Protein AF-A0A371CQN6-F1 (afdb_monomer_lite)

Radius of gyration: 33.75 Å; chains: 1; bounding box: 89×99×94 Å

InterPro domains:
  IPR011011 Zinc finger, FYVE/PHD-type [SSF57903] (68-129)
  IPR013083 Zinc finger, RING/FYVE/PHD-type [G3DSA:3.30.40.10] (71-140)

pLDDT: mean 73.25, std 28.03, range [21.02, 98.69]

Structure (mmCIF, N/CA/C/O backbone):
data_AF-A0A371CQN6-F1
#
_entry.id   AF-A0A371CQN6-F1
#
loop_
_atom_site.group_PDB
_atom_site.id
_atom_site.type_symbol
_atom_site.label_atom_id
_atom_site.label_alt_id
_atom_site.label_comp_id
_atom_site.label_asym_id
_atom_site.label_entity_id
_atom_site.label_seq_id
_atom_site.pdbx_PDB_ins_code
_atom_site.Cartn_x
_atom_site.Cartn_y
_atom_site.Cartn_z
_atom_site.occupancy
_atom_site.B_iso_or_equiv
_atom_site.auth_seq_id
_atom_site.auth_comp_id
_atom_site.auth_asym_id
_atom_site.auth_atom_id
_atom_site.pdbx_PDB_model_num
ATOM 1 N N . MET A 1 1 ? 33.839 -32.381 -38.130 1.00 38.78 1 MET A N 1
ATOM 2 C CA . MET A 1 1 ? 32.441 -31.914 -38.262 1.00 38.78 1 MET A CA 1
ATOM 3 C C . MET A 1 1 ? 32.384 -30.449 -37.854 1.00 38.78 1 MET A C 1
ATOM 5 O O . MET A 1 1 ? 32.792 -30.128 -36.744 1.00 38.78 1 MET A O 1
ATOM 9 N N . ALA A 1 2 ? 31.992 -29.557 -38.766 1.00 32.16 2 ALA A N 1
ATOM 10 C CA . ALA A 1 2 ? 31.955 -28.117 -38.521 1.00 32.16 2 ALA A CA 1
ATOM 11 C C . ALA A 1 2 ? 30.779 -27.766 -37.594 1.00 32.16 2 ALA A C 1
ATOM 13 O O . ALA A 1 2 ? 29.624 -28.043 -37.908 1.00 32.16 2 ALA A O 1
ATOM 14 N N . ARG A 1 3 ? 31.081 -27.182 -36.431 1.00 32.41 3 ARG A N 1
ATOM 15 C CA . ARG A 1 3 ? 30.096 -26.750 -35.435 1.00 32.41 3 ARG A CA 1
ATOM 16 C C . ARG A 1 3 ? 29.449 -25.451 -35.922 1.00 32.41 3 ARG A C 1
ATOM 18 O O . ARG A 1 3 ? 30.039 -24.381 -35.796 1.00 32.41 3 ARG A O 1
ATOM 25 N N . THR A 1 4 ? 28.253 -25.537 -36.498 1.00 35.56 4 THR A N 1
ATOM 26 C CA . THR A 1 4 ? 27.445 -24.366 -36.864 1.00 35.56 4 THR A CA 1
ATOM 27 C C . THR A 1 4 ? 27.080 -23.580 -35.606 1.00 35.56 4 THR A C 1
ATOM 29 O O . THR A 1 4 ? 26.322 -24.058 -34.761 1.00 35.56 4 THR A O 1
ATOM 32 N N . LYS A 1 5 ? 27.636 -22.370 -35.471 1.00 35.16 5 LYS A N 1
ATOM 33 C CA . LYS A 1 5 ? 27.223 -21.384 -34.468 1.00 35.16 5 LYS A CA 1
ATOM 34 C C . LYS A 1 5 ? 25.796 -20.938 -34.802 1.00 35.16 5 LYS A C 1
ATOM 36 O O . LYS A 1 5 ? 25.604 -20.123 -35.697 1.00 35.16 5 LYS A O 1
ATOM 41 N N . ARG A 1 6 ? 24.795 -21.470 -34.099 1.00 32.41 6 ARG A N 1
ATOM 42 C CA . ARG A 1 6 ? 23.478 -20.825 -34.021 1.00 32.41 6 ARG A CA 1
ATOM 43 C C . ARG A 1 6 ? 23.630 -19.606 -33.114 1.00 32.41 6 ARG A C 1
ATOM 45 O O . ARG A 1 6 ? 23.781 -19.764 -31.907 1.00 32.41 6 ARG A O 1
ATOM 52 N N . SER A 1 7 ? 23.648 -18.412 -33.699 1.00 35.25 7 SER A N 1
ATOM 53 C CA . SER A 1 7 ? 23.416 -17.175 -32.956 1.00 35.25 7 SER A CA 1
ATOM 54 C C . SER A 1 7 ? 21.980 -17.196 -32.440 1.00 35.25 7 SER A C 1
ATOM 56 O O . SER A 1 7 ? 21.051 -17.438 -33.214 1.00 35.25 7 SER A O 1
ATOM 58 N N . THR A 1 8 ? 21.798 -16.972 -31.142 1.00 31.97 8 THR A N 1
ATOM 59 C CA . THR A 1 8 ? 20.493 -16.643 -30.566 1.00 31.97 8 THR A CA 1
ATOM 60 C C . THR A 1 8 ? 19.879 -15.492 -31.369 1.00 31.97 8 THR A C 1
ATOM 62 O O . THR A 1 8 ? 20.599 -14.542 -31.685 1.00 31.97 8 THR A O 1
ATOM 65 N N . PRO A 1 9 ? 18.590 -15.556 -31.746 1.00 34.38 9 PRO A N 1
ATOM 66 C CA . PRO A 1 9 ? 17.920 -14.419 -32.356 1.00 34.38 9 PRO A CA 1
ATOM 67 C C . PRO A 1 9 ? 18.028 -13.249 -31.381 1.00 34.38 9 PRO A C 1
ATOM 69 O O . PRO A 1 9 ? 17.520 -13.329 -30.263 1.00 34.38 9 PRO A O 1
ATOM 72 N N . ASN A 1 10 ? 18.732 -12.187 -31.770 1.00 38.16 10 ASN A N 1
ATOM 73 C CA . ASN A 1 10 ? 18.662 -10.929 -31.043 1.00 38.16 10 ASN A CA 1
ATOM 74 C C . ASN A 1 10 ? 17.184 -10.529 -31.024 1.00 38.16 10 ASN A C 1
ATOM 76 O O . ASN A 1 10 ? 16.564 -10.465 -32.090 1.00 38.16 10 ASN A O 1
ATOM 80 N N . SER A 1 11 ? 16.613 -10.283 -29.843 1.00 39.72 11 SER A N 1
ATOM 81 C CA . SER A 1 11 ? 15.316 -9.620 -29.737 1.00 39.72 11 SER A CA 1
ATOM 82 C C . SER A 1 11 ? 15.496 -8.202 -30.279 1.00 39.72 11 SER A C 1
ATOM 84 O O . SER A 1 11 ? 15.821 -7.269 -29.554 1.00 39.72 11 SER A O 1
ATOM 86 N N . THR A 1 12 ? 15.369 -8.055 -31.591 1.00 40.56 12 THR A N 1
ATOM 87 C CA . THR A 1 12 ? 15.528 -6.811 -32.353 1.00 40.56 12 THR A CA 1
ATOM 88 C C . THR A 1 12 ? 14.284 -5.934 -32.249 1.00 40.56 12 THR A C 1
ATOM 90 O O . THR A 1 12 ? 13.999 -5.158 -33.153 1.00 40.56 12 THR A O 1
ATOM 93 N N . GLY A 1 13 ? 13.535 -6.046 -31.147 1.00 60.75 13 GLY A N 1
ATOM 94 C CA . GLY A 1 13 ? 12.511 -5.067 -30.826 1.00 60.75 13 GLY A CA 1
ATOM 95 C C . GLY A 1 13 ? 13.218 -3.741 -30.610 1.00 60.75 13 GLY A C 1
ATOM 96 O O . GLY A 1 13 ? 13.822 -3.532 -29.561 1.00 60.75 13 GLY A O 1
ATOM 97 N N . GLU A 1 14 ? 13.225 -2.894 -31.636 1.00 76.25 14 GLU A N 1
ATOM 98 C CA . GLU A 1 14 ? 13.705 -1.526 -31.521 1.00 76.25 14 GLU A CA 1
ATOM 99 C C . GLU A 1 14 ? 13.043 -0.884 -30.299 1.00 76.25 14 GLU A C 1
ATOM 101 O O . GLU A 1 14 ? 11.865 -1.126 -30.012 1.00 76.25 14 GLU A O 1
ATOM 106 N N . ALA A 1 15 ? 13.824 -0.112 -29.539 1.00 86.56 15 ALA A N 1
ATOM 107 C CA . ALA A 1 15 ? 13.301 0.585 -28.375 1.00 86.56 15 ALA A CA 1
ATOM 108 C C . ALA A 1 15 ? 12.065 1.388 -28.792 1.00 86.56 15 ALA A C 1
ATOM 110 O O . ALA A 1 15 ? 12.096 2.078 -29.814 1.00 86.56 15 ALA A O 1
ATOM 111 N N . ALA A 1 16 ? 10.986 1.287 -28.011 1.00 90.81 16 ALA A N 1
ATOM 112 C CA . ALA A 1 16 ? 9.749 1.983 -28.328 1.00 90.81 16 ALA A CA 1
ATOM 113 C C . ALA A 1 16 ? 10.036 3.478 -28.566 1.00 90.81 16 ALA A C 1
ATOM 115 O O . ALA A 1 16 ? 10.754 4.090 -27.761 1.00 90.81 16 ALA A O 1
ATOM 116 N N . PRO A 1 17 ? 9.514 4.077 -29.652 1.00 94.88 17 PRO A N 1
ATOM 117 C CA . PRO A 1 17 ? 9.695 5.494 -29.907 1.00 94.88 17 PRO A CA 1
ATOM 118 C C . PRO A 1 17 ? 9.228 6.327 -28.712 1.00 94.88 17 PRO A C 1
ATOM 120 O O . PRO A 1 17 ? 8.273 5.988 -28.006 1.00 94.88 17 PRO A O 1
ATOM 123 N N . ARG A 1 18 ? 9.924 7.443 -28.502 1.00 95.81 18 ARG A N 1
ATOM 124 C CA . ARG A 1 18 ? 9.602 8.436 -27.478 1.00 95.81 18 ARG A CA 1
ATOM 125 C C . ARG A 1 18 ? 9.012 9.654 -28.168 1.00 95.81 18 ARG A C 1
ATOM 127 O O . ARG A 1 18 ? 9.655 10.208 -29.059 1.00 95.81 18 ARG A O 1
ATOM 134 N N . ALA A 1 19 ? 7.821 10.076 -27.761 1.00 95.50 19 ALA A N 1
ATOM 135 C CA . ALA A 1 19 ? 7.211 11.297 -28.274 1.00 95.50 19 ALA A CA 1
ATOM 136 C C . ALA A 1 19 ? 6.339 11.990 -27.210 1.00 95.50 19 ALA A C 1
ATOM 138 O O . ALA A 1 19 ? 5.789 11.314 -26.330 1.00 95.50 19 ALA A O 1
ATOM 139 N N . PRO A 1 20 ? 6.173 13.323 -27.291 1.00 96.38 20 PRO A N 1
ATOM 140 C CA . PRO A 1 20 ? 5.075 13.994 -26.601 1.00 96.38 20 PRO A CA 1
ATOM 141 C C . PRO A 1 20 ? 3.731 13.506 -27.162 1.00 96.38 20 PRO A C 1
ATOM 143 O O . PRO A 1 20 ? 3.676 12.929 -28.254 1.00 96.38 20 PRO A O 1
ATOM 146 N N . LEU A 1 21 ? 2.632 13.757 -26.446 1.00 94.94 21 LEU A N 1
ATOM 147 C CA . LEU A 1 21 ? 1.307 13.443 -26.982 1.00 94.94 21 LEU A CA 1
ATOM 148 C C . LEU A 1 21 ? 1.041 14.242 -28.262 1.00 94.94 21 LEU A C 1
ATOM 150 O O . LEU A 1 21 ? 1.230 15.461 -28.322 1.00 94.94 21 LEU A O 1
ATOM 154 N N . GLY A 1 22 ? 0.5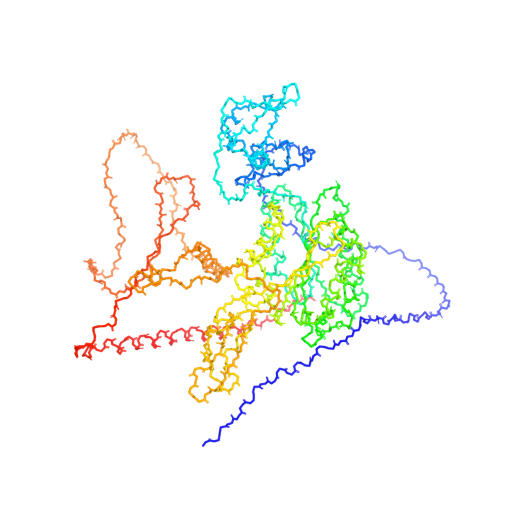67 13.548 -29.297 1.00 92.44 22 GLY A N 1
ATOM 155 C CA . GLY A 1 22 ? 0.169 14.197 -30.535 1.00 92.44 22 GLY A CA 1
ATOM 156 C C . GLY A 1 22 ? -1.014 15.135 -30.298 1.00 92.44 22 GLY A C 1
ATOM 157 O O . GLY A 1 22 ? -1.922 14.843 -29.520 1.00 92.44 22 GLY A O 1
ATOM 158 N N . ARG A 1 23 ? -1.064 16.251 -31.023 1.00 91.50 23 ARG A N 1
ATOM 159 C CA . ARG A 1 23 ? -2.305 17.022 -31.165 1.00 91.50 23 ARG A CA 1
ATOM 160 C C . ARG A 1 23 ? -3.007 16.512 -32.411 1.00 91.50 23 ARG A C 1
ATOM 162 O O . ARG A 1 23 ? -2.392 16.502 -33.478 1.00 91.50 23 ARG A O 1
ATOM 169 N N . LYS A 1 24 ? -4.276 16.098 -32.308 1.00 88.50 24 LYS A N 1
ATOM 170 C CA . LYS A 1 24 ? -5.074 15.865 -33.518 1.00 88.50 24 LYS A CA 1
ATOM 171 C C . LYS A 1 24 ? -5.076 17.180 -34.281 1.00 88.50 24 LYS A C 1
ATOM 173 O O . LYS A 1 24 ? -5.463 18.214 -33.731 1.00 88.50 24 LYS A O 1
ATOM 178 N N . ALA A 1 25 ? -4.593 17.164 -35.522 1.00 83.31 25 ALA A N 1
ATOM 179 C CA . ALA A 1 25 ? -4.802 18.294 -36.406 1.00 83.31 25 ALA A CA 1
ATOM 180 C C . ALA A 1 25 ? -6.316 18.489 -36.441 1.00 83.31 25 ALA A C 1
ATOM 182 O O . ALA A 1 25 ? -7.030 17.595 -36.897 1.00 83.31 25 ALA A O 1
ATOM 183 N N . LYS A 1 26 ? -6.813 19.594 -35.866 1.00 80.88 26 LYS A N 1
ATOM 184 C CA . LYS A 1 26 ? -8.216 19.967 -36.025 1.00 80.88 26 LYS A CA 1
ATOM 185 C C . LYS A 1 26 ? -8.404 20.008 -37.525 1.00 80.88 26 LYS A C 1
ATOM 187 O O . LYS A 1 26 ? -7.812 20.882 -38.158 1.00 80.88 26 LYS A O 1
ATOM 192 N N . ALA A 1 27 ? -9.105 19.013 -38.075 1.00 70.31 27 ALA A N 1
ATOM 193 C CA . ALA A 1 27 ? -9.465 19.001 -39.478 1.00 70.31 27 ALA A CA 1
ATOM 194 C C . ALA A 1 27 ? -10.048 20.383 -39.708 1.00 70.31 27 ALA A C 1
ATOM 196 O O . ALA A 1 27 ? -11.027 20.734 -39.046 1.00 70.31 27 ALA A O 1
ATOM 197 N N . ALA A 1 28 ? -9.329 21.213 -40.467 1.00 61.97 28 ALA A N 1
ATOM 198 C CA . ALA A 1 28 ? -9.763 22.564 -40.723 1.00 61.97 28 ALA A CA 1
ATOM 199 C C . ALA A 1 28 ? -11.129 22.374 -41.349 1.00 61.97 28 ALA A C 1
ATOM 201 O O . ALA A 1 28 ? -11.227 21.831 -42.450 1.00 61.97 28 ALA A O 1
ATOM 202 N N . THR A 1 29 ? -12.178 22.671 -40.585 1.00 59.72 29 THR A N 1
ATOM 203 C CA . THR A 1 29 ? -13.531 22.662 -41.092 1.00 59.72 29 THR A CA 1
ATOM 204 C C . THR A 1 29 ? -13.478 23.702 -42.191 1.00 59.72 29 THR A C 1
ATOM 206 O O . THR A 1 29 ? -13.481 24.898 -41.906 1.00 59.72 29 THR A O 1
ATOM 209 N N . MET A 1 30 ? -13.289 23.252 -43.434 1.00 54.97 30 MET A N 1
ATOM 210 C CA . MET A 1 30 ? -13.534 24.056 -44.613 1.00 54.97 30 MET A CA 1
ATOM 211 C C . MET A 1 30 ? -15.015 24.371 -44.517 1.00 54.97 30 MET A C 1
ATOM 213 O O . MET A 1 30 ? -15.872 23.590 -44.921 1.00 54.97 30 MET A O 1
ATOM 217 N N . VAL A 1 31 ? -15.305 25.487 -43.856 1.00 58.25 31 VAL A N 1
ATOM 218 C CA . VAL A 1 31 ? -16.563 26.190 -43.981 1.00 58.25 31 VAL A CA 1
ATOM 219 C C . VAL A 1 31 ? -16.558 26.668 -45.425 1.00 58.25 31 VAL A C 1
ATOM 221 O O . VAL A 1 31 ? -16.068 27.749 -45.736 1.00 58.25 31 VAL A O 1
ATOM 224 N N . GLU A 1 32 ? -17.010 25.803 -46.331 1.00 51.44 32 GLU A N 1
ATOM 225 C CA . GLU A 1 32 ? -17.487 26.248 -47.627 1.00 51.44 32 GLU A CA 1
ATOM 226 C C . GLU A 1 32 ? -18.667 27.173 -47.342 1.00 51.44 32 GLU A C 1
ATOM 228 O O . GLU A 1 32 ? -19.758 26.745 -46.961 1.00 51.44 32 GLU A O 1
ATOM 233 N N . SER A 1 33 ? -18.413 28.471 -47.475 1.00 52.47 33 SER A N 1
ATOM 234 C CA . SER A 1 33 ? -19.431 29.500 -47.588 1.00 52.47 33 SER A CA 1
ATOM 235 C C . SER A 1 33 ? -20.278 29.203 -48.827 1.00 52.47 33 SER A C 1
ATOM 237 O O . SER A 1 33 ? -19.941 29.612 -49.938 1.00 52.47 33 SER A O 1
ATOM 239 N N . ARG A 1 34 ? -21.364 28.449 -48.647 1.00 48.81 34 ARG A N 1
ATOM 240 C CA . ARG A 1 34 ? -22.476 28.401 -49.595 1.00 48.81 34 ARG A CA 1
ATOM 241 C C . ARG A 1 34 ? -23.549 29.370 -49.126 1.00 48.81 34 ARG A C 1
ATOM 243 O O . ARG A 1 34 ? -24.343 29.059 -48.242 1.00 48.81 34 ARG A O 1
ATOM 250 N N . ASP A 1 35 ? -23.513 30.552 -49.728 1.00 51.31 35 ASP A N 1
ATOM 251 C CA . ASP A 1 35 ? -24.646 31.464 -49.794 1.00 51.31 35 ASP A CA 1
ATOM 252 C C . ASP A 1 35 ? -25.776 30.860 -50.641 1.00 51.31 35 ASP A C 1
ATOM 254 O O . ASP A 1 35 ? -25.516 30.215 -51.660 1.00 51.31 35 ASP A O 1
ATOM 258 N N . SER A 1 36 ? -27.012 31.193 -50.248 1.00 49.00 36 SER A N 1
ATOM 259 C CA . SER A 1 36 ? -28.301 31.006 -50.948 1.00 49.00 36 SER A CA 1
ATOM 260 C C . SER A 1 36 ? -28.823 29.564 -51.067 1.00 49.00 36 SER A C 1
ATOM 262 O O . SER A 1 36 ? -28.065 28.636 -51.309 1.00 49.00 36 SER A O 1
ATOM 264 N N . SER A 1 37 ? -30.113 29.257 -50.958 1.00 53.44 37 SER A N 1
ATOM 265 C CA . SER A 1 37 ? -31.335 29.933 -50.502 1.00 53.44 37 SER A CA 1
ATOM 266 C C . SER A 1 37 ? -32.423 28.843 -50.407 1.00 53.44 37 SER A C 1
ATOM 268 O O . SER A 1 37 ? -32.286 27.773 -50.994 1.00 53.44 37 SER A O 1
ATOM 270 N N . ASP A 1 38 ? -33.503 29.160 -49.696 1.00 46.22 38 ASP A N 1
ATOM 271 C CA . ASP A 1 38 ? -34.846 28.579 -49.830 1.00 46.22 38 ASP A CA 1
ATOM 272 C C . ASP A 1 38 ? -35.193 27.181 -49.260 1.00 46.22 38 ASP A C 1
ATOM 274 O O . ASP A 1 38 ? -34.780 26.121 -49.717 1.00 46.22 38 ASP A O 1
ATOM 278 N N . ASP A 1 39 ? -36.155 27.273 -48.333 1.00 43.47 39 ASP A N 1
ATOM 279 C CA . ASP A 1 39 ? -37.416 26.525 -48.258 1.00 43.47 39 ASP A CA 1
ATOM 280 C C . ASP A 1 39 ? -37.530 25.147 -47.562 1.00 43.47 39 ASP A C 1
ATOM 282 O O . ASP A 1 39 ? -36.946 24.135 -47.933 1.00 43.47 39 ASP A O 1
ATOM 286 N N . LYS A 1 40 ? -38.526 25.138 -46.656 1.00 42.25 40 LYS A N 1
ATOM 287 C CA . LYS A 1 40 ? -39.486 24.066 -46.313 1.00 42.25 40 LYS A CA 1
ATOM 288 C C . LYS A 1 40 ? -39.070 22.932 -45.362 1.00 42.25 40 LYS A C 1
ATOM 290 O O . LYS A 1 40 ? -38.628 21.858 -45.739 1.00 42.25 40 LYS A O 1
ATOM 295 N N . ASN A 1 41 ? -39.443 23.146 -44.099 1.00 44.62 41 ASN A N 1
ATOM 296 C CA . ASN A 1 41 ? -40.559 22.452 -43.434 1.00 44.62 41 ASN A CA 1
ATOM 297 C C . ASN A 1 41 ? -40.734 20.946 -43.740 1.00 44.62 41 ASN A C 1
ATOM 299 O O . ASN A 1 41 ? -41.492 20.610 -44.642 1.00 44.62 41 ASN A O 1
ATOM 303 N N . VAL A 1 42 ? -40.166 20.056 -42.913 1.00 42.19 42 VAL A N 1
ATOM 304 C CA . VAL A 1 42 ? -40.740 18.722 -42.638 1.00 42.19 42 VAL A CA 1
ATOM 305 C C . VAL A 1 42 ? -40.436 18.309 -41.195 1.00 42.19 42 VAL A C 1
ATOM 307 O O . VAL A 1 42 ? -39.289 18.196 -40.766 1.00 42.19 42 VAL A O 1
ATOM 310 N N . SER A 1 43 ? -41.509 18.059 -40.452 1.00 50.06 43 SER A N 1
ATOM 311 C CA . SER A 1 43 ? -41.555 17.422 -39.143 1.00 50.06 43 SER A CA 1
ATOM 312 C C . SER A 1 43 ? -41.183 15.937 -39.245 1.00 50.06 43 SER A C 1
ATOM 314 O O . SER A 1 43 ? -41.888 15.140 -39.860 1.00 50.06 43 SER A O 1
ATOM 316 N N . GLY A 1 44 ? -40.078 15.545 -38.607 1.00 38.41 44 GLY A N 1
ATOM 317 C CA . GLY A 1 44 ? -39.607 14.160 -38.543 1.00 38.41 44 GLY A CA 1
ATOM 318 C C . GLY A 1 44 ? -39.468 13.674 -37.102 1.00 38.41 44 GLY A C 1
ATOM 319 O O . GLY A 1 44 ? -38.580 14.114 -36.375 1.00 38.41 44 GLY A O 1
ATOM 320 N N . LYS A 1 45 ? -40.363 12.762 -36.704 1.00 44.47 45 LYS A N 1
ATOM 321 C CA . LYS A 1 45 ? -40.332 11.961 -35.467 1.00 44.47 45 LYS A CA 1
ATOM 322 C C . LYS A 1 45 ? -38.921 11.441 -35.171 1.00 44.47 45 LYS A C 1
ATOM 324 O O . LYS A 1 45 ? -38.345 10.714 -35.973 1.00 44.47 45 LYS A O 1
ATOM 329 N N . ARG A 1 46 ? -38.402 11.751 -33.982 1.00 38.03 46 ARG A N 1
ATOM 330 C CA . ARG A 1 46 ? -37.146 11.194 -33.474 1.00 38.03 46 ARG A CA 1
ATOM 331 C C . ARG A 1 46 ? -37.452 9.936 -32.665 1.00 38.03 46 ARG A C 1
ATOM 333 O O . ARG A 1 46 ? -37.935 10.021 -31.538 1.00 38.03 46 ARG A O 1
ATOM 340 N N . GLU A 1 47 ? -37.201 8.780 -33.269 1.00 41.62 47 GLU A N 1
ATOM 341 C CA . GLU A 1 47 ? -37.223 7.489 -32.587 1.00 41.62 47 GLU A CA 1
ATOM 342 C C . GLU A 1 47 ? -36.123 7.429 -31.523 1.00 41.62 47 GLU A C 1
ATOM 344 O O . GLU A 1 47 ? -34.959 7.778 -31.740 1.00 41.62 47 GLU A O 1
ATOM 349 N N . LYS A 1 48 ? -36.545 7.015 -30.330 1.00 36.69 48 LYS A N 1
ATOM 350 C CA . LYS A 1 48 ? -35.736 6.839 -29.131 1.00 36.69 48 LYS A CA 1
ATOM 351 C C . LYS A 1 48 ? -34.951 5.536 -29.304 1.00 36.69 48 LYS A C 1
ATOM 353 O O . LYS A 1 48 ? -35.508 4.454 -29.162 1.00 36.69 48 LYS A O 1
ATOM 358 N N . LYS A 1 49 ? -33.669 5.635 -29.657 1.00 35.56 49 LYS A N 1
ATOM 359 C CA . LYS A 1 49 ? -32.767 4.479 -29.707 1.00 35.56 49 LYS A CA 1
ATOM 360 C C . LYS A 1 49 ? -32.360 4.134 -28.273 1.00 35.56 49 LYS A C 1
ATOM 362 O O . LYS A 1 49 ? -31.543 4.829 -27.673 1.00 35.56 49 LYS A O 1
ATOM 367 N N . GLU A 1 50 ? -33.013 3.124 -27.711 1.00 36.09 50 GLU A N 1
ATOM 368 C CA . GLU A 1 50 ? -32.666 2.528 -26.424 1.00 36.09 50 GLU A CA 1
ATOM 369 C C . GLU A 1 50 ? -31.315 1.816 -26.538 1.00 36.09 50 GLU A C 1
ATOM 371 O O . GLU A 1 50 ? -31.111 0.947 -27.387 1.00 36.09 50 GLU A O 1
ATOM 376 N N . SER A 1 51 ? -30.371 2.221 -25.692 1.00 33.50 51 SER A N 1
ATOM 377 C CA . SER A 1 51 ? -29.108 1.514 -25.492 1.00 33.50 51 SER A CA 1
ATOM 378 C C . SER A 1 51 ? -29.335 0.309 -24.569 1.00 33.50 51 SER A C 1
ATOM 380 O O . SER A 1 51 ? -30.163 0.404 -23.659 1.00 33.50 51 SER A O 1
ATOM 382 N N . PRO A 1 52 ? -28.599 -0.806 -24.735 1.00 30.75 52 PRO A N 1
ATOM 383 C CA . PRO A 1 52 ? -28.868 -2.036 -24.004 1.00 30.75 52 PRO A CA 1
ATOM 384 C C . PRO A 1 52 ? -28.562 -1.866 -22.516 1.00 30.75 52 PRO A C 1
ATOM 386 O O . PRO A 1 52 ? -27.437 -1.555 -22.120 1.00 30.75 52 PRO A O 1
ATOM 389 N N . SER A 1 53 ? -29.587 -2.093 -21.701 1.00 27.25 53 SER A N 1
ATOM 390 C CA . SER A 1 53 ? -29.489 -2.286 -20.260 1.00 27.25 53 SER A CA 1
ATOM 391 C C . SER A 1 53 ? -28.554 -3.466 -19.977 1.00 27.25 53 SER A C 1
ATOM 393 O O . SER A 1 53 ? -28.853 -4.603 -20.339 1.00 27.25 53 SER A O 1
ATOM 395 N N . MET A 1 54 ? -27.407 -3.201 -19.345 1.00 28.02 54 MET A N 1
ATOM 396 C CA . MET A 1 54 ? -26.624 -4.266 -18.728 1.00 28.02 54 MET A CA 1
ATOM 397 C C . MET A 1 54 ? -27.420 -4.812 -17.545 1.00 28.02 54 MET A C 1
ATOM 399 O O . MET A 1 54 ? -27.677 -4.114 -16.563 1.00 28.02 54 MET A O 1
ATOM 403 N N . VAL A 1 55 ? -27.813 -6.074 -17.687 1.00 26.27 55 VAL A N 1
ATOM 404 C CA . VAL A 1 55 ? -28.435 -6.910 -16.667 1.00 26.27 55 VAL A CA 1
ATOM 405 C C . VAL A 1 55 ? -27.495 -6.984 -15.465 1.00 26.27 55 VAL A C 1
ATOM 407 O O . VAL A 1 55 ? -26.477 -7.667 -15.492 1.00 26.27 55 VAL A O 1
ATOM 410 N N . VAL A 1 56 ? -27.831 -6.246 -14.409 1.00 27.08 56 VAL A N 1
ATOM 411 C CA . VAL A 1 56 ? -27.260 -6.451 -13.077 1.00 27.08 56 VAL A CA 1
ATOM 412 C C . VAL A 1 56 ? -28.044 -7.589 -12.438 1.00 27.08 56 VAL A C 1
ATOM 414 O O . VAL A 1 56 ? -29.201 -7.423 -12.042 1.00 27.08 56 VAL A O 1
ATOM 417 N N . GLU A 1 57 ? -27.421 -8.761 -12.367 1.00 27.27 57 GLU A N 1
ATOM 418 C CA . GLU A 1 57 ? -27.937 -9.910 -11.631 1.00 27.27 57 GLU A CA 1
ATOM 419 C C . GLU A 1 57 ? -28.111 -9.556 -10.146 1.00 27.27 57 GLU A C 1
ATOM 421 O O . GLU A 1 57 ? -27.162 -9.332 -9.396 1.00 27.27 57 GLU A O 1
ATOM 426 N N . LYS A 1 58 ? -29.373 -9.511 -9.709 1.00 26.08 58 LYS A N 1
ATOM 427 C CA . LYS A 1 58 ? -29.765 -9.536 -8.299 1.00 26.08 58 LYS A CA 1
ATOM 428 C C . LYS A 1 58 ? -29.872 -10.989 -7.835 1.00 26.08 58 LYS A C 1
ATOM 430 O O . LYS A 1 58 ? -30.802 -11.668 -8.260 1.00 26.08 58 LYS A O 1
ATOM 435 N N . ARG A 1 59 ? -29.047 -11.392 -6.859 1.00 23.39 59 ARG A N 1
ATOM 436 C CA . ARG A 1 59 ? -29.452 -12.046 -5.587 1.00 23.39 59 ARG A CA 1
ATOM 437 C C . ARG A 1 59 ? -28.249 -12.669 -4.873 1.00 23.39 59 ARG A C 1
ATOM 439 O O . ARG A 1 59 ? -27.798 -13.733 -5.265 1.00 23.39 59 ARG A O 1
ATOM 446 N N . ILE A 1 60 ? -27.904 -12.117 -3.710 1.00 23.12 60 ILE A N 1
ATOM 447 C CA . ILE A 1 60 ? -27.836 -12.900 -2.468 1.00 23.12 60 ILE A CA 1
ATOM 448 C C . ILE A 1 60 ? -28.579 -12.072 -1.415 1.00 23.12 60 ILE A C 1
ATOM 450 O O . ILE A 1 60 ? -28.169 -10.966 -1.078 1.00 23.12 60 ILE A O 1
ATOM 454 N N . LYS A 1 61 ? -29.733 -12.572 -0.963 1.00 25.14 61 LYS A N 1
ATOM 455 C CA . LYS A 1 61 ? -30.451 -12.049 0.203 1.00 25.14 61 LYS A CA 1
ATOM 456 C C . LYS A 1 61 ? -30.059 -12.905 1.397 1.00 25.14 61 LYS A C 1
ATOM 458 O O . LYS A 1 61 ? -30.447 -14.067 1.418 1.00 25.14 61 LYS A O 1
ATOM 463 N N . ILE A 1 62 ? -29.411 -12.308 2.393 1.00 27.83 62 ILE A N 1
ATOM 464 C CA . ILE A 1 62 ? -29.633 -12.670 3.797 1.00 27.83 62 ILE A CA 1
ATOM 465 C C . ILE A 1 62 ? -29.691 -11.366 4.613 1.00 27.83 62 ILE A C 1
ATOM 467 O O . ILE A 1 62 ? -28.707 -10.644 4.718 1.00 27.83 62 ILE A O 1
ATOM 471 N N . GLN A 1 63 ? -30.873 -11.074 5.154 1.00 25.45 63 GLN A N 1
ATOM 472 C CA . GLN A 1 63 ? -31.173 -10.147 6.260 1.00 25.45 63 GLN A CA 1
ATOM 473 C C . GLN A 1 63 ? -32.323 -10.797 7.061 1.00 25.45 63 GLN A C 1
ATOM 475 O O . GLN A 1 63 ? -33.125 -11.490 6.420 1.00 25.45 63 GLN A O 1
ATOM 480 N N . PRO A 1 64 ? -32.428 -10.622 8.402 1.00 36.97 64 PRO A N 1
ATOM 481 C CA . PRO A 1 64 ? -32.241 -9.340 9.116 1.00 36.97 64 PRO A CA 1
ATOM 482 C C . PRO A 1 64 ? -31.359 -9.415 10.402 1.00 36.97 64 PRO A C 1
ATOM 484 O O . PRO A 1 64 ? -31.017 -10.511 10.840 1.00 36.97 64 PRO A O 1
ATOM 487 N N . PRO A 1 65 ? -30.937 -8.265 10.985 1.00 40.28 65 PRO A N 1
ATOM 488 C CA . PRO A 1 65 ? -31.774 -7.598 11.988 1.00 40.28 65 PRO A CA 1
ATOM 489 C C . PRO A 1 65 ? -31.951 -6.100 11.692 1.00 40.28 65 PRO A C 1
ATOM 491 O O . PRO A 1 65 ? -30.995 -5.344 11.534 1.00 40.28 65 PRO A O 1
ATOM 494 N N . ASN A 1 66 ? -33.216 -5.696 11.586 1.00 43.00 66 ASN A N 1
ATOM 495 C CA . ASN A 1 66 ? -33.646 -4.344 11.264 1.00 43.00 66 ASN A CA 1
ATOM 496 C C . ASN A 1 66 ? -33.565 -3.440 12.497 1.00 43.00 66 ASN A C 1
ATOM 498 O O . ASN A 1 66 ? -34.489 -3.427 13.306 1.00 43.00 66 ASN A O 1
ATOM 502 N N . THR A 1 67 ? -32.533 -2.609 12.552 1.00 42.84 67 THR A N 1
ATOM 503 C CA . THR A 1 67 ? -32.660 -1.271 13.132 1.00 42.84 67 THR A CA 1
ATOM 504 C C . THR A 1 67 ? -32.156 -0.300 12.069 1.00 42.84 67 THR A C 1
ATOM 506 O O . THR A 1 67 ? -31.073 -0.532 11.525 1.00 42.84 67 THR A O 1
ATOM 509 N N . PRO A 1 68 ? -32.932 0.729 11.683 1.00 40.53 68 PRO A N 1
ATOM 510 C CA . PRO A 1 68 ? -32.461 1.735 10.738 1.00 40.53 68 PRO A CA 1
ATOM 511 C C . PRO A 1 68 ? -31.143 2.314 11.258 1.00 40.53 68 PRO A C 1
ATOM 513 O O . PRO A 1 68 ? -31.077 2.710 12.419 1.00 40.53 68 PRO A O 1
ATOM 516 N N . GLN A 1 69 ? -30.107 2.286 10.411 1.00 44.75 69 GLN A N 1
ATOM 517 C CA . GLN A 1 69 ? -28.761 2.781 10.704 1.00 44.75 69 GLN A CA 1
ATOM 518 C C . GLN A 1 69 ? -28.855 4.224 11.214 1.00 44.75 69 GLN A C 1
ATOM 520 O O . GLN A 1 69 ? -29.000 5.171 10.442 1.00 44.75 69 GLN A O 1
ATOM 525 N N . SER A 1 70 ? -28.837 4.370 12.537 1.00 41.31 70 SER A N 1
ATOM 526 C CA . SER A 1 70 ? -28.669 5.637 13.226 1.00 41.31 70 SER A CA 1
ATOM 527 C C . SER A 1 70 ? -27.291 6.189 12.885 1.00 41.31 70 SER A C 1
ATOM 529 O O . SER A 1 70 ? -26.345 5.416 12.749 1.00 41.31 70 SER A O 1
ATOM 531 N N . SER A 1 71 ? -27.208 7.513 12.746 1.00 50.00 71 SER A N 1
ATOM 532 C CA . SER A 1 71 ? -25.987 8.331 12.738 1.00 50.00 71 SER A CA 1
ATOM 533 C C . SER A 1 71 ? -24.719 7.559 13.121 1.00 50.00 71 SER A C 1
ATOM 535 O O . SER A 1 71 ? -24.586 7.155 14.277 1.00 50.00 71 SER A O 1
ATOM 537 N N . HIS A 1 72 ? -23.816 7.346 12.158 1.00 64.31 72 HIS A N 1
ATOM 538 C CA . HIS A 1 72 ? -22.554 6.635 12.368 1.00 64.31 72 HIS A CA 1
ATOM 539 C C . HIS A 1 72 ? -21.859 7.148 13.638 1.00 64.31 72 HIS A C 1
ATOM 541 O O . HIS A 1 72 ? -21.417 8.295 13.675 1.00 64.31 72 HIS A O 1
ATOM 547 N N . SER A 1 73 ? -21.750 6.300 14.663 1.00 77.94 73 SER A N 1
ATOM 548 C CA . SER A 1 73 ? -21.203 6.632 15.989 1.00 77.94 73 SER A CA 1
ATOM 549 C C . SER A 1 73 ? -19.698 6.947 15.976 1.00 77.94 73 SER A C 1
ATOM 551 O O . SER A 1 73 ? -19.097 7.158 17.024 1.00 77.94 73 SER A O 1
ATOM 553 N N . GLY A 1 74 ? -19.065 6.972 14.797 1.00 86.88 74 GLY A N 1
ATOM 554 C CA . GLY A 1 74 ? -17.616 7.087 14.626 1.00 86.88 74 GLY A CA 1
ATOM 555 C C . GLY A 1 74 ? -16.845 5.815 15.000 1.00 86.88 74 GLY A C 1
ATOM 556 O O . GLY A 1 74 ? -15.629 5.785 14.824 1.00 86.88 74 GLY A O 1
ATOM 557 N N . HIS A 1 75 ? -17.522 4.771 15.487 1.00 92.94 75 HIS A N 1
ATOM 558 C CA . HIS A 1 75 ? -16.911 3.514 15.912 1.00 92.94 75 HIS A CA 1
ATOM 559 C C . HIS A 1 75 ? -16.869 2.452 14.801 1.00 92.94 75 HIS A C 1
ATOM 561 O O . HIS A 1 75 ? -17.615 2.501 13.825 1.00 92.94 75 HIS A O 1
ATOM 567 N N . ASP A 1 76 ? -15.974 1.476 14.968 1.00 93.62 76 ASP A N 1
ATOM 568 C CA . ASP A 1 76 ? -15.792 0.339 14.065 1.00 93.62 76 ASP A CA 1
ATOM 569 C C . ASP A 1 76 ? -17.019 -0.589 14.051 1.00 93.62 76 ASP A C 1
ATOM 571 O O . ASP A 1 76 ? -17.504 -1.027 15.096 1.00 93.62 76 ASP A O 1
ATOM 575 N N . ASP A 1 77 ? -17.441 -1.016 12.859 1.00 92.31 77 ASP A N 1
ATOM 576 C CA . ASP A 1 77 ? -18.578 -1.936 12.679 1.00 92.31 77 ASP A CA 1
ATOM 577 C C . ASP A 1 77 ? -18.305 -3.377 13.158 1.00 92.31 77 ASP A C 1
ATOM 579 O O . ASP A 1 77 ? -19.201 -4.229 13.111 1.00 92.31 77 ASP A O 1
ATOM 583 N N . TRP A 1 78 ? -17.070 -3.681 13.564 1.00 95.06 78 TRP A N 1
ATOM 584 C CA . TRP A 1 78 ? -16.604 -5.030 13.872 1.00 95.06 78 TRP A CA 1
ATOM 585 C C . TRP A 1 78 ? -15.777 -5.071 15.150 1.00 95.06 78 TRP A C 1
ATOM 587 O O . TRP A 1 78 ? -14.946 -4.203 15.417 1.00 95.06 78 TRP A O 1
ATOM 597 N N . CYS A 1 79 ? -15.912 -6.175 15.881 1.00 95.56 79 CYS A N 1
ATOM 598 C CA . CYS A 1 79 ? -15.149 -6.415 17.090 1.00 95.56 79 CYS A CA 1
ATOM 599 C C . CYS A 1 79 ? -13.645 -6.486 16.809 1.00 95.56 79 CYS A C 1
ATOM 601 O O . CYS A 1 79 ? -13.162 -7.307 16.022 1.00 95.56 79 CYS A O 1
ATOM 603 N N . SER A 1 80 ? -12.882 -5.695 17.562 1.00 95.50 80 SER A N 1
ATOM 604 C CA . SER A 1 80 ? -11.421 -5.664 17.494 1.00 95.50 80 SER A CA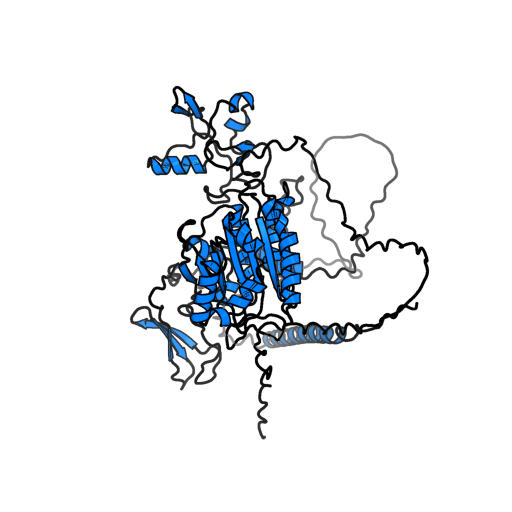 1
ATOM 605 C C . SER A 1 80 ? -10.740 -6.974 17.920 1.00 95.50 80 SER A C 1
ATOM 607 O O . SER A 1 80 ? -9.577 -7.182 17.581 1.00 95.50 80 SER A O 1
ATOM 609 N N . MET A 1 81 ? -11.440 -7.887 18.598 1.00 94.88 81 MET A N 1
ATOM 610 C CA . MET A 1 81 ? -10.871 -9.151 19.084 1.00 94.88 81 MET A CA 1
ATOM 611 C C . MET A 1 81 ? -11.152 -10.327 18.147 1.00 94.88 81 MET A C 1
ATOM 613 O O . MET A 1 81 ? -10.222 -11.033 17.770 1.00 94.88 81 MET A O 1
ATOM 617 N N . CYS A 1 82 ? -12.410 -10.531 17.740 1.00 94.00 82 CYS A N 1
ATOM 618 C CA . CYS A 1 82 ? -12.804 -11.717 16.971 1.00 94.00 82 CYS A CA 1
ATOM 619 C C . CYS A 1 82 ? -13.116 -11.467 15.495 1.00 94.00 82 CYS A C 1
ATOM 621 O O . CYS A 1 82 ? -13.487 -12.422 14.819 1.00 94.00 82 CYS A O 1
ATOM 623 N N . LEU A 1 83 ? -13.019 -10.223 15.001 1.00 92.50 83 LEU A N 1
ATOM 624 C CA . LEU A 1 83 ? -13.348 -9.850 13.615 1.00 92.50 83 LEU A CA 1
ATOM 625 C C . LEU A 1 83 ? -14.801 -10.116 13.194 1.00 92.50 83 LEU A C 1
ATOM 627 O O . LEU A 1 83 ? -15.140 -9.965 12.025 1.00 92.50 83 LEU A O 1
ATOM 631 N N . ASN A 1 84 ? -15.663 -10.491 14.136 1.00 91.19 84 ASN A N 1
ATOM 632 C CA . ASN A 1 84 ? -17.092 -10.649 13.917 1.00 91.19 84 ASN A CA 1
ATOM 633 C C . ASN A 1 84 ? -17.835 -9.413 14.431 1.00 91.19 84 ASN A C 1
ATOM 635 O O . ASN A 1 84 ? -17.267 -8.560 15.111 1.00 91.19 84 ASN A O 1
ATOM 639 N N . GLY A 1 85 ? -19.118 -9.315 14.110 1.00 87.38 85 GLY A N 1
ATOM 640 C CA . GLY A 1 85 ? -20.019 -8.375 14.771 1.00 87.38 85 GLY A CA 1
ATOM 641 C C . GLY A 1 85 ? -21.035 -9.105 15.647 1.00 87.38 85 GLY A C 1
ATOM 642 O O . GLY A 1 85 ? -20.939 -10.314 15.855 1.00 87.38 85 GLY A O 1
ATOM 643 N N . GLY A 1 86 ? -22.024 -8.371 16.149 1.00 90.00 86 GLY A N 1
ATOM 644 C CA . GLY A 1 86 ? -23.087 -8.908 17.000 1.00 90.00 86 GLY A CA 1
ATOM 645 C C . GLY A 1 86 ? -23.564 -7.840 17.973 1.00 90.00 86 GLY A C 1
ATOM 646 O O . GLY A 1 86 ? -23.596 -6.668 17.604 1.00 90.00 86 GLY A O 1
ATOM 647 N N . ASP A 1 87 ? -23.866 -8.239 19.208 1.00 94.62 87 ASP A N 1
ATOM 648 C CA . ASP A 1 87 ? -24.039 -7.295 20.312 1.00 94.62 87 ASP A CA 1
ATOM 649 C C . ASP A 1 87 ? -22.664 -6.756 20.732 1.00 94.62 87 ASP A C 1
ATOM 651 O O . ASP A 1 87 ? -21.792 -7.496 21.207 1.00 94.62 87 ASP A O 1
ATOM 655 N N . MET A 1 88 ? -22.439 -5.477 20.449 1.00 96.00 88 MET A N 1
ATOM 656 C CA . MET A 1 88 ? -21.153 -4.808 20.610 1.00 96.00 88 MET A CA 1
ATOM 657 C C . MET A 1 88 ? -21.255 -3.716 21.668 1.00 96.00 88 MET A C 1
ATOM 659 O O . MET A 1 88 ? -22.305 -3.118 21.874 1.00 96.00 88 MET A O 1
ATOM 663 N N . ILE A 1 89 ? -20.131 -3.457 22.323 1.00 97.25 89 ILE A N 1
ATOM 664 C CA . ILE A 1 89 ? -19.923 -2.307 23.190 1.00 97.25 89 ILE A CA 1
ATOM 665 C C . ILE A 1 89 ? -18.858 -1.401 22.561 1.00 97.25 89 ILE A C 1
ATOM 667 O O . ILE A 1 89 ? -17.825 -1.876 22.068 1.00 97.25 89 ILE A O 1
ATOM 671 N N . GLU A 1 90 ? -19.149 -0.104 22.527 1.00 97.50 90 GLU A N 1
ATOM 672 C CA . GLU A 1 90 ? -18.291 0.940 21.965 1.00 97.50 90 GLU A CA 1
ATOM 673 C C . GLU A 1 90 ? -17.338 1.472 23.037 1.00 97.50 90 GLU A C 1
ATOM 675 O O . GLU A 1 90 ? -17.709 1.599 24.199 1.00 97.50 90 GLU A O 1
ATOM 680 N N . CYS A 1 91 ? -16.083 1.736 22.672 1.00 97.94 91 CYS A N 1
ATOM 681 C CA . CYS A 1 91 ? -15.087 2.247 23.607 1.00 97.94 91 CYS A CA 1
ATOM 682 C C . CYS A 1 91 ? -15.129 3.774 23.688 1.00 97.94 91 CYS A C 1
ATOM 684 O O . CYS A 1 91 ? -14.687 4.455 22.773 1.00 97.94 91 CYS A O 1
ATOM 686 N N . ASP A 1 92 ? -15.419 4.332 24.858 1.00 97.69 92 ASP A N 1
ATOM 687 C CA . ASP A 1 92 ? -15.525 5.787 25.066 1.00 97.69 92 ASP A CA 1
ATOM 688 C C . ASP A 1 92 ? -14.216 6.577 24.866 1.00 97.69 92 ASP A C 1
ATOM 690 O O . ASP A 1 92 ? -14.185 7.806 24.925 1.00 97.69 92 ASP A O 1
ATOM 694 N N . LYS A 1 93 ? -13.086 5.883 24.689 1.00 96.69 93 LYS A N 1
ATOM 695 C CA . LYS A 1 93 ? -11.747 6.480 24.525 1.00 96.69 93 LYS A CA 1
ATOM 696 C C . LYS A 1 93 ? -11.160 6.355 23.117 1.00 96.69 93 LYS A C 1
ATOM 698 O O . LYS A 1 93 ? -10.080 6.902 22.874 1.00 96.69 93 LYS A O 1
ATOM 703 N N . CYS A 1 94 ? -11.768 5.571 22.226 1.00 96.06 94 CYS A N 1
ATOM 704 C CA . CYS A 1 94 ? -11.295 5.387 20.851 1.00 96.06 94 CYS A CA 1
ATOM 705 C C . CYS A 1 94 ? -12.348 4.683 19.993 1.00 96.06 94 CYS A C 1
ATOM 707 O O . CYS A 1 94 ? -13.151 3.930 20.509 1.00 96.06 94 CYS A O 1
ATOM 709 N N . GLU A 1 95 ? -12.195 4.749 18.678 1.00 95.44 95 GLU A N 1
ATOM 710 C CA . GLU A 1 95 ? -13.133 4.203 17.684 1.00 95.44 95 GLU A CA 1
ATOM 711 C C . GLU A 1 95 ? -13.294 2.659 17.678 1.00 95.44 95 GLU A C 1
ATOM 713 O O . GLU A 1 95 ? -13.982 2.117 16.823 1.00 95.44 95 GLU A O 1
ATOM 718 N N . ARG A 1 96 ? -12.676 1.904 18.598 1.00 96.25 96 ARG A N 1
ATOM 719 C CA . ARG A 1 96 ? -12.801 0.434 18.631 1.00 96.25 96 ARG A CA 1
ATOM 720 C C . ARG A 1 96 ? -14.124 -0.006 19.251 1.00 96.25 96 ARG A C 1
ATOM 722 O O . ARG A 1 96 ? -14.553 0.544 20.262 1.00 96.25 96 ARG A O 1
ATOM 729 N N . THR A 1 97 ? -14.650 -1.116 18.750 1.00 96.50 97 THR A N 1
ATOM 730 C CA . THR A 1 97 ? -15.752 -1.859 19.370 1.00 96.50 97 THR A CA 1
ATOM 731 C C . THR A 1 97 ? -15.309 -3.261 19.768 1.00 96.50 97 THR A C 1
ATOM 733 O O . THR A 1 97 ? -14.302 -3.796 19.282 1.00 96.50 97 THR A O 1
ATOM 736 N N . ALA A 1 98 ? -16.042 -3.873 20.692 1.00 96.88 98 ALA A N 1
ATOM 737 C CA . ALA A 1 98 ? -15.836 -5.263 21.069 1.00 96.88 98 ALA A CA 1
ATOM 738 C C . ALA A 1 98 ? -17.174 -5.969 21.303 1.00 96.88 98 ALA A C 1
ATOM 740 O O . ALA A 1 98 ? -18.113 -5.359 21.799 1.00 96.88 98 ALA A O 1
ATOM 741 N N . CYS A 1 99 ? -17.285 -7.252 20.947 1.00 97.31 99 CYS A N 1
ATOM 742 C CA . CYS A 1 99 ? -18.495 -8.014 21.254 1.00 97.31 99 CYS A CA 1
ATOM 743 C C . CYS A 1 99 ? -18.629 -8.204 22.770 1.00 97.31 99 CYS A C 1
ATOM 745 O O . CYS A 1 99 ? -17.658 -8.605 23.417 1.00 97.31 99 CYS A O 1
ATOM 747 N N . LYS A 1 100 ? -19.834 -8.004 23.317 1.00 97.62 100 LYS A N 1
ATOM 748 C CA . LYS A 1 100 ? -20.100 -8.177 24.756 1.00 97.62 100 LYS A CA 1
ATOM 749 C C . LYS A 1 100 ? -19.798 -9.593 25.247 1.00 97.62 100 LYS A C 1
ATOM 751 O O . LYS A 1 100 ? -19.250 -9.728 26.332 1.00 97.62 100 LYS A O 1
ATOM 756 N N . LYS A 1 101 ? -20.002 -10.616 24.405 1.00 97.31 101 LYS A N 1
ATOM 757 C CA . LYS A 1 101 ? -19.659 -12.027 24.689 1.00 97.31 101 LYS A CA 1
ATOM 758 C C . LYS A 1 101 ? -18.205 -12.281 25.100 1.00 97.31 101 LYS A C 1
ATOM 760 O O . LYS A 1 101 ? -17.893 -13.324 25.658 1.00 97.31 101 LYS A O 1
ATOM 765 N N . HIS A 1 102 ? -17.287 -11.364 24.781 1.00 97.69 102 HIS A N 1
ATOM 766 C CA . HIS A 1 102 ? -15.895 -11.466 25.226 1.00 97.69 102 HIS A CA 1
ATOM 767 C C . HIS A 1 102 ? -15.695 -10.995 26.668 1.00 97.69 102 HIS A C 1
ATOM 769 O O . HIS A 1 102 ? -14.596 -11.123 27.195 1.00 97.69 102 HIS A O 1
ATOM 775 N N . PHE A 1 103 ? -16.733 -10.464 27.309 1.00 97.94 103 PHE A N 1
ATOM 776 C CA . PHE A 1 103 ? -16.710 -9.943 28.666 1.00 97.94 103 PHE A CA 1
ATOM 777 C C . PHE A 1 103 ? -17.934 -10.472 29.428 1.00 97.94 103 PHE A C 1
ATOM 779 O O . PHE A 1 103 ? -18.944 -9.770 29.523 1.00 97.94 103 PHE A O 1
ATOM 786 N N . PRO A 1 104 ? -17.867 -11.689 29.998 1.00 97.75 104 PRO A N 1
ATOM 787 C CA . PRO A 1 104 ? -19.024 -12.334 30.624 1.00 97.75 104 PRO A CA 1
ATOM 788 C C . PRO A 1 104 ? -19.727 -11.470 31.681 1.00 97.75 104 PRO A C 1
ATOM 790 O O . PRO A 1 104 ? -20.945 -11.517 31.810 1.00 97.75 104 PRO A O 1
ATOM 793 N N . GLN A 1 105 ? -18.977 -10.643 32.422 1.00 97.94 105 GLN A N 1
ATOM 794 C CA . GLN A 1 105 ? -19.554 -9.722 33.407 1.00 97.94 105 GLN A CA 1
ATOM 795 C C . GLN A 1 105 ? -20.330 -8.556 32.774 1.00 97.94 105 GLN A C 1
ATOM 797 O O . GLN A 1 105 ? -21.273 -8.058 33.378 1.00 97.94 105 GLN A O 1
ATOM 802 N N . ILE A 1 106 ? -19.925 -8.097 31.587 1.00 97.81 106 ILE A N 1
ATOM 803 C CA . ILE A 1 106 ? -20.565 -6.988 30.861 1.00 97.81 106 ILE A CA 1
ATOM 804 C C . ILE A 1 106 ? -21.785 -7.494 30.092 1.00 97.81 106 ILE A C 1
ATOM 806 O O . ILE A 1 106 ? -22.794 -6.803 30.032 1.00 97.81 106 ILE A O 1
ATOM 810 N N . GLU A 1 107 ? -21.712 -8.704 29.532 1.00 97.75 107 GLU A N 1
ATOM 811 C CA . GLU A 1 107 ? -22.817 -9.338 28.800 1.00 97.75 107 GLU A CA 1
ATOM 812 C C . GLU A 1 107 ? -24.081 -9.516 29.657 1.00 97.75 107 GLU A C 1
ATOM 814 O O . GLU A 1 107 ? -25.190 -9.499 29.133 1.00 97.75 107 GLU A O 1
ATOM 819 N N . GLN A 1 108 ? -23.926 -9.625 30.979 1.00 97.38 108 GLN A N 1
ATOM 820 C CA . GLN A 1 108 ? -25.036 -9.728 31.932 1.00 97.38 108 GLN A CA 1
ATOM 821 C C . GLN A 1 108 ? -25.716 -8.384 32.246 1.00 97.38 108 GLN A C 1
ATOM 823 O O . GLN A 1 108 ? -26.759 -8.371 32.899 1.00 97.38 108 GLN A O 1
ATOM 828 N N . LEU A 1 109 ? -25.132 -7.254 31.834 1.00 97.62 109 LEU A N 1
ATOM 829 C CA . LEU A 1 109 ? -25.677 -5.925 32.103 1.00 97.62 109 LEU A CA 1
ATOM 830 C C . LEU A 1 109 ? -26.677 -5.520 31.017 1.00 97.62 109 LEU A C 1
ATOM 832 O O . LEU A 1 109 ? -26.425 -5.657 29.820 1.00 97.62 109 LEU A O 1
ATOM 836 N N . SER A 1 110 ? -27.806 -4.959 31.443 1.00 96.81 110 SER A N 1
ATOM 837 C CA . SER A 1 110 ? -28.766 -4.323 30.538 1.00 96.81 110 SER A CA 1
ATOM 838 C C . SER A 1 110 ? -28.206 -3.023 29.949 1.00 96.81 110 SER A C 1
ATOM 840 O O . SER A 1 110 ? -27.295 -2.408 30.507 1.00 96.81 110 SER A O 1
ATOM 842 N N . GLN A 1 111 ? -28.778 -2.563 28.833 1.00 95.19 111 GLN A N 1
ATOM 843 C CA . GLN A 1 111 ? -28.350 -1.312 28.201 1.00 95.19 111 GLN A CA 1
ATOM 844 C C . GLN A 1 111 ? -28.501 -0.100 29.140 1.00 95.19 111 GLN A C 1
ATOM 846 O O . GLN A 1 111 ? -27.601 0.732 29.190 1.00 95.19 111 GLN A O 1
ATOM 851 N N . GLU A 1 112 ? -29.570 -0.050 29.941 1.00 96.88 112 GLU A N 1
ATOM 852 C CA . GLU A 1 112 ? -29.812 1.001 30.947 1.00 96.88 112 GLU A CA 1
ATOM 853 C C . GLU A 1 112 ? -28.719 1.038 32.028 1.00 96.88 112 GLU A C 1
ATOM 855 O O . GLU A 1 112 ? -28.359 2.100 32.532 1.00 96.88 112 GLU A O 1
ATOM 860 N N . GLN A 1 113 ? -28.151 -0.122 32.378 1.00 97.25 113 GLN A N 1
ATOM 861 C CA . GLN A 1 113 ? -27.034 -0.205 33.322 1.00 97.25 113 GLN A CA 1
ATOM 862 C C . GLN A 1 113 ? -25.700 0.197 32.694 1.00 97.25 113 GLN A C 1
ATOM 864 O O . GLN A 1 113 ? -24.819 0.649 33.422 1.00 97.25 113 GLN A O 1
ATOM 869 N N . LEU A 1 114 ? -25.535 0.010 31.380 1.00 97.00 114 LEU A N 1
ATOM 870 C CA . LEU A 1 114 ? -24.318 0.365 30.647 1.00 97.00 114 LEU A CA 1
ATOM 871 C C . LEU A 1 114 ? -24.250 1.855 30.306 1.00 97.00 114 LEU A C 1
ATOM 873 O O . LEU A 1 114 ? -23.163 2.417 30.339 1.00 97.00 114 LEU A O 1
ATOM 877 N N . GLU A 1 115 ? -25.385 2.492 30.020 1.00 95.75 115 GLU A N 1
ATOM 878 C CA . GLU A 1 115 ? -25.469 3.901 29.613 1.00 95.75 115 GLU A CA 1
ATOM 879 C C . GLU A 1 115 ? -24.742 4.903 30.542 1.00 95.75 115 GLU A C 1
ATOM 881 O O . GLU A 1 115 ? -24.057 5.784 30.024 1.00 95.75 115 GLU A O 1
ATOM 886 N N . PRO A 1 116 ? -24.793 4.798 31.888 1.00 97.00 116 PRO A N 1
ATOM 887 C CA . PRO A 1 116 ? -24.059 5.713 32.768 1.00 97.00 116 PRO A CA 1
ATOM 888 C C . PRO A 1 116 ? -22.575 5.345 32.965 1.00 97.00 116 PRO A C 1
ATOM 890 O O . PRO A 1 116 ? -21.891 5.980 33.776 1.00 97.00 116 PRO A O 1
ATOM 893 N N . LEU A 1 117 ? -22.080 4.287 32.316 1.00 98.12 117 LEU A N 1
ATOM 894 C CA . LEU A 1 117 ? -20.729 3.761 32.506 1.00 98.12 117 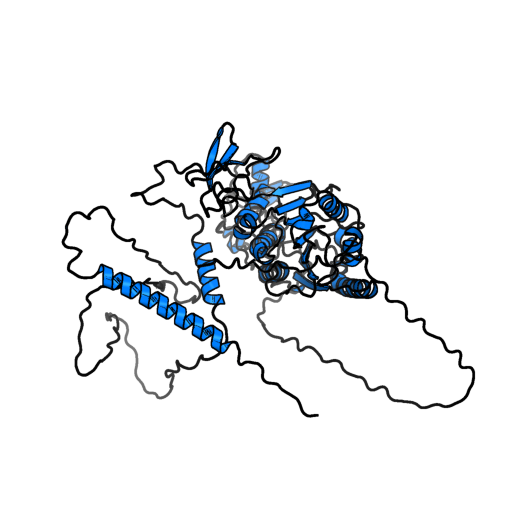LEU A CA 1
ATOM 895 C C . LEU A 1 117 ? -19.806 4.155 31.357 1.00 98.12 117 LEU A C 1
ATOM 897 O O . LEU A 1 117 ? -20.234 4.398 30.238 1.00 98.12 117 LEU A O 1
ATOM 901 N N . VAL A 1 118 ? -18.508 4.164 31.650 1.00 98.25 118 VAL A N 1
ATOM 902 C CA . VAL A 1 118 ? -17.444 4.377 30.668 1.00 98.25 118 VAL A CA 1
ATOM 903 C C . VAL A 1 118 ? -16.743 3.050 30.416 1.00 98.25 118 VAL A C 1
ATOM 905 O O . VAL A 1 118 ? -16.100 2.499 31.315 1.00 98.25 118 VAL A O 1
ATOM 908 N N . PHE A 1 119 ? -16.839 2.545 29.193 1.00 98.31 119 PHE A N 1
ATOM 909 C CA . PHE A 1 119 ? -16.110 1.388 28.709 1.00 98.31 119 PHE A CA 1
ATOM 910 C C . PHE A 1 119 ? -14.769 1.782 28.082 1.00 98.31 119 PHE A C 1
ATOM 912 O O . PHE A 1 119 ? -14.667 2.587 27.154 1.00 98.31 119 PHE A O 1
ATOM 919 N N . LYS A 1 120 ? -13.699 1.136 28.547 1.00 98.19 120 LYS A N 1
ATOM 920 C CA . LYS A 1 120 ? -12.371 1.192 27.937 1.00 98.19 120 LYS A CA 1
ATOM 921 C C . LYS A 1 120 ? -12.033 -0.157 27.332 1.00 98.19 120 LYS A C 1
ATOM 923 O O . LYS A 1 120 ? -11.935 -1.162 28.036 1.00 98.19 120 LYS A O 1
ATOM 928 N N . CYS A 1 121 ? -11.764 -0.188 26.029 1.00 97.69 121 CYS A N 1
ATOM 929 C CA . CYS A 1 121 ? -11.244 -1.398 25.396 1.00 97.69 121 CYS A CA 1
ATOM 930 C C . CYS A 1 121 ? -9.875 -1.796 25.982 1.00 97.69 121 CYS A C 1
ATOM 932 O O . CYS A 1 121 ? -9.126 -0.955 26.491 1.00 97.69 121 CYS A O 1
ATOM 934 N N . THR A 1 122 ? -9.509 -3.072 25.832 1.00 96.75 122 THR A N 1
ATOM 935 C CA . THR A 1 122 ? -8.222 -3.628 26.296 1.00 96.75 122 THR A CA 1
ATOM 936 C C . THR A 1 122 ? -7.018 -2.816 25.807 1.00 96.75 122 THR A C 1
ATOM 938 O O . THR A 1 122 ? -6.075 -2.580 26.557 1.00 96.75 122 THR A O 1
ATOM 941 N N . SER A 1 123 ? -7.074 -2.308 24.574 1.00 95.81 123 SER A N 1
ATOM 942 C CA . SER A 1 123 ? -6.033 -1.458 23.989 1.00 95.81 123 SER A CA 1
ATOM 943 C C . SER A 1 123 ? -5.829 -0.134 24.734 1.00 95.81 123 SER A C 1
ATOM 945 O O . SER A 1 123 ? -4.695 0.264 25.010 1.00 95.81 123 SER A O 1
ATOM 947 N N . CYS A 1 124 ? -6.921 0.568 25.061 1.00 96.81 124 CYS A N 1
ATOM 948 C CA . CYS A 1 124 ? -6.851 1.840 25.777 1.00 96.81 124 CYS A CA 1
ATOM 949 C C . CYS A 1 124 ? -6.360 1.640 27.207 1.00 96.81 124 CYS A C 1
ATOM 951 O O . CYS A 1 124 ? -5.497 2.400 27.643 1.00 96.81 124 CYS A O 1
ATOM 953 N N . GLU A 1 125 ? -6.831 0.589 27.881 1.00 95.94 125 GLU A N 1
ATOM 954 C CA . GLU A 1 125 ? -6.380 0.260 29.232 1.00 95.94 125 GLU A CA 1
ATOM 955 C C . GLU A 1 125 ? -4.870 -0.003 29.279 1.00 95.94 125 GLU A C 1
ATOM 957 O O . GLU A 1 125 ? -4.152 0.591 30.085 1.00 95.94 125 GLU A O 1
ATOM 962 N N . VAL A 1 126 ? -4.362 -0.864 28.388 1.00 94.88 126 VAL A N 1
ATOM 963 C CA . VAL A 1 126 ? -2.931 -1.200 28.322 1.00 94.88 126 VAL A CA 1
ATOM 964 C C . VAL A 1 126 ? -2.105 0.050 28.033 1.00 94.88 126 VAL A C 1
ATOM 966 O O . VAL A 1 126 ? -1.072 0.280 28.664 1.00 94.88 126 VAL A O 1
ATOM 969 N N . ARG A 1 127 ? -2.581 0.913 27.128 1.00 94.00 127 ARG A N 1
ATOM 970 C CA . ARG A 1 127 ? -1.917 2.181 26.811 1.00 94.00 127 ARG A CA 1
ATOM 971 C C . ARG A 1 127 ? -1.849 3.120 28.018 1.00 94.00 127 ARG A C 1
ATOM 973 O O . ARG A 1 127 ? -0.823 3.766 28.213 1.00 94.00 127 ARG A O 1
ATOM 980 N N . GLU A 1 128 ? -2.911 3.230 28.810 1.00 93.50 128 GLU A N 1
ATOM 981 C CA . GLU A 1 128 ? -2.920 4.045 30.034 1.00 93.50 128 GLU A CA 1
ATOM 982 C C . GLU A 1 128 ? -2.026 3.447 31.125 1.00 93.50 128 GLU A C 1
ATOM 984 O O . GLU A 1 128 ? -1.206 4.156 31.709 1.00 93.50 128 GLU A O 1
ATOM 989 N N . SER A 1 129 ? -2.097 2.132 31.314 1.00 91.38 129 SER A N 1
ATOM 990 C CA . SER A 1 129 ? -1.258 1.369 32.246 1.00 91.38 129 SER A CA 1
ATOM 991 C C . SER A 1 129 ? 0.235 1.579 31.967 1.00 91.38 129 SER A C 1
ATOM 993 O O . SER A 1 129 ? 1.018 1.873 32.872 1.00 91.38 129 SER A O 1
ATOM 995 N N . HIS A 1 130 ? 0.630 1.536 30.689 1.00 90.62 130 HIS A N 1
ATOM 996 C CA . HIS A 1 130 ? 2.007 1.800 30.262 1.00 90.62 130 HIS A CA 1
ATOM 997 C C . HIS A 1 130 ? 2.457 3.236 30.560 1.00 90.62 130 HIS A C 1
ATOM 999 O O . HIS A 1 130 ? 3.594 3.438 30.985 1.00 90.62 130 HIS A O 1
ATOM 1005 N N . LYS A 1 131 ? 1.585 4.240 30.383 1.00 91.25 131 LYS A N 1
ATOM 1006 C CA . LYS A 1 131 ? 1.910 5.639 30.725 1.00 91.25 131 LYS A CA 1
ATOM 1007 C C . LYS A 1 131 ? 2.169 5.815 32.220 1.00 91.25 131 LYS A C 1
ATOM 1009 O O . LYS A 1 131 ? 3.042 6.590 32.597 1.00 91.25 131 LYS A O 1
ATOM 1014 N N . LEU A 1 132 ? 1.434 5.081 33.051 1.00 89.50 132 LEU A N 1
ATOM 1015 C CA . LEU A 1 132 ? 1.577 5.101 34.506 1.00 89.50 132 LEU A CA 1
ATOM 1016 C C . LEU A 1 132 ? 2.696 4.182 35.020 1.00 89.50 132 LEU A C 1
ATOM 1018 O O . LEU A 1 132 ? 2.963 4.180 36.218 1.00 89.50 132 LEU A O 1
ATOM 1022 N N . LYS A 1 133 ? 3.351 3.408 34.138 1.00 88.62 133 LYS A N 1
ATOM 1023 C CA . LYS A 1 133 ? 4.311 2.346 34.497 1.00 88.62 133 LYS A CA 1
ATOM 1024 C C . LYS A 1 133 ? 3.749 1.364 35.538 1.00 88.62 133 LYS A C 1
ATOM 1026 O O . LYS A 1 133 ? 4.492 0.821 36.350 1.00 88.62 133 LYS A O 1
ATOM 1031 N N . ALA A 1 134 ? 2.436 1.146 35.514 1.00 84.12 134 ALA A N 1
ATOM 1032 C CA . ALA A 1 134 ? 1.735 0.269 36.436 1.00 84.12 134 ALA A CA 1
ATOM 1033 C C . ALA A 1 134 ? 1.101 -0.875 35.644 1.00 84.12 134 ALA A C 1
ATOM 1035 O O . ALA A 1 134 ? 0.299 -0.636 34.745 1.00 84.12 134 ALA A O 1
ATOM 1036 N N . HIS A 1 135 ? 1.437 -2.119 35.980 1.00 82.62 135 HIS A N 1
ATOM 1037 C CA . HIS A 1 135 ? 0.762 -3.292 35.427 1.00 82.62 135 HIS A CA 1
ATOM 1038 C C . HIS A 1 135 ? -0.461 -3.610 36.288 1.00 82.62 135 HIS A C 1
ATOM 1040 O O . HIS A 1 135 ? -0.387 -4.362 37.256 1.00 82.62 135 HIS A O 1
ATOM 1046 N N . GLY A 1 136 ? -1.577 -2.955 35.968 1.00 88.56 136 GLY A N 1
ATOM 1047 C CA . GLY A 1 136 ? -2.868 -3.205 36.600 1.00 88.56 136 GLY A CA 1
ATOM 1048 C C . GLY A 1 136 ? -3.619 -4.364 35.949 1.00 88.56 136 GLY A C 1
ATOM 1049 O O . GLY A 1 136 ? -3.377 -4.723 34.797 1.00 88.56 136 GLY A O 1
ATOM 1050 N N . SER A 1 137 ? -4.569 -4.933 36.688 1.00 95.00 137 SER A N 1
ATOM 1051 C CA . SER A 1 137 ? -5.571 -5.817 36.094 1.00 95.00 137 SER A CA 1
ATOM 1052 C C . SER A 1 137 ? -6.569 -5.009 35.261 1.00 95.00 137 SER A C 1
ATOM 1054 O O . SER A 1 137 ? -6.957 -3.915 35.668 1.00 95.00 137 SER A O 1
ATOM 1056 N N . TYR A 1 138 ? -6.994 -5.549 34.114 1.00 96.94 138 TYR A N 1
ATOM 1057 C CA . TYR A 1 138 ? -7.963 -4.896 33.228 1.00 96.94 138 TYR A CA 1
ATOM 1058 C C . TYR A 1 138 ? -9.294 -4.668 33.955 1.00 96.94 138 TYR A C 1
ATOM 1060 O O . TYR A 1 138 ? -9.896 -5.627 34.443 1.00 96.94 138 TYR A O 1
ATOM 1068 N N . LYS A 1 139 ? -9.754 -3.414 34.044 1.00 97.44 139 LYS A N 1
ATOM 1069 C CA . LYS A 1 139 ? -11.019 -3.062 34.711 1.00 97.44 139 LYS A CA 1
ATOM 1070 C C . LYS A 1 139 ? -12.172 -2.899 33.734 1.00 97.44 139 LYS A C 1
ATOM 1072 O O . LYS A 1 139 ? -13.280 -3.316 34.053 1.00 97.44 139 LYS A O 1
ATOM 1077 N N . GLY A 1 140 ? -11.921 -2.376 32.538 1.00 96.44 140 GLY A N 1
ATOM 1078 C CA . GLY A 1 140 ? -12.862 -2.363 31.412 1.00 96.44 140 GLY A CA 1
ATOM 1079 C C . GLY A 1 140 ? -14.063 -1.420 31.546 1.00 96.44 140 GLY A C 1
ATOM 1080 O O . GLY A 1 140 ? -14.310 -0.669 30.613 1.00 96.44 140 GLY A O 1
ATOM 1081 N N . LEU A 1 141 ? -14.782 -1.412 32.673 1.00 98.19 141 LEU A N 1
ATOM 1082 C CA . LEU A 1 141 ? -15.923 -0.528 32.944 1.00 98.19 141 LEU A CA 1
ATOM 1083 C C . LEU A 1 141 ? -15.674 0.361 34.162 1.00 98.19 141 LEU A C 1
ATOM 1085 O O . LEU A 1 141 ? -15.195 -0.102 35.200 1.00 98.19 141 LEU A O 1
ATOM 1089 N N . TYR A 1 142 ? -16.073 1.625 34.050 1.00 98.50 142 TYR A N 1
ATOM 1090 C CA . TYR A 1 142 ? -15.879 2.648 35.073 1.00 98.50 142 TYR A CA 1
ATOM 1091 C C . TYR A 1 142 ? -17.156 3.450 35.325 1.00 98.50 142 TYR A C 1
ATOM 1093 O O . TYR A 1 142 ? -17.887 3.778 34.396 1.00 98.50 142 TYR A O 1
ATOM 1101 N N . LYS A 1 143 ? -17.392 3.824 36.585 1.00 98.06 143 LYS A N 1
ATOM 1102 C CA . LYS A 1 143 ? -18.334 4.881 36.974 1.00 98.06 143 LYS A CA 1
ATOM 1103 C C . LYS A 1 143 ? -17.593 6.208 37.058 1.00 98.06 143 LYS A C 1
ATOM 1105 O O . LYS A 1 143 ? -16.454 6.246 37.525 1.00 98.06 143 LYS A O 1
ATOM 1110 N N . ILE A 1 144 ? -18.255 7.300 36.692 1.00 97.75 144 ILE A N 1
ATOM 1111 C CA . ILE A 1 144 ? -17.746 8.648 36.956 1.00 97.75 144 ILE A CA 1
ATOM 1112 C C . ILE A 1 144 ? -18.308 9.137 38.292 1.00 97.75 144 ILE A C 1
ATOM 1114 O O . ILE A 1 144 ? -19.482 9.478 38.393 1.00 97.75 144 ILE A O 1
ATOM 1118 N N . LEU A 1 145 ? -17.466 9.180 39.325 1.00 97.62 145 LEU A N 1
ATOM 1119 C CA . LEU A 1 145 ? -17.816 9.689 40.653 1.00 97.62 145 LEU A CA 1
ATOM 1120 C C . LEU A 1 145 ? -16.961 10.919 40.955 1.00 97.62 145 LEU A C 1
ATOM 1122 O O . LEU A 1 145 ? -15.734 10.835 40.982 1.00 97.62 145 LEU A O 1
ATOM 1126 N N . ASN A 1 146 ? -17.596 12.076 41.166 1.00 96.75 146 ASN A N 1
ATOM 1127 C CA . ASN A 1 146 ? -16.908 13.356 41.396 1.00 96.75 146 ASN A CA 1
ATOM 1128 C C . ASN A 1 146 ? -15.856 13.678 40.312 1.00 96.75 146 ASN A C 1
ATOM 1130 O O . ASN A 1 146 ? -14.744 14.111 40.613 1.00 96.75 146 ASN A O 1
ATOM 1134 N N . GLY A 1 147 ? -16.186 13.393 39.046 1.00 96.00 147 GLY A N 1
ATOM 1135 C CA . GLY A 1 147 ? -15.291 13.596 37.901 1.00 96.00 147 GLY A CA 1
ATOM 1136 C C . GLY A 1 147 ? -14.124 12.605 37.801 1.00 96.00 147 GLY A C 1
ATOM 1137 O O . GLY A 1 147 ? -13.259 12.783 36.948 1.00 96.00 147 GLY A O 1
ATOM 1138 N N . LYS A 1 148 ? -14.074 11.569 38.649 1.00 97.12 148 LYS A N 1
ATOM 1139 C CA . LYS A 1 148 ? -13.041 10.526 38.616 1.00 97.12 148 LYS A CA 1
ATOM 1140 C C . LYS A 1 148 ? -13.617 9.198 38.147 1.00 97.12 148 LYS A C 1
ATOM 1142 O O . LYS A 1 148 ? -14.708 8.809 38.554 1.00 97.12 148 LYS A O 1
ATOM 1147 N N . GLU A 1 149 ? -12.845 8.495 37.328 1.00 97.44 149 GLU A N 1
ATOM 1148 C CA . GLU A 1 149 ? -13.145 7.131 36.900 1.00 97.44 149 GLU A CA 1
ATOM 1149 C C . GLU A 1 149 ? -12.840 6.154 38.039 1.00 97.44 149 GLU A C 1
ATOM 1151 O O . GLU A 1 149 ? -11.694 6.012 38.468 1.00 97.44 149 GLU A O 1
ATOM 1156 N N . VAL A 1 150 ? -13.875 5.480 38.532 1.00 97.56 150 VAL A N 1
ATOM 1157 C CA . VAL A 1 150 ? -13.783 4.433 39.554 1.00 97.56 150 VAL A CA 1
ATOM 1158 C C . VAL A 1 150 ? -14.234 3.116 38.920 1.00 97.56 150 VAL A C 1
ATOM 1160 O O . VAL A 1 150 ? -15.296 3.113 38.295 1.00 97.56 150 VAL A O 1
ATOM 1163 N N . PRO A 1 151 ? -13.469 2.011 39.029 1.00 97.94 151 PRO A N 1
ATOM 1164 C CA . PRO A 1 151 ? -13.870 0.724 38.462 1.00 97.94 151 PRO A CA 1
ATOM 1165 C C . PRO A 1 151 ? -15.289 0.331 38.884 1.00 97.94 151 PRO A C 1
ATOM 1167 O O . PRO A 1 151 ? -15.644 0.446 40.055 1.00 97.94 151 PRO A O 1
ATOM 1170 N N . TYR A 1 152 ? -16.106 -0.108 37.925 1.00 98.12 152 TYR A N 1
ATOM 1171 C CA . TYR A 1 152 ? -17.480 -0.543 38.193 1.00 98.12 152 TYR A CA 1
ATOM 1172 C C . TYR A 1 152 ? -17.517 -1.861 38.980 1.00 98.12 152 TYR A C 1
ATOM 1174 O O . TYR A 1 152 ? -18.376 -2.039 39.840 1.00 98.12 152 TYR A O 1
ATOM 1182 N N . PHE A 1 153 ? -16.575 -2.763 38.689 1.00 97.12 153 PHE A N 1
ATOM 1183 C CA . PHE A 1 153 ? -16.392 -4.030 39.391 1.00 97.12 153 PHE A CA 1
ATOM 1184 C C . PHE A 1 153 ? -15.237 -3.933 40.394 1.00 97.12 153 PHE A C 1
ATOM 1186 O O . PHE A 1 153 ? -14.185 -3.374 40.077 1.00 97.12 153 PHE A O 1
ATOM 1193 N N . ASP A 1 154 ? -15.389 -4.568 41.558 1.00 94.25 154 ASP A N 1
ATOM 1194 C CA . ASP A 1 154 ? -14.352 -4.606 42.604 1.00 94.25 154 ASP A CA 1
ATOM 1195 C C . ASP A 1 154 ? -13.095 -5.402 42.172 1.00 94.25 154 ASP A C 1
ATOM 1197 O O . ASP A 1 154 ? -11.995 -5.205 42.691 1.00 94.25 154 ASP A O 1
ATOM 1201 N N . GLY A 1 155 ? -13.235 -6.287 41.176 1.00 94.94 155 GLY A N 1
ATOM 1202 C CA . GLY A 1 155 ? -12.185 -7.164 40.648 1.00 94.94 155 GLY A CA 1
ATOM 1203 C C . GLY A 1 155 ? -11.626 -6.744 39.286 1.00 94.94 155 GLY A C 1
ATOM 1204 O O . GLY A 1 155 ? -11.636 -5.573 38.908 1.00 94.94 155 GLY A O 1
ATOM 1205 N N . PHE A 1 156 ? -11.066 -7.707 38.555 1.00 96.75 156 PHE A N 1
ATOM 1206 C CA . PHE A 1 156 ? -10.717 -7.538 37.144 1.00 96.75 156 PHE A CA 1
ATOM 1207 C C . PHE A 1 156 ? -11.887 -7.970 36.258 1.00 96.75 156 PHE A C 1
ATOM 1209 O O . PHE A 1 156 ? -12.635 -8.883 36.610 1.00 96.75 156 PHE A O 1
ATOM 1216 N N . THR A 1 157 ? -12.025 -7.340 35.097 1.00 97.62 157 THR A N 1
ATOM 1217 C CA . THR A 1 157 ? -12.966 -7.775 34.065 1.00 97.62 157 THR A CA 1
ATOM 1218 C C . THR A 1 157 ? -12.323 -8.899 33.271 1.00 97.62 157 THR A C 1
ATOM 1220 O O . THR A 1 157 ? -11.204 -8.766 32.770 1.00 97.62 157 THR A O 1
ATOM 1223 N N . ARG A 1 158 ? -13.015 -10.035 33.184 1.00 97.44 158 ARG A N 1
ATOM 1224 C CA . ARG A 1 158 ? -12.513 -11.209 32.471 1.00 97.44 158 ARG A CA 1
ATOM 1225 C C . ARG A 1 158 ? -12.664 -10.968 30.971 1.00 97.44 158 ARG A C 1
ATOM 1227 O O . ARG A 1 158 ? -13.676 -10.425 30.537 1.00 97.44 158 ARG A O 1
ATOM 1234 N N . VAL A 1 159 ? -11.653 -11.366 30.202 1.00 97.50 159 VAL A N 1
ATOM 1235 C CA . VAL A 1 159 ? -11.661 -11.273 28.739 1.00 97.50 159 VAL A CA 1
ATOM 1236 C C . VAL A 1 159 ? -11.589 -12.681 28.161 1.00 97.50 159 VAL A C 1
ATOM 1238 O O . VAL A 1 159 ? -10.533 -13.306 28.186 1.00 97.50 159 VAL A O 1
ATOM 1241 N N . ASP A 1 160 ? -12.710 -13.165 27.636 1.00 96.62 160 ASP A N 1
ATOM 1242 C CA . ASP A 1 160 ? -12.833 -14.469 26.981 1.00 96.62 160 ASP A CA 1
ATOM 1243 C C . ASP A 1 160 ? -12.682 -14.303 25.462 1.00 96.62 160 ASP A C 1
ATOM 1245 O O . ASP A 1 160 ? -13.627 -14.413 24.673 1.00 96.62 160 ASP A O 1
ATOM 1249 N N . ALA A 1 161 ? -11.459 -13.977 25.042 1.00 95.12 161 ALA A N 1
ATOM 1250 C CA . ALA A 1 161 ? -11.084 -13.857 23.638 1.00 95.12 161 ALA A CA 1
ATOM 1251 C C . ALA A 1 161 ? -9.688 -14.436 23.388 1.00 95.12 161 ALA A C 1
ATOM 1253 O O . ALA A 1 161 ? -8.761 -14.222 24.168 1.00 95.12 161 ALA A O 1
ATOM 1254 N N . VAL A 1 162 ? -9.525 -15.128 22.259 1.00 93.44 162 VAL A N 1
ATOM 1255 C CA . VAL A 1 162 ? -8.206 -15.558 21.782 1.00 93.44 162 VAL A CA 1
ATOM 1256 C C . VAL A 1 162 ? -7.489 -14.352 21.185 1.00 93.44 162 VAL A C 1
ATOM 1258 O O . VAL A 1 162 ? -8.053 -13.618 20.372 1.00 93.44 162 VAL A O 1
ATOM 1261 N N . ASN A 1 163 ? -6.232 -14.152 21.572 1.00 88.44 163 ASN A N 1
ATOM 1262 C CA . ASN A 1 163 ? -5.417 -13.055 21.069 1.00 88.44 163 ASN A CA 1
ATOM 1263 C C . ASN A 1 163 ? -4.893 -13.356 19.654 1.00 88.44 163 ASN A C 1
ATOM 1265 O O . ASN A 1 163 ? -3.739 -13.733 19.476 1.00 88.44 163 ASN A O 1
ATOM 1269 N N . LEU A 1 164 ? -5.758 -13.221 18.647 1.00 88.75 164 LEU A N 1
ATOM 1270 C CA . LEU A 1 164 ? -5.421 -13.500 17.246 1.00 88.75 164 LEU A CA 1
ATOM 1271 C C . LEU A 1 164 ? -4.637 -12.365 16.569 1.00 88.75 164 LEU A C 1
ATOM 1273 O O . LEU A 1 164 ? -4.103 -12.554 15.480 1.00 88.75 164 LEU A O 1
ATOM 1277 N N . ARG A 1 165 ? -4.612 -11.168 17.169 1.00 89.00 165 ARG A N 1
ATOM 1278 C CA . ARG A 1 165 ? -4.076 -9.943 16.559 1.00 89.00 165 ARG A CA 1
ATOM 1279 C C . ARG A 1 165 ? -3.406 -9.053 17.599 1.00 89.00 165 ARG A C 1
ATOM 1281 O O . ARG A 1 165 ? -3.716 -9.166 18.779 1.00 89.00 165 ARG A O 1
ATOM 1288 N N . PRO A 1 166 ? -2.532 -8.115 17.201 1.00 90.62 166 PRO A N 1
ATOM 1289 C CA . PRO A 1 166 ? -1.983 -7.147 18.142 1.00 90.62 166 PRO A CA 1
ATOM 1290 C C . PRO A 1 166 ? -3.095 -6.371 18.862 1.00 90.62 166 PRO A C 1
ATOM 1292 O O . PRO A 1 166 ? -4.040 -5.914 18.229 1.00 90.62 166 PRO A O 1
ATOM 1295 N N . LEU A 1 167 ? -2.957 -6.128 20.169 1.00 91.69 167 LEU A N 1
ATOM 1296 C CA . LEU A 1 167 ? -3.969 -5.414 20.972 1.00 91.69 167 LEU A CA 1
ATOM 1297 C C . LEU A 1 167 ? -4.285 -3.993 20.471 1.00 91.69 167 LEU A C 1
ATOM 1299 O O . LEU A 1 167 ? -5.306 -3.413 20.830 1.00 91.69 167 LEU A O 1
ATOM 1303 N N . HIS A 1 168 ? -3.397 -3.388 19.683 1.00 91.00 168 HIS A N 1
ATOM 1304 C CA . HIS A 1 168 ? -3.616 -2.078 19.072 1.00 91.00 168 HIS A CA 1
ATOM 1305 C C . HIS A 1 168 ? -4.307 -2.148 17.706 1.00 91.00 168 HIS A C 1
ATOM 1307 O O . HIS A 1 168 ? -4.708 -1.099 17.200 1.00 91.00 168 HIS A O 1
ATOM 1313 N N . ALA A 1 169 ? -4.479 -3.337 17.127 1.00 93.50 169 ALA A N 1
ATOM 1314 C CA . ALA A 1 169 ? -5.223 -3.509 15.892 1.00 93.50 169 ALA A CA 1
ATOM 1315 C C . ALA A 1 169 ? -6.686 -3.090 16.082 1.00 93.50 169 ALA A C 1
ATOM 1317 O O . ALA A 1 169 ? -7.246 -3.100 17.186 1.00 93.50 169 ALA A O 1
ATOM 1318 N N . ARG A 1 170 ? -7.307 -2.695 14.980 1.00 94.25 170 ARG A N 1
ATOM 1319 C CA . ARG A 1 170 ? -8.732 -2.372 14.912 1.00 94.25 170 ARG A CA 1
ATOM 1320 C C . ARG A 1 170 ? -9.373 -3.029 13.691 1.00 94.25 170 ARG A C 1
ATOM 1322 O O . ARG A 1 170 ? -8.764 -3.916 13.086 1.00 94.25 170 ARG A O 1
ATOM 1329 N N . VAL A 1 171 ? -10.613 -2.675 13.374 1.00 95.25 171 VAL A N 1
ATOM 1330 C CA . VAL A 1 171 ? -11.259 -3.101 12.124 1.00 95.25 171 VAL A CA 1
ATOM 1331 C C . VAL A 1 171 ? -11.907 -1.882 11.488 1.00 95.25 171 VAL A C 1
ATOM 1333 O O . VAL A 1 171 ? -13.120 -1.712 11.494 1.00 95.25 171 VAL A O 1
ATOM 1336 N N . ASN A 1 172 ? -11.055 -1.003 10.976 1.00 95.38 172 ASN A N 1
ATOM 1337 C CA . ASN A 1 172 ? -11.453 0.269 10.408 1.00 95.38 172 ASN A CA 1
ATOM 1338 C C . ASN A 1 172 ? -12.110 0.067 9.036 1.00 95.38 172 ASN A C 1
ATOM 1340 O O . ASN A 1 172 ? -11.419 -0.140 8.030 1.00 95.38 172 ASN A O 1
ATOM 1344 N N . THR A 1 173 ? -13.434 0.194 9.003 1.00 94.56 173 THR A N 1
ATOM 1345 C CA . THR A 1 173 ? -14.287 0.139 7.806 1.00 94.56 173 THR A CA 1
ATOM 1346 C C . THR A 1 173 ? -14.588 1.514 7.208 1.00 94.56 173 THR A C 1
ATOM 1348 O O . THR A 1 173 ? -15.501 1.642 6.398 1.00 94.56 173 THR A O 1
ATOM 1351 N N . ALA A 1 174 ? -13.821 2.557 7.552 1.00 94.19 174 ALA A N 1
ATOM 1352 C CA . ALA A 1 174 ? -13.951 3.854 6.894 1.00 94.19 174 ALA A CA 1
ATOM 1353 C C . ALA A 1 174 ? -13.741 3.725 5.370 1.00 94.19 174 ALA A C 1
ATOM 1355 O O . ALA A 1 174 ? -13.006 2.837 4.933 1.00 94.19 174 ALA A O 1
ATOM 1356 N N . PRO A 1 175 ? -14.318 4.597 4.532 1.00 95.50 175 PRO A N 1
ATOM 1357 C CA . PRO A 1 175 ? -14.299 4.377 3.092 1.00 95.50 175 PRO A CA 1
ATOM 1358 C C . PRO A 1 175 ? -12.891 4.183 2.500 1.00 95.50 175 PRO A C 1
ATOM 1360 O O . PRO A 1 175 ? -11.963 4.943 2.795 1.00 95.50 175 PRO A O 1
ATOM 1363 N N . ILE A 1 176 ? -12.726 3.169 1.650 1.00 97.06 176 ILE A N 1
ATOM 1364 C CA . ILE A 1 176 ? -11.528 2.925 0.841 1.00 97.06 176 ILE A CA 1
ATOM 1365 C C . ILE A 1 176 ? -11.917 2.998 -0.631 1.00 97.06 176 ILE A C 1
ATOM 1367 O O . ILE A 1 176 ? -12.779 2.261 -1.107 1.00 97.06 176 ILE A O 1
ATOM 1371 N N . VAL A 1 177 ? -11.210 3.840 -1.378 1.00 97.44 177 VAL A N 1
ATOM 1372 C CA . VAL A 1 177 ? -11.280 3.878 -2.836 1.00 97.44 177 VAL A CA 1
ATOM 1373 C C . VAL A 1 177 ? -9.990 3.295 -3.400 1.00 97.44 177 VAL A C 1
ATOM 1375 O O . VAL A 1 177 ? -8.900 3.813 -3.159 1.00 97.44 177 VAL A O 1
ATOM 1378 N N . ILE A 1 178 ? -10.110 2.210 -4.158 1.00 98.38 178 ILE A N 1
ATOM 1379 C CA . ILE A 1 178 ? -9.015 1.596 -4.906 1.00 98.38 178 ILE A CA 1
ATOM 1380 C C . ILE A 1 178 ? -9.136 2.041 -6.359 1.00 98.38 178 ILE A C 1
ATOM 1382 O O . ILE A 1 178 ? -10.102 1.698 -7.039 1.00 98.38 178 ILE A O 1
ATOM 1386 N N . VAL A 1 179 ? -8.153 2.790 -6.847 1.00 98.44 179 VAL A N 1
ATOM 1387 C CA . VAL A 1 179 ? -8.111 3.262 -8.235 1.00 98.44 179 VAL A CA 1
ATOM 1388 C C . VAL A 1 179 ? -7.011 2.517 -8.969 1.00 98.44 179 VAL A C 1
ATOM 1390 O O . VAL A 1 179 ? -5.848 2.616 -8.600 1.00 98.44 179 VAL A O 1
ATOM 1393 N N . HIS A 1 180 ? -7.373 1.758 -9.995 1.00 98.62 180 HIS A N 1
ATOM 1394 C CA . HIS A 1 180 ? -6.450 0.993 -10.820 1.00 98.62 180 HIS A CA 1
ATOM 1395 C C . HIS A 1 180 ? -6.291 1.676 -12.176 1.00 98.62 180 HIS A C 1
ATOM 1397 O O . HIS A 1 180 ? -7.050 1.428 -13.106 1.00 98.62 180 HIS A O 1
ATOM 1403 N N . ILE A 1 181 ? -5.315 2.571 -12.276 1.00 98.69 181 ILE A N 1
ATOM 1404 C CA . ILE A 1 181 ? -4.936 3.214 -13.530 1.00 98.69 181 ILE A CA 1
ATOM 1405 C C . ILE A 1 181 ? -3.983 2.273 -14.249 1.00 98.69 181 ILE A C 1
ATOM 1407 O O . ILE A 1 181 ? -2.870 2.055 -13.775 1.00 98.69 181 ILE A O 1
ATOM 1411 N N . ARG A 1 182 ? -4.392 1.703 -15.380 1.00 98.50 182 ARG A N 1
ATOM 1412 C CA . ARG A 1 182 ? -3.566 0.711 -16.081 1.00 98.50 182 ARG A CA 1
ATOM 1413 C C . ARG A 1 182 ? -3.446 0.989 -17.564 1.00 98.50 182 ARG A C 1
ATOM 1415 O O . ARG A 1 182 ? -4.399 1.443 -18.189 1.00 98.50 182 ARG A O 1
ATOM 1422 N N . LEU A 1 183 ? -2.303 0.650 -18.143 1.00 98.44 183 LEU A N 1
ATOM 1423 C CA . LEU A 1 183 ? -2.174 0.584 -19.592 1.00 98.44 183 LEU A CA 1
ATOM 1424 C C . LEU A 1 183 ? -3.196 -0.433 -20.121 1.00 98.44 183 LEU A C 1
ATOM 1426 O O . LEU A 1 183 ? -3.344 -1.519 -19.562 1.00 98.44 183 LEU A O 1
ATOM 1430 N N . LYS A 1 184 ? -3.941 -0.081 -21.171 1.00 98.38 184 LYS A N 1
ATOM 1431 C CA . LYS A 1 184 ? -5.093 -0.865 -21.652 1.00 98.38 184 LYS A CA 1
ATOM 1432 C C . LYS A 1 184 ? -4.747 -2.323 -21.980 1.00 98.38 184 LYS A C 1
ATOM 1434 O O . LYS A 1 184 ? -5.608 -3.190 -21.831 1.00 98.38 184 LYS A O 1
ATOM 1439 N N . SER A 1 185 ? -3.517 -2.568 -22.413 1.00 97.50 185 SER A N 1
ATOM 1440 C CA . SER A 1 185 ? -2.956 -3.879 -22.749 1.00 97.50 185 SER A CA 1
ATOM 1441 C C . SER A 1 185 ? -2.658 -4.768 -21.549 1.00 97.50 185 SER A C 1
ATOM 1443 O O . SER A 1 185 ? -2.630 -5.990 -21.678 1.00 97.50 185 SER A O 1
ATOM 1445 N N . LEU A 1 186 ? -2.482 -4.178 -20.369 1.00 97.25 186 LEU A N 1
ATOM 1446 C CA . LEU A 1 186 ? -2.256 -4.905 -19.132 1.00 97.25 186 LEU A CA 1
ATOM 1447 C C . LEU A 1 186 ? -3.597 -5.343 -18.559 1.00 97.25 186 LEU A C 1
ATOM 1449 O O . LEU A 1 186 ? -4.502 -4.529 -18.378 1.00 97.25 186 LEU A O 1
ATOM 1453 N N . ALA A 1 187 ? -3.744 -6.635 -18.283 1.00 97.19 187 ALA A N 1
ATOM 1454 C CA . ALA A 1 187 ? -4.997 -7.188 -17.792 1.00 97.19 187 ALA A CA 1
ATOM 1455 C C . ALA A 1 187 ? -5.318 -6.705 -16.368 1.00 97.19 187 ALA A C 1
ATOM 1457 O O . ALA A 1 187 ? -4.441 -6.570 -15.515 1.00 97.19 187 ALA A O 1
ATOM 1458 N N . ASP A 1 188 ? -6.606 -6.500 -16.093 1.00 97.88 188 ASP A N 1
ATOM 1459 C CA . ASP A 1 188 ? -7.073 -6.280 -14.723 1.00 97.88 188 ASP A CA 1
ATOM 1460 C C . ASP A 1 188 ? -7.151 -7.587 -13.915 1.00 97.88 188 ASP A C 1
ATOM 1462 O O . ASP A 1 188 ? -6.937 -7.602 -12.701 1.00 97.88 188 ASP A O 1
ATOM 1466 N N . ALA A 1 189 ? -7.451 -8.701 -14.588 1.00 96.50 189 ALA A N 1
ATOM 1467 C CA . ALA A 1 189 ? -7.532 -10.009 -13.956 1.00 96.50 189 ALA A CA 1
ATOM 1468 C C . ALA A 1 189 ? -6.178 -10.387 -13.336 1.00 96.50 189 ALA A C 1
ATOM 1470 O O . ALA A 1 189 ? -5.141 -10.320 -13.991 1.00 96.50 189 ALA A O 1
ATOM 1471 N N . GLY A 1 190 ? -6.194 -10.759 -12.054 1.00 94.88 190 GLY A N 1
ATOM 1472 C CA . GLY A 1 190 ? -4.978 -11.069 -11.296 1.00 94.88 190 GLY A CA 1
ATOM 1473 C C . GLY A 1 190 ? -4.126 -9.851 -10.921 1.00 94.88 190 GLY A C 1
ATOM 1474 O O . GLY A 1 190 ? -3.069 -10.022 -10.315 1.00 94.88 190 GLY A O 1
ATOM 1475 N N . SER A 1 191 ? -4.567 -8.626 -11.237 1.00 97.88 191 SER A N 1
ATOM 1476 C CA . SER A 1 191 ? -3.844 -7.421 -10.839 1.00 97.88 191 SER A CA 1
ATOM 1477 C C . SER A 1 191 ? -3.834 -7.257 -9.310 1.00 97.88 191 SER A C 1
ATOM 1479 O O . SER A 1 191 ? -4.816 -7.600 -8.637 1.00 97.88 191 SER A O 1
ATOM 1481 N N . PRO A 1 192 ? -2.769 -6.666 -8.734 1.00 98.25 192 PRO A N 1
ATOM 1482 C CA . PRO A 1 192 ? -2.708 -6.362 -7.303 1.00 98.25 192 PRO A CA 1
ATOM 1483 C C . PRO A 1 192 ? -3.901 -5.544 -6.816 1.00 98.25 192 PRO A C 1
ATOM 1485 O O . PRO A 1 192 ? -4.432 -5.817 -5.742 1.00 98.25 192 PRO A O 1
ATOM 1488 N N . ALA A 1 193 ? -4.375 -4.595 -7.627 1.00 98.56 193 ALA A N 1
ATOM 1489 C CA . ALA A 1 193 ? -5.523 -3.763 -7.297 1.00 98.56 193 ALA A CA 1
ATOM 1490 C C . ALA A 1 193 ? -6.813 -4.585 -7.160 1.00 98.56 193 ALA A C 1
ATOM 1492 O O . ALA A 1 193 ? -7.522 -4.471 -6.156 1.00 98.56 193 ALA A O 1
ATOM 1493 N N . ARG A 1 194 ? -7.102 -5.446 -8.147 1.00 98.44 194 ARG A N 1
ATOM 1494 C CA . ARG A 1 194 ? -8.307 -6.283 -8.161 1.00 98.44 194 ARG A CA 1
ATOM 1495 C C . ARG A 1 194 ? -8.308 -7.294 -7.020 1.00 98.44 194 ARG A C 1
ATOM 1497 O O . ARG A 1 194 ? -9.330 -7.450 -6.352 1.00 98.44 194 ARG A O 1
ATOM 1504 N N . VAL A 1 195 ? -7.177 -7.961 -6.790 1.00 98.44 195 VAL A N 1
ATOM 1505 C CA . VAL A 1 195 ? -7.060 -8.964 -5.723 1.00 98.44 195 VAL A CA 1
ATOM 1506 C C . VAL A 1 195 ? -7.141 -8.305 -4.345 1.00 98.44 195 VAL A C 1
ATOM 1508 O O . VAL A 1 195 ? -7.853 -8.805 -3.479 1.00 98.44 195 VAL A O 1
ATOM 1511 N N . THR A 1 196 ? -6.502 -7.144 -4.155 1.00 98.62 196 THR A N 1
ATOM 1512 C CA . THR A 1 196 ? -6.609 -6.374 -2.903 1.00 98.62 196 THR A CA 1
ATOM 1513 C C . THR A 1 196 ? -8.055 -5.974 -2.628 1.00 98.62 196 THR A C 1
ATOM 1515 O O . THR A 1 196 ? -8.539 -6.181 -1.521 1.00 98.62 196 THR A O 1
ATOM 1518 N N . HIS A 1 197 ? -8.784 -5.475 -3.632 1.00 98.56 197 HIS A N 1
ATOM 1519 C CA . HIS A 1 197 ? -10.209 -5.182 -3.483 1.00 98.56 197 HIS A CA 1
ATOM 1520 C C . HIS A 1 197 ? -11.004 -6.417 -3.041 1.00 98.56 197 HIS A C 1
ATOM 1522 O O . HIS A 1 197 ? -11.724 -6.347 -2.049 1.00 98.56 197 HIS A O 1
ATOM 1528 N N . ALA A 1 198 ? -10.844 -7.554 -3.729 1.00 98.25 198 ALA A N 1
ATOM 1529 C CA . ALA A 1 198 ? -11.536 -8.797 -3.382 1.00 98.25 198 ALA A CA 1
ATOM 1530 C C . ALA A 1 198 ? -11.232 -9.252 -1.944 1.00 98.25 198 ALA A C 1
ATOM 1532 O O . ALA A 1 198 ? -12.139 -9.631 -1.207 1.00 98.25 198 ALA A O 1
ATOM 1533 N N . ALA A 1 199 ? -9.972 -9.138 -1.514 1.00 97.56 199 ALA A N 1
ATOM 1534 C CA . ALA A 1 199 ? -9.550 -9.470 -0.156 1.00 97.56 199 ALA A CA 1
ATOM 1535 C C . ALA A 1 199 ? -10.208 -8.586 0.916 1.00 97.56 199 ALA A C 1
ATOM 1537 O O . ALA A 1 199 ? -10.394 -9.036 2.046 1.00 97.56 199 ALA A O 1
ATOM 1538 N N . LEU A 1 200 ? -10.576 -7.348 0.575 1.00 97.81 200 LEU A N 1
ATOM 1539 C CA . LEU A 1 200 ? -11.224 -6.420 1.498 1.00 97.81 200 LEU A CA 1
ATOM 1540 C C . LEU A 1 200 ? -12.751 -6.556 1.539 1.00 97.81 200 LEU A C 1
ATOM 1542 O O . LEU A 1 200 ? -13.351 -6.141 2.525 1.00 97.81 200 LEU A O 1
ATOM 1546 N N . GLN A 1 201 ? -13.392 -7.143 0.521 1.00 97.31 201 GLN A N 1
ATOM 1547 C CA . GLN A 1 201 ? -14.859 -7.153 0.381 1.00 97.31 201 GLN A CA 1
ATOM 1548 C C . GLN A 1 201 ? -15.601 -7.650 1.623 1.00 97.31 201 GLN A C 1
ATOM 1550 O O . GLN A 1 201 ? -16.659 -7.123 1.962 1.00 97.31 201 GLN A O 1
ATOM 1555 N N . TRP A 1 202 ? -15.055 -8.643 2.322 1.00 94.81 202 TRP A N 1
ATOM 1556 C CA . TRP A 1 202 ? -15.721 -9.218 3.485 1.00 94.81 202 TRP A CA 1
ATOM 1557 C C . TRP A 1 202 ? -15.845 -8.223 4.651 1.00 94.81 202 TRP A C 1
ATOM 1559 O O . TRP A 1 202 ? -16.897 -8.180 5.295 1.00 94.81 202 TRP A O 1
ATOM 1569 N N . TYR A 1 203 ? -14.837 -7.367 4.866 1.00 95.12 203 TYR A N 1
ATOM 1570 C CA . TYR A 1 203 ? -14.864 -6.316 5.893 1.00 95.12 203 TYR A CA 1
ATOM 1571 C C . TYR A 1 203 ? -15.940 -5.263 5.605 1.00 95.12 203 TYR A C 1
ATOM 1573 O O . TYR A 1 203 ? -16.492 -4.664 6.525 1.00 95.12 203 TYR A O 1
ATOM 1581 N N . TYR A 1 204 ? -16.275 -5.069 4.329 1.00 95.38 204 TYR A N 1
ATOM 1582 C CA . TYR A 1 204 ? -17.268 -4.099 3.867 1.00 95.38 204 TYR A CA 1
ATOM 1583 C C . TYR A 1 204 ? -18.625 -4.736 3.561 1.00 95.38 204 TYR A C 1
ATOM 1585 O O . TYR A 1 204 ? -19.493 -4.089 2.991 1.00 95.38 204 TYR A O 1
ATOM 1593 N N . SER A 1 205 ? -18.862 -5.986 3.968 1.00 93.06 205 SER A N 1
ATOM 1594 C CA . SER A 1 205 ? -20.142 -6.670 3.726 1.00 93.06 205 SER A CA 1
ATOM 1595 C C . SER A 1 205 ? -21.357 -5.937 4.317 1.00 93.06 205 SER A C 1
ATOM 1597 O O . SER A 1 205 ? -22.451 -6.029 3.762 1.00 93.06 205 SER A O 1
ATOM 1599 N N . ARG A 1 206 ? -21.167 -5.177 5.405 1.00 91.19 206 ARG A N 1
ATOM 1600 C CA . ARG A 1 206 ? -22.204 -4.340 6.038 1.00 91.19 206 ARG A CA 1
ATOM 1601 C C . ARG A 1 206 ? -22.432 -3.010 5.320 1.00 91.19 206 ARG A C 1
ATOM 1603 O O . ARG A 1 206 ? -23.560 -2.531 5.302 1.00 91.19 206 ARG A O 1
ATOM 1610 N N . ASN A 1 207 ? -21.382 -2.455 4.716 1.00 92.94 207 ASN A N 1
ATOM 1611 C CA . ASN A 1 207 ? -21.395 -1.170 4.019 1.00 92.94 207 ASN A CA 1
ATOM 1612 C C . ASN A 1 207 ? -20.644 -1.279 2.676 1.00 92.94 207 ASN A C 1
ATOM 1614 O O . ASN A 1 207 ? -19.564 -0.703 2.526 1.00 92.94 207 ASN A O 1
ATOM 1618 N N . PRO A 1 208 ? -21.165 -2.030 1.681 1.00 95.06 208 PRO A N 1
ATOM 1619 C CA . PRO A 1 208 ? -20.431 -2.298 0.440 1.00 95.06 208 PRO A CA 1
ATOM 1620 C C . PRO A 1 208 ? -20.086 -1.035 -0.359 1.00 95.06 208 PRO A C 1
ATOM 1622 O O . PRO A 1 208 ? -19.112 -1.026 -1.104 1.00 95.06 208 PRO A O 1
ATOM 1625 N N . GLN A 1 209 ? -20.866 0.035 -0.190 1.00 93.75 209 GLN A N 1
ATOM 1626 C CA . GLN A 1 209 ? -20.633 1.348 -0.791 1.00 93.75 209 GLN A CA 1
ATOM 1627 C C . GLN A 1 209 ? -19.342 2.028 -0.310 1.00 93.75 209 GLN A C 1
ATOM 1629 O O . GLN A 1 209 ? -18.843 2.923 -0.987 1.00 93.75 209 GLN A O 1
ATOM 1634 N N . ASP A 1 210 ? -18.795 1.604 0.831 1.00 94.75 210 ASP A N 1
ATOM 1635 C CA . ASP A 1 210 ? -17.586 2.187 1.413 1.00 94.75 210 ASP A CA 1
ATOM 1636 C C . ASP A 1 210 ? -16.302 1.546 0.871 1.00 94.75 210 ASP A C 1
ATOM 1638 O O . ASP A 1 210 ? -15.218 2.079 1.088 1.00 94.75 210 ASP A O 1
ATOM 1642 N N . LEU A 1 211 ? -16.397 0.457 0.102 1.00 97.19 211 LEU A N 1
ATOM 1643 C CA . LEU A 1 211 ? -15.277 -0.097 -0.655 1.00 97.19 211 LEU A CA 1
ATOM 1644 C C . LEU A 1 211 ? -15.531 0.081 -2.150 1.00 97.19 211 LEU A C 1
ATOM 1646 O O . LEU A 1 211 ? -16.252 -0.691 -2.780 1.00 97.19 211 LEU A O 1
ATOM 1650 N N . VAL A 1 212 ? -14.903 1.097 -2.734 1.00 97.12 212 VAL A N 1
ATOM 1651 C CA . VAL A 1 212 ? -15.075 1.431 -4.149 1.00 97.12 212 VAL A CA 1
ATOM 1652 C C . VAL A 1 212 ? -13.849 0.995 -4.932 1.00 97.12 212 VAL A C 1
ATOM 1654 O O . VAL A 1 212 ? -12.723 1.342 -4.588 1.00 97.12 212 VAL A O 1
ATOM 1657 N N . TYR A 1 213 ? -14.064 0.282 -6.033 1.00 98.19 213 TYR A N 1
ATOM 1658 C CA . TYR A 1 213 ? -13.006 -0.079 -6.969 1.00 98.19 213 TYR A CA 1
ATOM 1659 C C . TYR A 1 213 ? -13.236 0.552 -8.347 1.00 98.19 213 TYR A C 1
ATOM 1661 O O . TYR A 1 213 ? -14.304 0.419 -8.953 1.00 98.19 213 TYR A O 1
ATOM 1669 N N . ILE A 1 214 ? -12.212 1.236 -8.855 1.00 98.25 214 ILE A N 1
ATOM 1670 C CA . ILE A 1 214 ? -12.240 1.996 -10.105 1.00 98.25 214 ILE A CA 1
ATOM 1671 C C . ILE A 1 214 ? -11.149 1.475 -11.048 1.00 98.25 214 ILE A C 1
ATOM 1673 O O . ILE A 1 214 ? -10.000 1.881 -10.932 1.00 98.25 214 ILE A O 1
ATOM 1677 N N . ASP A 1 215 ? -11.507 0.622 -12.014 1.00 98.50 215 ASP A N 1
ATOM 1678 C CA . ASP A 1 215 ? -10.614 0.263 -13.136 1.00 98.50 215 ASP A CA 1
ATOM 1679 C C . ASP A 1 215 ? -10.584 1.375 -14.189 1.00 98.50 215 ASP A C 1
ATOM 1681 O O . ASP A 1 215 ? -11.620 1.688 -14.775 1.00 98.50 215 ASP A O 1
ATOM 1685 N N . ALA A 1 216 ? -9.426 1.970 -14.438 1.00 98.50 216 ALA A N 1
ATOM 1686 C CA . ALA A 1 216 ? -9.225 3.093 -15.345 1.00 98.50 216 ALA A CA 1
ATOM 1687 C C . ALA A 1 216 ? -8.165 2.735 -16.405 1.00 98.50 216 ALA A C 1
ATOM 1689 O O . ALA A 1 216 ? -7.018 3.184 -16.316 1.00 98.50 216 ALA A 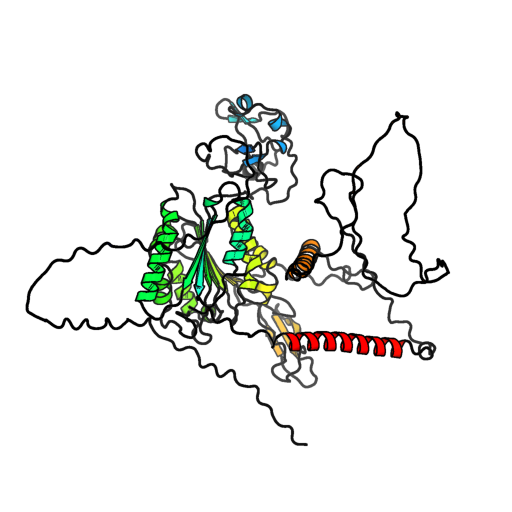O 1
ATOM 1690 N N . PRO A 1 217 ? -8.517 1.908 -17.409 1.00 98.56 217 PRO A N 1
ATOM 1691 C CA . PRO A 1 217 ? -7.607 1.592 -18.496 1.00 98.56 217 PRO A CA 1
ATOM 1692 C C . PRO A 1 217 ? -7.352 2.822 -19.372 1.00 98.56 217 PRO A C 1
ATOM 1694 O O . PRO A 1 217 ? -8.291 3.539 -19.726 1.00 98.56 217 PRO A O 1
ATOM 1697 N N . TYR A 1 218 ? -6.104 3.029 -19.777 1.00 98.62 218 TYR A N 1
ATOM 1698 C CA . TYR A 1 218 ? -5.699 4.140 -20.631 1.00 98.62 218 TYR A CA 1
ATOM 1699 C C . TYR A 1 218 ? -4.836 3.669 -21.811 1.00 98.62 218 TYR A C 1
ATOM 1701 O O . TYR A 1 218 ? -4.143 2.655 -21.740 1.00 98.62 218 TYR A O 1
ATOM 1709 N N . ALA A 1 219 ? -4.915 4.399 -22.919 1.00 98.19 219 ALA A N 1
ATOM 1710 C CA . ALA A 1 219 ? -4.036 4.269 -24.077 1.00 98.19 219 ALA A CA 1
ATOM 1711 C C . ALA A 1 219 ? -4.142 5.574 -24.869 1.00 98.19 219 ALA A C 1
ATOM 1713 O O . ALA A 1 219 ? -5.158 5.813 -25.520 1.00 98.19 219 ALA A O 1
ATOM 1714 N N . PHE A 1 220 ? -3.139 6.438 -24.753 1.00 98.06 220 PHE A N 1
ATOM 1715 C CA . PHE A 1 220 ? -3.165 7.766 -25.354 1.00 98.06 220 PHE A CA 1
ATOM 1716 C C . PHE A 1 220 ? -2.357 7.770 -26.641 1.00 98.06 220 PHE A C 1
ATOM 1718 O O . PHE A 1 220 ? -1.187 7.392 -26.665 1.00 98.06 220 PHE A O 1
ATOM 1725 N N . GLU A 1 221 ? -2.992 8.203 -27.719 1.00 95.31 221 GLU A N 1
ATOM 1726 C CA . GLU A 1 221 ? -2.296 8.566 -28.946 1.00 95.31 221 GLU A CA 1
ATOM 1727 C C . GLU A 1 221 ? -2.221 10.086 -29.079 1.00 95.31 221 GLU A C 1
ATOM 1729 O O . GLU A 1 221 ? -1.209 10.634 -29.520 1.00 95.31 221 GLU A O 1
ATOM 1734 N N . TYR A 1 222 ? -3.273 10.762 -28.617 1.00 96.69 222 TYR A N 1
ATOM 1735 C CA . TYR A 1 222 ? -3.413 12.203 -28.677 1.00 96.69 222 TYR A CA 1
ATOM 1736 C C . TYR A 1 222 ? -3.851 12.803 -27.339 1.00 96.69 222 TYR A C 1
ATOM 1738 O O . TYR A 1 222 ? -4.412 12.121 -26.479 1.00 96.69 222 TYR A O 1
ATOM 1746 N N . THR A 1 223 ? -3.675 14.117 -27.203 1.00 96.00 223 THR A N 1
ATOM 1747 C CA . THR A 1 223 ? -4.146 14.897 -26.044 1.00 96.00 223 THR A CA 1
ATOM 1748 C C . THR A 1 223 ? -5.648 14.742 -25.788 1.00 96.00 223 THR A C 1
ATOM 1750 O O . THR A 1 223 ? -6.070 14.669 -24.638 1.00 96.00 223 THR A O 1
ATOM 1753 N N . ASP A 1 224 ? -6.457 14.626 -26.845 1.00 96.44 224 ASP A N 1
ATOM 1754 C CA . ASP A 1 224 ? -7.914 14.459 -26.735 1.00 96.44 224 ASP A CA 1
ATOM 1755 C C . ASP A 1 224 ? -8.291 13.133 -26.053 1.00 96.44 224 ASP A C 1
ATOM 1757 O O . ASP A 1 224 ? -9.279 13.060 -25.320 1.00 96.44 224 ASP A O 1
ATOM 1761 N N . ASP A 1 225 ? -7.497 12.078 -26.274 1.00 97.12 225 ASP A N 1
ATOM 1762 C CA . ASP A 1 225 ? -7.735 10.767 -25.668 1.00 97.12 225 ASP A CA 1
ATOM 1763 C C . ASP A 1 225 ? -7.459 10.833 -24.156 1.00 97.12 225 ASP A C 1
ATOM 1765 O O . ASP A 1 225 ? -8.224 10.297 -23.348 1.00 97.12 225 ASP A O 1
ATOM 1769 N N . ALA A 1 226 ? -6.397 11.551 -23.773 1.00 97.31 226 ALA A N 1
ATOM 1770 C CA . ALA A 1 226 ? -6.043 11.803 -22.382 1.00 97.31 226 ALA A CA 1
ATOM 1771 C C . ALA A 1 226 ? -7.095 12.681 -21.679 1.00 97.31 226 ALA A C 1
ATOM 1773 O O . ALA A 1 226 ? -7.525 12.360 -20.569 1.00 97.31 226 ALA A O 1
ATOM 1774 N N . GLU A 1 227 ? -7.599 13.728 -22.342 1.00 97.31 227 GLU A N 1
ATOM 1775 C CA . GLU A 1 227 ? -8.689 14.566 -21.827 1.00 97.31 227 GLU A CA 1
ATOM 1776 C C . GLU A 1 227 ? -9.979 13.756 -21.610 1.00 97.31 227 GLU A C 1
ATOM 1778 O O . GLU A 1 227 ? -10.597 13.829 -20.541 1.00 97.31 227 GLU A O 1
ATOM 1783 N N . GLN A 1 228 ? -10.375 12.933 -22.588 1.00 97.62 228 GLN A N 1
ATOM 1784 C CA . GLN A 1 228 ? -11.551 12.069 -22.473 1.00 97.62 228 GLN A CA 1
ATOM 1785 C C . GLN A 1 228 ? -11.406 11.063 -21.324 1.00 97.62 228 GLN A C 1
ATOM 1787 O O . GLN A 1 228 ? -12.358 10.839 -20.561 1.00 97.62 228 GLN A O 1
ATOM 1792 N N . TYR A 1 229 ? -10.224 10.464 -21.185 1.00 98.19 229 TYR A N 1
ATOM 1793 C CA . TYR A 1 229 ? -9.902 9.576 -20.077 1.00 98.19 229 TYR A CA 1
ATOM 1794 C C . TYR A 1 229 ? -10.017 10.304 -18.729 1.00 98.19 229 TYR A C 1
ATOM 1796 O O . TYR A 1 229 ? -10.747 9.831 -17.853 1.00 98.19 229 TYR A O 1
ATOM 1804 N N . ARG A 1 230 ? -9.399 11.487 -18.576 1.00 97.44 230 ARG A N 1
ATOM 1805 C CA . ARG A 1 230 ? -9.463 12.281 -17.337 1.00 97.44 230 ARG A CA 1
ATOM 1806 C C . ARG A 1 230 ? -10.896 12.633 -16.977 1.00 97.44 230 ARG A C 1
ATOM 1808 O O . ARG A 1 230 ? -11.305 12.405 -15.846 1.00 97.44 230 ARG A O 1
ATOM 1815 N N . LYS A 1 231 ? -11.697 13.082 -17.946 1.00 97.56 231 LYS A N 1
ATOM 1816 C CA . LYS A 1 231 ? -13.123 13.378 -17.746 1.00 97.56 231 LYS A CA 1
ATOM 1817 C C . LYS A 1 231 ? -13.910 12.151 -17.279 1.00 97.56 231 LYS A C 1
ATOM 1819 O O . LYS A 1 231 ? -14.796 12.258 -16.430 1.00 97.56 231 LYS A O 1
ATOM 1824 N N . THR A 1 232 ? -13.610 10.979 -17.834 1.00 97.62 232 THR A N 1
ATOM 1825 C CA . THR A 1 232 ? -14.259 9.719 -17.446 1.00 97.62 232 THR A CA 1
ATOM 1826 C C . THR A 1 232 ? -13.882 9.323 -16.022 1.00 97.62 232 THR A C 1
ATOM 1828 O O . THR A 1 232 ? -14.762 8.984 -15.229 1.00 97.62 232 THR A O 1
ATOM 1831 N N . LEU A 1 233 ? -12.597 9.408 -15.676 1.00 97.31 233 LEU A N 1
ATOM 1832 C CA . LEU A 1 233 ? -12.112 9.110 -14.334 1.00 97.31 233 LEU A CA 1
ATOM 1833 C C . LEU A 1 233 ? -12.643 10.122 -13.307 1.00 97.31 233 LEU A C 1
ATOM 1835 O O . LEU A 1 233 ? -13.173 9.710 -12.279 1.00 97.31 233 LEU A O 1
ATOM 1839 N N . ASP A 1 234 ? -12.640 11.418 -13.620 1.00 96.00 234 ASP A N 1
ATOM 1840 C CA . ASP A 1 234 ? -13.210 12.479 -12.780 1.00 96.00 234 ASP A CA 1
ATOM 1841 C C . ASP A 1 234 ? -14.675 12.233 -12.441 1.00 96.00 234 ASP A C 1
ATOM 1843 O O . ASP A 1 234 ? -15.088 12.379 -11.291 1.00 96.00 234 ASP A O 1
ATOM 1847 N N . ASN A 1 235 ? -15.470 11.811 -13.426 1.00 95.75 235 ASN A N 1
ATOM 1848 C CA . ASN A 1 235 ? -16.870 11.475 -13.195 1.00 95.75 235 ASN A CA 1
ATOM 1849 C C . ASN A 1 235 ? -17.038 10.319 -12.204 1.00 95.75 235 ASN A C 1
ATOM 1851 O O . ASN A 1 235 ? -17.988 10.330 -11.425 1.00 95.75 235 ASN A O 1
ATOM 1855 N N . ARG A 1 236 ? -16.126 9.344 -12.206 1.00 95.94 236 ARG A N 1
ATOM 1856 C CA . ARG A 1 236 ? -16.152 8.209 -11.269 1.00 95.94 236 ARG A CA 1
ATOM 1857 C C . ARG A 1 236 ? -15.615 8.578 -9.890 1.00 95.94 236 ARG A C 1
ATOM 1859 O O . ARG A 1 236 ? -16.056 8.010 -8.899 1.00 95.94 236 ARG A O 1
ATOM 1866 N N . LEU A 1 237 ? -14.723 9.563 -9.821 1.00 94.31 237 LEU A N 1
ATOM 1867 C CA . LEU A 1 237 ? -14.184 10.105 -8.574 1.00 94.31 237 LEU A CA 1
ATOM 1868 C C . LEU A 1 237 ? -15.138 11.072 -7.864 1.00 94.31 237 LEU A C 1
ATOM 1870 O O . LEU A 1 237 ? -14.839 11.486 -6.750 1.00 94.31 237 LEU A O 1
ATOM 1874 N N . LYS A 1 238 ? -16.299 11.407 -8.446 1.00 91.75 238 LYS A N 1
ATOM 1875 C CA . LYS A 1 238 ? -17.336 12.232 -7.792 1.00 91.75 238 LYS A CA 1
ATOM 1876 C C . LYS A 1 238 ? -17.774 11.705 -6.426 1.00 91.75 238 LYS A C 1
ATOM 1878 O O . LYS A 1 238 ? -18.174 12.500 -5.587 1.00 91.75 238 LYS A O 1
ATOM 1883 N N . PHE A 1 239 ? -17.648 10.402 -6.187 1.00 86.81 239 PHE A N 1
ATOM 1884 C CA . PHE A 1 239 ? -17.900 9.806 -4.876 1.00 86.81 239 PHE A CA 1
ATOM 1885 C C . PHE A 1 239 ? -17.005 10.386 -3.766 1.00 86.81 239 PHE A C 1
ATOM 1887 O O . PHE A 1 239 ? -17.446 10.496 -2.628 1.00 86.81 239 PHE A O 1
ATOM 1894 N N . LEU A 1 240 ? -15.776 10.816 -4.083 1.00 88.38 240 LEU A N 1
ATOM 1895 C CA . LEU A 1 240 ? -14.882 11.430 -3.096 1.00 88.38 240 LEU A CA 1
ATOM 1896 C C . LEU A 1 240 ? -15.439 12.749 -2.541 1.00 88.38 240 LEU A C 1
ATOM 1898 O O . LEU A 1 240 ? -15.175 13.069 -1.388 1.00 88.38 240 LEU A O 1
ATOM 1902 N N . ASP A 1 241 ? -16.235 13.477 -3.328 1.00 86.19 241 ASP A N 1
ATOM 1903 C CA . ASP A 1 241 ? -16.878 14.722 -2.890 1.00 86.19 241 ASP A CA 1
ATOM 1904 C C . ASP A 1 241 ? -18.108 14.459 -2.007 1.00 86.19 241 ASP A C 1
ATOM 1906 O O . ASP A 1 241 ? -18.547 15.341 -1.279 1.00 86.19 241 ASP A O 1
ATOM 1910 N N . GLN A 1 242 ? -18.687 13.258 -2.101 1.00 82.56 242 GLN A N 1
ATOM 1911 C CA . GLN A 1 242 ? -19.916 12.861 -1.405 1.00 82.56 242 GLN A CA 1
ATOM 1912 C C . GLN A 1 242 ? -19.644 12.252 -0.028 1.00 82.56 242 GLN A C 1
ATOM 1914 O O . GLN A 1 242 ? -20.576 11.935 0.705 1.00 82.56 242 GLN A O 1
ATOM 1919 N N . ASN A 1 243 ? -18.377 12.048 0.334 1.00 74.00 243 ASN A N 1
ATOM 1920 C CA . ASN A 1 243 ? -18.027 11.548 1.653 1.00 74.00 243 ASN A CA 1
ATOM 1921 C C . ASN A 1 243 ? -18.098 12.700 2.657 1.00 74.00 243 ASN A C 1
ATOM 1923 O O . ASN A 1 243 ? -17.093 13.365 2.882 1.00 74.00 243 ASN A O 1
ATOM 1927 N N . ASP A 1 244 ? -19.289 12.902 3.235 1.00 72.50 244 ASP A N 1
ATOM 1928 C CA . ASP A 1 244 ? -19.706 13.892 4.251 1.00 72.50 244 ASP A CA 1
ATOM 1929 C C . ASP A 1 244 ? -18.757 14.005 5.473 1.00 72.50 244 ASP A C 1
ATOM 1931 O O . ASP A 1 244 ? -19.103 13.667 6.602 1.00 72.50 244 ASP A O 1
ATOM 1935 N N . GLY A 1 245 ? -17.506 14.418 5.267 1.00 75.88 245 GLY A N 1
ATOM 1936 C CA . GLY A 1 245 ? -16.467 14.471 6.299 1.00 75.88 245 GLY A CA 1
ATOM 1937 C C . GLY A 1 245 ? -15.918 13.109 6.750 1.00 75.88 245 GLY A C 1
ATOM 1938 O O . GLY A 1 245 ? -15.075 13.066 7.646 1.00 75.88 245 GLY A O 1
ATOM 1939 N N . ARG A 1 246 ? -16.346 11.991 6.146 1.00 82.25 246 ARG A N 1
ATOM 1940 C CA . ARG A 1 246 ? -15.830 10.656 6.497 1.00 82.25 246 ARG A CA 1
ATOM 1941 C C . ARG A 1 246 ? -14.372 10.513 6.064 1.00 82.25 246 ARG A C 1
ATOM 1943 O O . ARG A 1 246 ? -14.024 10.825 4.924 1.00 82.25 246 ARG A O 1
ATOM 1950 N N . ALA A 1 247 ? -13.535 9.982 6.958 1.00 84.69 247 ALA A N 1
ATOM 1951 C CA . ALA A 1 247 ? -12.117 9.732 6.706 1.00 84.69 247 ALA A CA 1
ATOM 1952 C C . ALA A 1 247 ? -11.933 8.703 5.576 1.00 84.69 247 ALA A C 1
ATOM 1954 O O . ALA A 1 247 ? -11.885 7.496 5.801 1.00 84.69 247 ALA A O 1
ATOM 1955 N N . THR A 1 248 ? -11.856 9.189 4.341 1.00 92.88 248 THR A N 1
ATOM 1956 C CA . THR A 1 248 ? -11.682 8.351 3.154 1.00 92.88 248 THR A CA 1
ATOM 1957 C C . THR A 1 248 ? -10.202 8.055 2.948 1.00 92.88 248 THR A C 1
ATOM 1959 O O . THR A 1 248 ? -9.335 8.872 3.261 1.00 92.88 248 THR A O 1
ATOM 1962 N N . ARG A 1 249 ? -9.901 6.871 2.422 1.00 95.25 249 ARG A N 1
ATOM 1963 C CA . ARG A 1 249 ? -8.544 6.415 2.112 1.00 95.25 249 ARG A CA 1
ATOM 1964 C C . ARG A 1 249 ? -8.464 6.071 0.637 1.00 95.25 249 ARG A C 1
ATOM 1966 O O . ARG A 1 249 ? -9.372 5.441 0.100 1.00 95.25 249 ARG A O 1
ATOM 1973 N N . LEU A 1 250 ? -7.388 6.486 -0.018 1.00 96.50 250 LEU A N 1
ATOM 1974 C CA . LEU A 1 250 ? -7.209 6.319 -1.454 1.00 96.50 250 LEU A CA 1
ATOM 1975 C C . LEU A 1 250 ? -5.974 5.459 -1.726 1.00 96.50 250 LEU A C 1
ATOM 1977 O O . LEU A 1 250 ? -4.853 5.838 -1.388 1.00 96.50 250 LEU A O 1
ATOM 1981 N N . LEU A 1 251 ? -6.179 4.310 -2.365 1.00 98.00 251 LEU A N 1
ATOM 1982 C CA . LEU A 1 251 ? -5.113 3.421 -2.813 1.00 98.00 251 LEU A CA 1
ATOM 1983 C C . LEU A 1 251 ? -5.066 3.430 -4.340 1.00 98.00 251 LEU A C 1
ATOM 1985 O O . LEU A 1 251 ? -5.917 2.839 -5.003 1.00 98.00 251 LEU A O 1
ATOM 1989 N N . VAL A 1 252 ? -4.078 4.122 -4.899 1.00 98.12 252 VAL A N 1
ATOM 1990 C CA . VAL A 1 252 ? -3.920 4.282 -6.346 1.00 98.12 252 VAL A CA 1
ATOM 1991 C C . VAL A 1 252 ? -2.855 3.318 -6.842 1.00 98.12 252 VAL A C 1
ATOM 1993 O O . VAL A 1 252 ? -1.694 3.428 -6.465 1.00 98.12 252 VAL A O 1
ATOM 1996 N N . PHE A 1 253 ? -3.232 2.395 -7.714 1.00 98.69 253 PHE A N 1
ATOM 1997 C CA . PHE A 1 253 ? -2.313 1.555 -8.468 1.00 98.69 253 PHE A CA 1
ATOM 1998 C C . PHE A 1 253 ? -2.137 2.143 -9.860 1.00 98.69 253 PHE A C 1
ATOM 2000 O O . PHE A 1 253 ? -3.113 2.287 -10.592 1.00 98.69 253 PHE A O 1
ATOM 2007 N N . ILE A 1 254 ? -0.899 2.449 -10.229 1.00 98.50 254 ILE A N 1
ATOM 2008 C CA . ILE A 1 254 ? -0.519 2.807 -11.591 1.00 98.50 254 ILE A CA 1
ATOM 2009 C C . ILE A 1 254 ? 0.222 1.616 -12.186 1.00 98.50 254 ILE A C 1
ATOM 2011 O O . ILE A 1 254 ? 1.348 1.341 -11.780 1.00 98.50 254 ILE A O 1
ATOM 2015 N N . TYR A 1 255 ? -0.404 0.913 -13.127 1.00 98.44 255 TYR A N 1
ATOM 2016 C CA . TYR A 1 255 ? 0.151 -0.268 -13.779 1.00 98.44 255 TYR A CA 1
ATOM 2017 C C . TYR A 1 255 ? 0.492 0.024 -15.239 1.00 98.44 255 TYR A C 1
ATOM 2019 O O . TYR A 1 255 ? -0.389 0.160 -16.084 1.00 98.44 255 TYR A O 1
ATOM 2027 N N . THR A 1 256 ? 1.781 0.161 -15.540 1.00 98.38 256 THR A N 1
ATOM 2028 C CA . THR A 1 256 ? 2.249 0.550 -16.874 1.00 98.38 256 THR A CA 1
ATOM 2029 C C . THR A 1 256 ? 3.638 -0.005 -17.175 1.00 98.38 256 THR A C 1
ATOM 2031 O O . THR A 1 256 ? 4.337 -0.482 -16.284 1.00 98.38 256 THR A O 1
ATOM 2034 N N . HIS A 1 257 ? 4.053 0.070 -18.434 1.00 97.50 257 HIS A N 1
ATOM 2035 C CA . HIS A 1 257 ? 5.430 -0.184 -18.828 1.00 97.50 257 HIS A CA 1
ATOM 2036 C C . HIS A 1 257 ? 6.286 1.072 -18.671 1.00 97.50 257 HIS A C 1
ATOM 2038 O O . HIS A 1 257 ? 5.797 2.203 -18.744 1.00 97.50 257 HIS A O 1
ATOM 2044 N N . SER A 1 258 ? 7.582 0.854 -18.484 1.00 97.12 258 SER A N 1
ATOM 2045 C CA . SER A 1 258 ? 8.603 1.887 -18.599 1.00 97.12 258 SER A CA 1
ATOM 2046 C C . SER A 1 258 ? 9.649 1.434 -19.612 1.00 97.12 258 SER A C 1
ATOM 2048 O O . SER A 1 258 ? 9.877 0.238 -19.787 1.00 97.12 258 SER A O 1
ATOM 2050 N N . LEU A 1 259 ? 10.242 2.381 -20.334 1.00 95.75 259 LEU A N 1
ATOM 2051 C CA . LEU A 1 259 ? 11.227 2.076 -21.364 1.00 95.75 259 LEU A CA 1
ATOM 2052 C C . LEU A 1 259 ? 12.534 1.644 -20.698 1.00 95.75 259 LEU A C 1
ATOM 2054 O O . LEU A 1 259 ? 13.034 2.358 -19.831 1.00 95.75 259 LEU A O 1
ATOM 2058 N N . ASP A 1 260 ? 13.112 0.513 -21.097 1.00 94.19 260 ASP A N 1
ATOM 2059 C CA . ASP A 1 260 ? 14.308 -0.042 -20.442 1.00 94.19 260 ASP A CA 1
ATOM 2060 C C . ASP A 1 260 ? 15.498 0.929 -20.432 1.00 94.19 260 ASP A C 1
ATOM 2062 O O . ASP A 1 260 ? 16.241 0.995 -19.455 1.00 94.19 260 ASP A O 1
ATOM 2066 N N . SER A 1 261 ? 15.659 1.718 -21.497 1.00 94.31 261 SER A N 1
ATOM 2067 C CA . SER A 1 261 ? 16.800 2.621 -21.672 1.00 94.31 261 SER A CA 1
ATOM 2068 C C . SER A 1 261 ? 16.666 3.960 -20.943 1.00 94.31 261 SER A C 1
ATOM 2070 O O . SER A 1 261 ? 17.674 4.505 -20.498 1.00 94.31 261 SER A O 1
ATOM 2072 N N . SER A 1 262 ? 15.454 4.515 -20.831 1.00 95.12 262 SER A N 1
ATOM 2073 C CA . SER A 1 262 ? 15.231 5.865 -20.280 1.00 95.12 262 SER A CA 1
ATOM 2074 C C . SER A 1 262 ? 14.411 5.897 -18.990 1.00 95.12 262 SER A C 1
ATOM 2076 O O . SER A 1 262 ? 14.417 6.907 -18.282 1.00 95.12 262 SER A O 1
ATOM 2078 N N . GLY A 1 263 ? 13.685 4.820 -18.690 1.00 95.69 263 GLY A N 1
ATOM 2079 C CA . GLY A 1 263 ? 12.720 4.765 -17.599 1.00 95.69 263 GLY A CA 1
ATOM 2080 C C . GLY A 1 263 ? 11.431 5.551 -17.849 1.00 95.69 263 GLY A C 1
ATOM 2081 O O . GLY A 1 263 ? 10.639 5.701 -16.923 1.00 95.69 263 GLY A O 1
ATOM 2082 N N . ASP A 1 264 ? 11.202 6.073 -19.058 1.00 97.12 264 ASP A N 1
ATOM 2083 C CA . ASP A 1 264 ? 9.980 6.824 -19.364 1.00 97.12 264 ASP A CA 1
ATOM 2084 C C . ASP A 1 264 ? 8.751 5.917 -19.437 1.00 97.12 264 ASP A C 1
ATOM 2086 O O . ASP A 1 264 ? 8.830 4.791 -19.926 1.00 97.12 264 ASP A O 1
ATOM 2090 N N . LEU A 1 265 ? 7.607 6.422 -18.978 1.00 97.81 265 LEU A N 1
ATOM 2091 C CA . LEU A 1 265 ? 6.357 5.668 -18.919 1.00 97.81 265 LEU A CA 1
ATOM 2092 C C . LEU A 1 265 ? 5.610 5.672 -20.255 1.00 97.81 265 LEU A C 1
ATOM 2094 O O . LEU A 1 265 ? 5.700 6.617 -21.037 1.00 97.81 265 LEU A O 1
ATOM 2098 N N . PHE A 1 266 ? 4.851 4.609 -20.513 1.00 98.06 266 PHE A N 1
ATOM 2099 C CA . PHE A 1 266 ? 4.151 4.419 -21.783 1.00 98.06 266 PHE A CA 1
ATOM 2100 C C . PHE A 1 266 ? 2.837 5.209 -21.839 1.00 98.06 266 PHE A C 1
ATOM 2102 O O . PHE A 1 266 ? 2.035 5.175 -20.899 1.00 98.06 266 PHE A O 1
ATOM 2109 N N . TRP A 1 267 ? 2.589 5.884 -22.963 1.00 98.06 267 TRP A N 1
ATOM 2110 C CA . TRP A 1 267 ? 1.289 6.470 -23.313 1.00 98.06 267 TRP A CA 1
ATOM 2111 C C . TRP A 1 267 ? 0.309 5.402 -23.802 1.00 98.06 267 TRP A C 1
ATOM 2113 O O . TRP A 1 267 ? -0.859 5.379 -23.414 1.00 98.06 267 TRP A O 1
ATOM 2123 N N . LYS A 1 268 ? 0.814 4.508 -24.650 1.00 97.50 268 LYS A N 1
ATOM 2124 C CA . LYS A 1 268 ? 0.164 3.316 -25.203 1.00 97.50 268 LYS A CA 1
ATOM 2125 C C . LYS A 1 268 ? 1.252 2.279 -25.498 1.00 97.50 268 LYS A C 1
ATOM 2127 O O . LYS A 1 268 ? 2.436 2.605 -25.426 1.00 97.50 268 LYS A O 1
ATOM 2132 N N . ASP A 1 269 ? 0.876 1.057 -25.857 1.00 96.00 269 ASP A N 1
ATOM 2133 C CA . ASP A 1 269 ? 1.855 0.045 -26.267 1.00 96.00 269 ASP A CA 1
ATOM 2134 C C . ASP A 1 269 ? 2.756 0.560 -27.391 1.00 96.00 269 ASP A C 1
ATOM 2136 O O . ASP A 1 269 ? 2.283 1.102 -28.392 1.00 96.00 269 ASP A O 1
ATOM 2140 N N . GLY A 1 270 ? 4.064 0.396 -27.203 1.00 94.69 270 GLY A N 1
ATOM 2141 C CA . GLY A 1 270 ? 5.065 0.821 -28.176 1.00 94.69 270 GLY A CA 1
ATOM 2142 C C . GLY A 1 270 ? 5.266 2.336 -28.289 1.00 94.69 270 GLY A C 1
ATOM 2143 O O . GLY A 1 270 ? 5.952 2.756 -29.212 1.00 94.69 270 GLY A O 1
ATOM 2144 N N . LEU A 1 271 ? 4.720 3.163 -27.389 1.00 96.69 271 LEU A N 1
ATOM 2145 C CA . LEU A 1 271 ? 4.976 4.608 -27.377 1.00 96.69 271 LEU A CA 1
ATOM 2146 C C . LEU A 1 271 ? 5.206 5.118 -25.952 1.00 96.69 271 LEU A C 1
ATOM 2148 O O . LEU A 1 271 ? 4.287 5.131 -25.129 1.00 96.69 271 LEU A O 1
ATOM 2152 N N . ALA A 1 272 ? 6.424 5.581 -25.681 1.00 97.50 272 ALA A N 1
ATOM 2153 C CA . ALA A 1 272 ? 6.813 6.144 -24.393 1.00 97.50 272 ALA A CA 1
ATOM 2154 C C . ALA A 1 272 ? 6.750 7.678 -24.385 1.00 97.50 272 ALA A C 1
ATOM 2156 O O . ALA A 1 272 ? 6.957 8.336 -25.408 1.00 97.50 272 ALA A O 1
ATOM 2157 N N . ALA A 1 273 ? 6.493 8.246 -23.210 1.00 97.44 273 ALA A N 1
ATOM 2158 C CA . ALA A 1 273 ? 6.561 9.680 -22.988 1.00 97.44 273 ALA A CA 1
ATOM 2159 C C . ALA A 1 273 ? 7.997 10.200 -23.076 1.00 97.44 273 ALA A C 1
ATOM 2161 O O . ALA A 1 273 ? 8.962 9.505 -22.765 1.00 97.44 273 ALA A O 1
ATOM 2162 N N . THR A 1 274 ? 8.151 11.455 -23.482 1.00 95.75 274 THR A N 1
ATOM 2163 C CA . THR A 1 274 ? 9.435 12.165 -23.390 1.00 95.75 274 THR A CA 1
ATOM 2164 C C . THR A 1 274 ? 9.604 12.880 -22.054 1.00 95.75 274 THR A C 1
ATOM 2166 O O . THR A 1 274 ? 10.735 13.043 -21.596 1.00 95.75 274 THR A O 1
ATOM 2169 N N . ASP A 1 275 ? 8.494 13.274 -21.423 1.00 95.62 275 ASP A N 1
ATOM 2170 C CA . ASP A 1 275 ? 8.454 13.965 -20.137 1.00 95.62 275 ASP A CA 1
ATOM 2171 C C . ASP A 1 275 ? 7.558 13.200 -19.151 1.00 95.62 275 ASP A C 1
ATOM 2173 O O . ASP A 1 275 ? 6.378 12.945 -19.389 1.00 95.62 275 ASP A O 1
ATOM 2177 N N . LEU A 1 276 ? 8.144 12.822 -18.018 1.00 95.50 276 LEU A N 1
ATOM 2178 C CA . LEU A 1 276 ? 7.448 12.086 -16.970 1.00 95.50 276 LEU A CA 1
ATOM 2179 C C . LEU A 1 276 ? 6.460 12.977 -16.196 1.00 95.50 276 LEU A C 1
ATOM 2181 O O . LEU A 1 276 ? 5.439 12.489 -15.719 1.00 95.50 276 LEU A O 1
ATOM 2185 N N . THR A 1 277 ? 6.742 14.275 -16.078 1.00 95.19 277 THR A N 1
ATOM 2186 C CA . THR A 1 277 ? 5.852 15.248 -15.431 1.00 95.19 277 THR A CA 1
ATOM 2187 C C . THR A 1 277 ? 4.579 15.423 -16.249 1.00 95.19 277 THR A C 1
ATOM 2189 O O . THR A 1 277 ? 3.487 15.328 -15.691 1.00 95.19 277 THR A O 1
ATOM 2192 N N . GLU A 1 278 ? 4.722 15.600 -17.567 1.00 95.12 278 GLU A N 1
ATOM 2193 C CA . GLU A 1 278 ? 3.599 15.625 -18.515 1.00 95.12 278 GLU A CA 1
ATOM 2194 C C . GLU A 1 278 ? 2.777 14.337 -18.389 1.00 95.12 278 GLU A C 1
ATOM 2196 O O . GLU A 1 278 ? 1.558 14.384 -18.241 1.00 95.12 278 GLU A O 1
ATOM 2201 N N . TRP A 1 279 ? 3.443 13.177 -18.337 1.00 97.31 279 TRP A N 1
ATOM 2202 C CA . TRP A 1 279 ? 2.766 11.893 -18.163 1.00 97.31 279 TRP A CA 1
ATOM 2203 C C . TRP A 1 279 ? 1.876 11.846 -16.920 1.00 97.31 279 TRP A C 1
ATOM 2205 O O . TRP A 1 279 ? 0.702 11.484 -17.014 1.00 97.31 279 TRP A O 1
ATOM 2215 N N . PHE A 1 280 ? 2.383 12.274 -15.761 1.00 96.12 280 PHE A N 1
ATOM 2216 C CA . PHE A 1 280 ? 1.582 12.299 -14.537 1.00 96.12 280 PHE A CA 1
ATOM 2217 C C . PHE A 1 280 ? 0.419 13.297 -14.606 1.00 96.12 280 PHE A C 1
ATOM 2219 O O . PHE A 1 280 ? -0.662 12.989 -14.102 1.00 96.12 280 PHE A O 1
ATOM 2226 N N . GLN A 1 281 ? 0.615 14.459 -15.235 1.00 94.00 281 GLN A N 1
ATOM 2227 C CA . GLN A 1 281 ? -0.435 15.468 -15.424 1.00 94.00 281 GLN A CA 1
ATOM 2228 C C . GLN A 1 281 ? -1.565 14.964 -16.328 1.00 94.00 281 GLN A C 1
ATOM 2230 O O . GLN A 1 281 ? -2.737 15.254 -16.085 1.00 94.00 281 GLN A O 1
ATOM 2235 N N . GLU A 1 282 ? -1.225 14.183 -17.351 1.00 96.00 282 GLU A N 1
ATOM 2236 C CA . GLU A 1 282 ? -2.204 13.661 -18.295 1.00 96.00 282 GLU A CA 1
ATOM 2237 C C . GLU A 1 282 ? -2.940 12.420 -17.752 1.00 96.00 282 GLU A C 1
ATOM 2239 O O . GLU A 1 282 ? -4.137 12.251 -18.004 1.00 96.00 282 GLU A O 1
ATOM 2244 N N . VAL A 1 283 ? -2.259 11.567 -16.977 1.00 96.69 283 VAL A N 1
ATOM 2245 C CA . VAL A 1 283 ? -2.798 10.291 -16.466 1.00 96.69 283 VAL A CA 1
ATOM 2246 C C . VAL A 1 283 ? -3.545 10.423 -15.138 1.00 96.69 283 VAL A C 1
ATOM 2248 O O . VAL A 1 283 ? -4.458 9.639 -14.860 1.00 96.69 283 VAL A O 1
ATOM 2251 N N . ILE A 1 284 ? -3.195 11.389 -14.294 1.00 95.12 284 ILE A N 1
ATOM 2252 C CA . ILE A 1 284 ? -3.891 11.602 -13.024 1.00 95.12 284 ILE A CA 1
ATOM 2253 C C . ILE A 1 284 ? -4.699 12.893 -13.143 1.00 95.12 284 ILE A C 1
ATOM 2255 O O . ILE A 1 284 ? -4.131 13.962 -13.377 1.00 95.12 284 ILE A O 1
ATOM 2259 N N . PRO A 1 285 ? -6.029 12.834 -12.998 1.00 94.12 285 PRO A N 1
ATOM 2260 C CA . PRO A 1 285 ? -6.852 13.982 -13.305 1.00 94.12 285 PRO A CA 1
ATOM 2261 C C . PRO A 1 285 ? -6.881 15.008 -12.152 1.00 94.12 285 PRO A C 1
ATOM 2263 O O . PRO A 1 285 ? -6.765 14.618 -10.985 1.00 94.12 285 PRO A O 1
ATOM 2266 N N . PRO A 1 286 ? -7.103 16.308 -12.451 1.00 91.38 286 PRO A N 1
ATOM 2267 C CA . PRO A 1 286 ? -7.189 17.411 -11.479 1.00 91.38 286 PRO A CA 1
ATOM 2268 C C . PRO A 1 286 ? -7.990 17.100 -10.213 1.00 91.38 286 PRO A C 1
ATOM 2270 O O . PRO A 1 286 ? -7.541 17.403 -9.111 1.00 91.38 286 PRO A O 1
ATOM 2273 N N . ARG A 1 287 ? -9.149 16.447 -10.350 1.00 91.19 287 ARG A N 1
ATOM 2274 C CA . ARG A 1 287 ? -10.006 16.118 -9.207 1.00 91.19 287 ARG A CA 1
ATOM 2275 C C . ARG A 1 287 ? -9.352 15.143 -8.242 1.00 91.19 287 ARG A C 1
ATOM 2277 O O . ARG A 1 287 ? -9.499 15.306 -7.038 1.00 91.19 287 ARG A O 1
ATOM 2284 N N . MET A 1 288 ? -8.641 14.131 -8.746 1.00 92.19 288 MET A N 1
ATOM 2285 C CA . MET A 1 288 ? -7.934 13.192 -7.871 1.00 92.19 288 MET A CA 1
ATOM 2286 C C . MET A 1 288 ? -6.912 13.942 -7.021 1.00 92.19 288 MET A C 1
ATOM 2288 O O . MET A 1 288 ? -6.773 13.659 -5.833 1.00 92.19 288 MET A O 1
ATOM 2292 N N . TRP A 1 289 ? -6.263 14.944 -7.612 1.00 89.56 289 TRP A N 1
ATOM 2293 C CA . TRP A 1 289 ? -5.298 15.765 -6.907 1.00 89.56 289 TRP A CA 1
ATOM 2294 C C . TRP A 1 289 ? -5.940 16.608 -5.800 1.00 89.56 289 TRP A C 1
ATOM 2296 O O . TRP A 1 289 ? -5.455 16.613 -4.668 1.00 89.56 289 TRP A O 1
ATOM 2306 N N . THR A 1 290 ? -7.076 17.251 -6.089 1.00 89.69 290 THR A N 1
ATOM 2307 C CA . THR A 1 290 ? -7.808 18.062 -5.104 1.00 89.69 290 THR A CA 1
ATOM 2308 C C . THR A 1 290 ? -8.465 17.217 -4.014 1.00 89.69 290 THR A C 1
ATOM 2310 O O . THR A 1 290 ? -8.329 17.525 -2.834 1.00 89.69 290 THR A O 1
ATOM 2313 N N . SER A 1 291 ? -9.134 16.117 -4.369 1.00 88.12 291 SER A N 1
ATOM 2314 C CA . SER A 1 291 ? -9.754 15.210 -3.392 1.00 88.12 291 SER A CA 1
ATOM 2315 C C . SER A 1 291 ? -8.693 14.493 -2.552 1.00 88.12 291 SER A C 1
ATOM 2317 O O . SER A 1 291 ? -8.910 14.200 -1.382 1.00 88.12 291 SER A O 1
ATOM 2319 N N . GLY A 1 292 ? -7.509 14.272 -3.126 1.00 86.81 292 GLY A N 1
ATOM 2320 C CA . GLY A 1 292 ? -6.333 13.716 -2.470 1.00 86.81 292 GLY A CA 1
ATOM 2321 C C . GLY A 1 292 ? -5.757 14.561 -1.325 1.00 86.81 292 GLY A C 1
ATOM 2322 O O . GLY A 1 292 ? -4.899 14.079 -0.589 1.00 86.81 292 GLY A O 1
ATOM 2323 N N . MET A 1 293 ? -6.182 15.818 -1.159 1.00 87.12 293 MET A N 1
ATOM 2324 C CA . MET A 1 293 ? -5.705 16.706 -0.088 1.00 87.12 293 MET A CA 1
ATOM 2325 C C . MET A 1 293 ? -6.177 16.287 1.305 1.00 87.12 293 MET A C 1
ATOM 2327 O O . MET A 1 293 ? -5.473 16.488 2.296 1.00 87.12 293 MET A O 1
ATOM 2331 N N . THR A 1 294 ? -7.402 15.768 1.382 1.00 87.25 294 THR A N 1
ATOM 2332 C CA . THR A 1 294 ? -8.128 15.537 2.639 1.00 87.25 294 THR A CA 1
ATOM 2333 C C . THR A 1 294 ? -8.133 14.070 3.054 1.00 87.25 294 THR A C 1
ATOM 2335 O O . THR A 1 294 ? -8.644 13.732 4.119 1.00 87.25 294 THR A O 1
ATOM 2338 N N . VAL A 1 295 ? -7.545 13.199 2.233 1.00 90.94 295 VAL A N 1
ATOM 2339 C CA . VAL A 1 295 ? -7.582 11.742 2.384 1.00 90.94 295 VAL A CA 1
ATOM 2340 C C . VAL A 1 295 ? -6.174 11.169 2.520 1.00 90.94 295 VAL A C 1
ATOM 2342 O O . VAL A 1 295 ? -5.192 11.750 2.056 1.00 90.94 295 VAL A O 1
ATOM 2345 N N . ASP A 1 296 ? -6.060 10.000 3.147 1.00 93.00 296 ASP A N 1
ATOM 2346 C CA . ASP A 1 296 ? -4.797 9.259 3.190 1.00 93.00 296 ASP A CA 1
ATOM 2347 C C . ASP A 1 296 ? -4.556 8.567 1.840 1.00 93.00 296 ASP A C 1
ATOM 2349 O O . ASP A 1 296 ? -5.213 7.570 1.521 1.00 93.00 296 ASP A O 1
ATOM 2353 N N . VAL A 1 297 ? -3.621 9.101 1.046 1.00 95.44 297 VAL A N 1
ATOM 2354 C CA . VAL A 1 297 ? -3.283 8.576 -0.283 1.00 95.44 297 VAL A CA 1
ATOM 2355 C C . VAL A 1 297 ? -2.027 7.704 -0.241 1.00 95.44 297 VAL A C 1
ATOM 2357 O O . VAL A 1 297 ? -0.947 8.149 0.158 1.00 95.44 297 VAL A O 1
ATOM 2360 N N . THR A 1 298 ? -2.141 6.473 -0.739 1.00 97.56 298 THR A N 1
ATOM 2361 C CA . THR A 1 298 ? -1.006 5.603 -1.082 1.00 97.56 298 THR A CA 1
ATOM 2362 C C . THR A 1 298 ? -0.969 5.364 -2.582 1.00 97.56 298 THR A C 1
ATOM 2364 O O . THR A 1 298 ? -1.956 4.929 -3.169 1.00 97.56 298 THR A O 1
ATOM 2367 N N . LEU A 1 299 ? 0.185 5.622 -3.189 1.00 97.75 299 LEU A N 1
ATOM 2368 C CA . LEU A 1 299 ? 0.448 5.392 -4.602 1.00 97.75 299 LEU A CA 1
ATOM 2369 C C . LEU A 1 299 ? 1.337 4.154 -4.773 1.00 97.75 299 LEU A C 1
ATOM 2371 O O . LEU A 1 299 ? 2.411 4.068 -4.189 1.00 97.75 299 LEU A O 1
ATOM 2375 N N . ALA A 1 300 ? 0.913 3.202 -5.589 1.00 98.31 300 ALA A N 1
ATOM 2376 C CA . ALA A 1 300 ? 1.680 2.028 -5.978 1.00 98.31 300 ALA A CA 1
ATOM 2377 C C . ALA A 1 300 ? 2.024 2.132 -7.465 1.00 98.31 300 ALA A C 1
ATOM 2379 O O . ALA A 1 300 ? 1.145 2.013 -8.317 1.00 98.31 300 ALA A O 1
ATOM 2380 N N . LEU A 1 301 ? 3.297 2.359 -7.780 1.00 98.25 301 LEU A N 1
ATOM 2381 C CA . LEU A 1 301 ? 3.777 2.489 -9.151 1.00 98.25 301 LEU A CA 1
ATOM 2382 C C . LEU A 1 301 ? 4.307 1.139 -9.644 1.00 98.25 301 LEU A C 1
ATOM 2384 O O . LEU A 1 301 ? 5.484 0.807 -9.490 1.00 98.25 301 LEU A O 1
ATOM 2388 N N . LEU A 1 302 ? 3.404 0.350 -10.222 1.00 98.06 302 LEU A N 1
ATOM 2389 C CA . LEU A 1 302 ? 3.661 -0.958 -10.815 1.00 98.06 302 LEU A CA 1
ATOM 2390 C C . LEU A 1 302 ? 4.229 -0.768 -12.230 1.00 98.06 302 LEU A C 1
ATOM 2392 O O . LEU A 1 302 ? 3.534 -0.965 -13.222 1.00 98.06 302 LEU A O 1
ATOM 2396 N N . SER A 1 303 ? 5.488 -0.350 -12.324 1.00 96.94 303 SER A N 1
ATOM 2397 C CA . SER A 1 303 ? 6.205 -0.236 -13.600 1.00 96.94 303 SER A CA 1
ATOM 2398 C C . SER A 1 303 ? 7.532 -0.979 -13.569 1.00 96.94 303 SER A C 1
ATOM 2400 O O . SER A 1 303 ? 8.031 -1.341 -12.500 1.00 96.94 303 SER A O 1
ATOM 2402 N N . CYS A 1 304 ? 8.089 -1.229 -14.752 1.00 95.00 304 CYS A N 1
ATOM 2403 C CA . CYS A 1 304 ? 9.425 -1.783 -14.895 1.00 95.00 304 CYS A CA 1
ATOM 2404 C C . CYS A 1 304 ? 10.470 -0.880 -14.208 1.00 95.00 304 CYS A C 1
ATOM 2406 O O . CYS A 1 304 ? 10.351 0.349 -14.140 1.00 95.00 304 CYS A O 1
ATOM 2408 N N . GLY A 1 305 ? 11.505 -1.506 -13.661 1.00 91.31 305 GLY A N 1
ATOM 2409 C CA . GLY A 1 305 ? 12.442 -0.880 -12.736 1.00 91.31 305 GLY A CA 1
ATOM 2410 C C . GLY A 1 305 ? 13.381 0.141 -13.360 1.00 91.31 305 GLY A C 1
ATOM 2411 O O . GLY A 1 305 ? 14.012 0.885 -12.612 1.00 91.31 305 GLY A O 1
ATOM 2412 N N . SER A 1 306 ? 13.453 0.235 -14.691 1.00 94.00 306 SER A N 1
ATOM 2413 C CA . SER A 1 306 ? 14.248 1.253 -15.393 1.00 94.00 306 SER A CA 1
ATOM 2414 C C . SER A 1 306 ? 13.883 2.674 -14.946 1.00 94.00 306 SER A C 1
ATOM 2416 O O . SER A 1 306 ? 14.773 3.501 -14.737 1.00 94.00 306 SER A O 1
ATOM 2418 N N . LEU A 1 307 ? 12.600 2.929 -14.653 1.00 95.75 307 LEU A N 1
ATOM 2419 C CA . LEU A 1 307 ? 12.135 4.180 -14.048 1.00 95.75 307 LEU A CA 1
ATOM 2420 C C . LEU A 1 307 ? 12.864 4.487 -12.732 1.00 95.75 307 LEU A C 1
ATOM 2422 O O . LEU A 1 307 ? 13.252 5.623 -12.469 1.00 95.75 307 LEU A O 1
ATOM 2426 N N . MET A 1 308 ? 13.049 3.471 -11.893 1.00 96.38 308 MET A N 1
ATOM 2427 C CA . MET A 1 308 ? 13.610 3.622 -10.554 1.00 96.38 308 MET A CA 1
ATOM 2428 C C . MET A 1 308 ? 15.132 3.511 -10.520 1.00 96.38 308 MET A C 1
ATOM 2430 O O . MET A 1 308 ? 15.728 3.839 -9.494 1.00 96.38 308 MET A O 1
ATOM 2434 N N . GLN A 1 309 ? 15.776 3.080 -11.605 1.00 93.31 309 GLN A N 1
ATOM 2435 C CA . GLN A 1 309 ? 17.235 3.011 -11.710 1.00 93.31 309 GLN A CA 1
ATOM 2436 C C . GLN A 1 309 ? 17.857 4.401 -11.912 1.00 93.31 309 GLN A C 1
ATOM 2438 O O . GLN A 1 309 ? 18.888 4.695 -11.300 1.00 93.31 309 GLN A O 1
ATOM 2443 N N . SER A 1 310 ? 17.191 5.293 -12.655 1.00 94.12 310 SER A N 1
ATOM 2444 C CA . SER A 1 310 ? 17.637 6.678 -12.857 1.00 94.12 310 SER A CA 1
ATOM 2445 C C . SER A 1 310 ? 17.363 7.568 -11.639 1.00 94.12 310 SER A C 1
ATOM 2447 O O . SER A 1 310 ? 16.226 7.716 -11.190 1.00 94.12 310 SER A O 1
ATOM 2449 N N . GLU A 1 311 ? 18.404 8.216 -11.105 1.00 95.25 311 GLU A N 1
ATOM 2450 C CA . GLU A 1 311 ? 18.259 9.162 -9.991 1.00 95.25 311 GLU A CA 1
ATOM 2451 C C . GLU A 1 311 ? 17.403 10.380 -10.360 1.00 95.25 311 GLU A C 1
ATOM 2453 O O . GLU A 1 311 ? 16.613 10.853 -9.543 1.00 95.25 311 GLU A O 1
ATOM 2458 N N . GLU A 1 312 ? 17.523 10.865 -11.593 1.00 95.94 312 GLU A N 1
ATOM 2459 C CA . GLU A 1 312 ? 16.727 11.980 -12.102 1.00 95.94 312 GLU A CA 1
ATOM 2460 C C . GLU A 1 312 ? 15.235 11.630 -12.098 1.00 95.94 312 GLU A C 1
ATOM 2462 O O . GLU A 1 312 ? 14.418 12.361 -11.536 1.00 95.94 312 GLU A O 1
ATOM 2467 N N . LYS A 1 313 ? 14.877 10.453 -12.621 1.00 95.75 313 LYS A N 1
ATOM 2468 C CA . LYS A 1 313 ? 13.489 9.979 -12.622 1.00 95.75 313 LYS A CA 1
ATOM 2469 C C . LYS A 1 313 ? 12.966 9.749 -11.204 1.00 95.75 313 LYS A C 1
ATOM 2471 O O . LYS A 1 313 ? 11.844 10.152 -10.902 1.00 95.75 313 LYS A O 1
ATOM 2476 N N . ARG A 1 314 ? 13.793 9.219 -10.291 1.00 96.38 314 ARG A N 1
ATOM 2477 C CA . ARG A 1 314 ? 13.462 9.125 -8.854 1.00 96.38 314 ARG A CA 1
ATOM 2478 C C . ARG A 1 314 ? 13.145 10.489 -8.236 1.00 96.38 314 ARG A C 1
ATOM 2480 O O . ARG A 1 314 ? 12.239 10.570 -7.405 1.00 96.38 314 ARG A O 1
ATOM 2487 N N . LYS A 1 315 ? 13.876 11.545 -8.612 1.00 95.88 315 LYS A N 1
ATOM 2488 C CA . LYS A 1 315 ? 13.608 12.922 -8.162 1.00 95.88 315 LYS A CA 1
ATOM 2489 C C . LYS A 1 315 ? 12.295 13.449 -8.731 1.00 95.88 315 LYS A C 1
ATOM 2491 O O . LYS A 1 315 ? 11.555 14.072 -7.981 1.00 95.88 315 LYS A O 1
ATOM 2496 N N . ILE A 1 316 ? 11.970 13.152 -9.991 1.00 95.31 316 ILE A N 1
ATOM 2497 C CA . ILE A 1 316 ? 10.686 13.540 -10.597 1.00 95.31 316 ILE A CA 1
ATOM 2498 C C . ILE A 1 316 ? 9.519 12.827 -9.907 1.00 95.31 316 ILE A C 1
ATOM 2500 O O . ILE A 1 316 ? 8.587 13.497 -9.483 1.00 95.31 316 ILE A O 1
ATOM 2504 N N . VAL A 1 317 ? 9.581 11.503 -9.708 1.00 95.81 317 VAL A N 1
ATOM 2505 C CA . VAL A 1 317 ? 8.531 10.748 -8.988 1.00 95.81 317 VAL A CA 1
ATOM 2506 C C . VAL A 1 317 ? 8.311 11.323 -7.588 1.00 95.81 317 VAL A C 1
ATOM 2508 O O . VAL A 1 317 ? 7.174 11.568 -7.183 1.00 95.81 317 VAL A O 1
ATOM 2511 N N . LYS A 1 318 ? 9.403 11.603 -6.865 1.00 95.56 318 LYS A N 1
ATOM 2512 C CA . LYS A 1 318 ? 9.342 12.256 -5.556 1.00 95.56 318 LYS A CA 1
ATOM 2513 C C . LYS A 1 318 ? 8.699 13.644 -5.650 1.00 95.56 318 LYS A C 1
ATOM 2515 O O . LYS A 1 318 ? 7.782 13.932 -4.892 1.00 95.56 318 LYS A O 1
ATOM 2520 N N . ALA A 1 319 ? 9.137 14.479 -6.590 1.00 93.50 319 ALA A N 1
ATOM 2521 C CA . ALA A 1 319 ? 8.624 15.832 -6.769 1.00 93.50 319 ALA A CA 1
ATOM 2522 C C . ALA A 1 319 ? 7.144 15.853 -7.180 1.00 93.50 319 ALA A C 1
ATOM 2524 O O . ALA A 1 319 ? 6.408 16.714 -6.710 1.00 93.50 319 ALA A O 1
ATOM 2525 N N . VAL A 1 320 ? 6.685 14.902 -7.997 1.00 90.94 320 VAL A N 1
ATOM 2526 C CA . VAL A 1 320 ? 5.265 14.709 -8.340 1.00 90.94 320 VAL A CA 1
ATOM 2527 C C . VAL A 1 320 ? 4.448 14.354 -7.108 1.00 90.94 320 VAL A C 1
ATOM 2529 O O . VAL A 1 320 ? 3.398 14.949 -6.889 1.00 90.94 320 VAL A O 1
ATOM 2532 N N . ALA A 1 321 ? 4.950 13.453 -6.266 1.00 92.06 321 ALA A N 1
ATOM 2533 C CA . ALA A 1 321 ? 4.266 13.073 -5.036 1.00 92.06 321 ALA A CA 1
ATOM 2534 C C . ALA A 1 321 ? 4.318 14.155 -3.932 1.00 92.06 321 ALA A C 1
ATOM 2536 O O . ALA A 1 321 ? 3.447 14.181 -3.064 1.00 92.06 321 ALA A O 1
ATOM 2537 N N . GLU A 1 322 ? 5.322 15.041 -3.940 1.00 90.94 322 GLU A N 1
ATOM 2538 C CA . GLU A 1 322 ? 5.475 16.126 -2.958 1.00 90.94 322 GLU A CA 1
ATOM 2539 C C . GLU A 1 322 ? 4.816 17.452 -3.365 1.00 90.94 322 GLU A C 1
ATOM 2541 O O . GLU A 1 322 ? 4.294 18.151 -2.497 1.00 90.94 322 GLU A O 1
ATOM 2546 N N . ARG A 1 323 ? 4.936 17.868 -4.635 1.00 73.31 323 ARG A N 1
ATOM 2547 C CA . ARG A 1 323 ? 4.786 19.283 -5.034 1.00 73.31 323 ARG A CA 1
ATOM 2548 C C . ARG A 1 323 ? 4.211 19.543 -6.420 1.00 73.31 323 ARG A C 1
ATOM 2550 O O . ARG A 1 323 ? 3.465 20.507 -6.563 1.00 73.31 323 ARG A O 1
ATOM 2557 N N . LEU A 1 324 ? 4.612 18.789 -7.445 1.00 55.00 324 LEU A N 1
ATOM 2558 C CA . LEU A 1 324 ? 4.348 19.178 -8.841 1.00 55.00 324 LEU A CA 1
ATOM 2559 C C . LEU A 1 324 ? 2.872 19.085 -9.224 1.00 55.00 324 LEU A C 1
ATOM 2561 O O . LEU A 1 324 ? 2.492 19.620 -10.264 1.00 55.00 324 LEU A O 1
ATOM 2565 N N . VAL A 1 325 ? 2.036 18.489 -8.371 1.00 51.44 325 VAL A N 1
ATOM 2566 C CA . VAL A 1 325 ? 0.594 18.528 -8.558 1.00 51.44 325 VAL A CA 1
ATOM 2567 C C . VAL A 1 325 ? -0.110 18.955 -7.275 1.00 51.44 325 VAL A C 1
ATOM 2569 O O . VAL A 1 325 ? -0.190 18.220 -6.292 1.00 51.44 325 VAL A O 1
ATOM 2572 N N . GLN A 1 326 ? -0.568 20.209 -7.277 1.00 56.97 326 GLN A N 1
ATOM 2573 C CA . GLN A 1 326 ? -1.392 20.809 -6.227 1.00 56.97 326 GLN A CA 1
ATOM 2574 C C . GLN A 1 326 ? -2.506 19.842 -5.781 1.00 56.97 326 GLN A C 1
ATOM 2576 O O . GLN A 1 326 ? -3.180 19.287 -6.638 1.00 56.97 326 GLN A O 1
ATOM 2581 N N . PRO A 1 327 ? -2.888 19.769 -4.500 1.00 68.81 327 PRO A N 1
ATOM 2582 C CA . PRO A 1 327 ? -2.093 19.517 -3.298 1.00 68.81 327 PRO A CA 1
ATOM 2583 C C . PRO A 1 327 ? -2.355 18.089 -2.764 1.00 68.81 327 PRO A C 1
ATOM 2585 O O . PRO A 1 327 ? -2.633 17.898 -1.580 1.00 68.81 327 PRO A O 1
ATOM 2588 N N . MET A 1 328 ? -2.310 17.058 -3.615 1.00 81.94 328 MET A N 1
ATOM 2589 C CA . MET A 1 328 ? -2.557 15.687 -3.145 1.00 81.94 328 MET A CA 1
ATOM 2590 C C . MET A 1 328 ? -1.580 15.309 -2.040 1.00 81.94 328 MET A C 1
ATOM 2592 O O . MET A 1 328 ? -0.363 15.299 -2.232 1.00 81.94 328 MET A O 1
ATOM 2596 N N . ARG A 1 329 ? -2.107 14.956 -0.868 1.00 85.06 329 ARG A N 1
ATOM 2597 C CA . ARG A 1 329 ? -1.296 14.671 0.312 1.00 85.06 329 ARG A CA 1
ATOM 2598 C C . ARG A 1 329 ? -0.868 13.208 0.313 1.00 85.06 329 ARG A C 1
ATOM 2600 O O . ARG A 1 329 ? -1.207 12.444 1.217 1.00 85.06 329 ARG A O 1
ATOM 2607 N N . VAL A 1 330 ? -0.098 12.827 -0.710 1.00 93.56 330 VAL A N 1
ATOM 2608 C CA . VAL A 1 330 ? 0.471 11.479 -0.840 1.00 93.56 330 VAL A CA 1
ATOM 2609 C C . VAL A 1 330 ? 1.268 11.155 0.408 1.00 93.56 330 VAL A C 1
ATOM 2611 O O . VAL A 1 330 ? 2.278 11.798 0.681 1.00 93.56 330 VAL A O 1
ATOM 2614 N N . GLN A 1 331 ? 0.799 10.184 1.184 1.00 95.06 331 GLN A N 1
ATOM 2615 C CA . GLN A 1 331 ? 1.493 9.728 2.383 1.00 95.06 331 GLN A CA 1
ATOM 2616 C C . GLN A 1 331 ? 2.630 8.790 2.012 1.00 95.06 331 GLN A C 1
ATOM 2618 O O . GLN A 1 331 ? 3.665 8.771 2.681 1.00 95.06 331 GLN A O 1
ATOM 2623 N N . ARG A 1 332 ? 2.410 7.978 0.970 1.00 96.75 332 ARG A N 1
ATOM 2624 C CA . ARG A 1 332 ? 3.276 6.862 0.600 1.00 96.75 332 ARG A CA 1
ATOM 2625 C C . ARG A 1 332 ? 3.309 6.661 -0.913 1.00 96.75 332 ARG A C 1
ATOM 2627 O O . ARG A 1 332 ? 2.257 6.664 -1.547 1.00 96.75 332 ARG A O 1
ATOM 2634 N N . VAL A 1 333 ? 4.493 6.413 -1.466 1.00 97.69 333 VAL A N 1
ATOM 2635 C CA . VAL A 1 333 ? 4.690 5.899 -2.827 1.00 97.69 333 VAL A CA 1
ATOM 2636 C C . VAL A 1 333 ? 5.526 4.627 -2.756 1.00 97.69 333 VAL A C 1
ATOM 2638 O O . VAL A 1 333 ? 6.637 4.657 -2.229 1.00 97.69 333 VAL A O 1
ATOM 2641 N N . VAL A 1 334 ? 5.006 3.523 -3.284 1.00 98.38 334 VAL A N 1
ATOM 2642 C CA . VAL A 1 334 ? 5.711 2.242 -3.395 1.00 98.38 334 VAL A CA 1
ATOM 2643 C C . VAL A 1 334 ? 6.100 2.022 -4.852 1.00 98.38 334 VAL A C 1
ATOM 2645 O O . VAL A 1 334 ? 5.231 1.971 -5.722 1.00 98.38 334 VAL A O 1
ATOM 2648 N N . CYS A 1 335 ? 7.396 1.869 -5.108 1.00 98.25 335 CYS A N 1
ATOM 2649 C CA . CYS A 1 335 ? 7.959 1.604 -6.430 1.00 98.25 335 CYS A CA 1
ATOM 2650 C C . CYS A 1 335 ? 8.875 0.372 -6.400 1.00 98.25 335 CYS A C 1
ATOM 2652 O O . CYS A 1 335 ? 9.319 -0.068 -5.337 1.00 98.25 335 CYS A O 1
ATOM 2654 N N . PHE A 1 336 ? 9.220 -0.149 -7.577 1.00 97.75 336 PHE A N 1
ATOM 2655 C CA . PHE A 1 336 ? 9.981 -1.391 -7.724 1.00 97.75 336 PHE A CA 1
ATOM 2656 C C . PHE A 1 336 ? 11.191 -1.194 -8.646 1.00 97.75 336 PHE A C 1
ATOM 2658 O O . PHE A 1 336 ? 11.123 -0.440 -9.609 1.00 97.75 336 PHE A O 1
ATOM 2665 N N . GLY A 1 337 ? 12.314 -1.840 -8.324 1.00 96.00 337 GLY A N 1
ATOM 2666 C CA . GLY A 1 337 ? 13.589 -1.706 -9.039 1.00 96.00 337 GLY A CA 1
ATOM 2667 C C . GLY A 1 337 ? 13.907 -2.800 -10.068 1.00 96.00 337 GLY A C 1
ATOM 2668 O O . GLY A 1 337 ? 14.893 -2.663 -10.790 1.00 96.00 337 GLY A O 1
ATOM 2669 N N . ALA A 1 338 ? 13.118 -3.877 -10.156 1.00 94.31 338 ALA A N 1
ATOM 2670 C CA . ALA A 1 338 ? 13.358 -4.963 -11.112 1.00 94.31 338 ALA A CA 1
ATOM 2671 C C . ALA A 1 338 ? 13.072 -4.534 -12.552 1.00 94.31 338 ALA A C 1
ATOM 2673 O O . ALA A 1 338 ? 11.978 -4.052 -12.833 1.00 94.31 338 ALA A O 1
ATOM 2674 N N . ALA A 1 339 ? 14.015 -4.783 -13.466 1.00 91.81 339 ALA A N 1
ATOM 2675 C CA . ALA A 1 339 ? 13.903 -4.400 -14.875 1.00 91.81 339 ALA A CA 1
ATOM 2676 C C . ALA A 1 339 ? 12.603 -4.901 -15.528 1.00 91.81 339 ALA A C 1
ATOM 2678 O O . ALA A 1 339 ? 11.925 -4.124 -16.177 1.00 91.81 339 ALA A O 1
ATOM 2679 N N . ALA A 1 340 ? 12.196 -6.145 -15.269 1.00 92.50 340 ALA A N 1
ATOM 2680 C CA . ALA A 1 340 ? 10.937 -6.708 -15.756 1.00 92.50 340 ALA A CA 1
ATOM 2681 C C . ALA A 1 340 ? 9.995 -7.014 -14.583 1.00 92.50 340 ALA A C 1
ATOM 2683 O O . ALA A 1 340 ? 9.879 -8.159 -14.150 1.00 92.50 340 ALA A O 1
ATOM 2684 N N . LEU A 1 341 ? 9.349 -5.990 -14.017 1.00 95.56 341 LEU A N 1
ATOM 2685 C CA . LEU A 1 341 ? 8.444 -6.181 -12.881 1.00 95.56 341 LEU A CA 1
ATOM 2686 C C . LEU A 1 341 ? 7.265 -7.095 -13.247 1.00 95.56 341 LEU A C 1
ATOM 2688 O O . LEU A 1 341 ? 6.399 -6.735 -14.041 1.00 95.56 341 LEU A O 1
ATOM 2692 N N . GLN A 1 342 ? 7.161 -8.233 -12.566 1.00 95.69 342 GLN A N 1
ATOM 2693 C CA . GLN A 1 342 ? 5.962 -9.062 -12.591 1.00 95.69 342 GLN A CA 1
ATOM 2694 C C . GLN A 1 342 ? 4.976 -8.565 -11.530 1.00 95.69 342 GLN A C 1
ATOM 2696 O O . GLN A 1 342 ? 5.053 -8.954 -10.364 1.00 95.69 342 GLN A O 1
ATOM 2701 N N . ALA A 1 343 ? 4.039 -7.698 -11.925 1.00 96.25 343 ALA A N 1
ATOM 2702 C CA . ALA A 1 343 ? 3.055 -7.117 -11.008 1.00 96.25 343 ALA A CA 1
ATOM 2703 C C . ALA A 1 343 ? 2.300 -8.150 -10.140 1.00 96.25 343 ALA A C 1
ATOM 2705 O O . ALA A 1 343 ? 2.128 -7.865 -8.952 1.00 96.25 343 ALA A O 1
ATOM 2706 N N . PRO A 1 344 ? 1.922 -9.354 -10.630 1.00 96.62 344 PRO A N 1
ATOM 2707 C CA . PRO A 1 344 ? 1.291 -10.379 -9.791 1.00 96.62 344 PRO A CA 1
ATOM 2708 C C . PRO A 1 344 ? 2.111 -10.788 -8.559 1.00 96.62 344 PRO A C 1
ATOM 2710 O O . PRO A 1 344 ? 1.531 -11.113 -7.526 1.00 96.62 344 PRO A O 1
ATOM 2713 N N . LEU A 1 345 ? 3.447 -10.699 -8.601 1.00 97.06 345 LEU A N 1
ATOM 2714 C CA . LEU A 1 345 ? 4.290 -10.992 -7.433 1.00 97.06 345 LEU A CA 1
ATOM 2715 C C . LEU A 1 345 ? 4.071 -9.998 -6.282 1.00 97.06 345 LEU A C 1
ATOM 2717 O O . LEU A 1 345 ? 4.395 -10.307 -5.140 1.00 97.06 345 LEU A O 1
ATOM 2721 N N . THR A 1 346 ? 3.503 -8.818 -6.552 1.00 98.06 346 THR A N 1
ATOM 2722 C CA . THR A 1 346 ? 3.197 -7.805 -5.528 1.00 98.06 346 THR A CA 1
ATOM 2723 C C . THR A 1 346 ? 1.873 -8.061 -4.796 1.00 98.06 346 THR A C 1
ATOM 2725 O O . THR A 1 346 ? 1.595 -7.398 -3.797 1.00 98.06 346 THR A O 1
ATOM 2728 N N . VAL A 1 347 ? 1.056 -9.023 -5.249 1.00 98.00 347 VAL A N 1
ATOM 2729 C CA . VAL A 1 347 ? -0.274 -9.311 -4.683 1.00 98.00 347 VAL A CA 1
ATOM 2730 C C . VAL A 1 347 ? -0.223 -9.616 -3.176 1.00 98.00 347 VAL A C 1
ATOM 2732 O O . VAL A 1 347 ? -0.926 -8.924 -2.435 1.00 98.00 347 VAL A O 1
ATOM 2735 N N . PRO A 1 348 ? 0.609 -10.558 -2.670 1.00 98.12 348 PRO A N 1
ATOM 2736 C CA . PRO A 1 348 ? 0.640 -10.857 -1.235 1.00 98.12 348 PRO A CA 1
ATOM 2737 C C . PRO A 1 348 ? 1.033 -9.640 -0.391 1.00 98.12 348 PRO A C 1
ATOM 2739 O O . PRO A 1 348 ? 0.459 -9.407 0.673 1.00 98.12 348 PRO A O 1
ATOM 2742 N N . PHE A 1 349 ? 1.959 -8.821 -0.905 1.00 98.19 349 PHE A N 1
ATOM 2743 C CA . PHE A 1 349 ? 2.389 -7.588 -0.255 1.00 98.19 349 PHE A CA 1
ATOM 2744 C C . PHE A 1 349 ? 1.232 -6.592 -0.121 1.00 98.19 349 PHE A C 1
ATOM 2746 O O . PHE A 1 349 ? 0.968 -6.119 0.981 1.00 98.19 349 PHE A O 1
ATOM 2753 N N . PHE A 1 350 ? 0.511 -6.288 -1.207 1.00 98.44 350 PHE A N 1
ATOM 2754 C CA . PHE A 1 350 ? -0.569 -5.295 -1.162 1.00 98.44 350 PHE A CA 1
ATOM 2755 C C . PHE A 1 350 ? -1.813 -5.780 -0.410 1.00 98.44 350 PHE A C 1
ATOM 2757 O O . PHE A 1 350 ? -2.463 -4.971 0.253 1.00 98.44 350 PHE A O 1
ATOM 2764 N N . MET A 1 351 ? -2.102 -7.085 -0.422 1.00 98.12 351 MET A N 1
ATOM 2765 C CA . MET A 1 351 ? -3.130 -7.670 0.443 1.00 98.12 351 MET A CA 1
ATOM 2766 C C . MET A 1 351 ? -2.776 -7.488 1.924 1.00 98.12 351 MET A C 1
ATOM 2768 O O . MET A 1 351 ? -3.576 -6.943 2.686 1.00 98.12 351 MET A O 1
ATOM 2772 N N . GLY A 1 352 ? -1.565 -7.889 2.329 1.00 97.81 352 GLY A N 1
ATOM 2773 C CA . GLY A 1 352 ? -1.093 -7.723 3.705 1.00 97.81 352 GLY A CA 1
ATOM 2774 C C . GLY A 1 352 ? -1.008 -6.253 4.119 1.00 97.81 352 GLY A C 1
ATOM 2775 O O . GLY A 1 352 ? -1.388 -5.893 5.234 1.00 97.81 352 GLY A O 1
ATOM 2776 N N . PHE A 1 353 ? -0.572 -5.383 3.206 1.00 98.31 353 PHE A N 1
ATOM 2777 C CA . PHE A 1 353 ? -0.550 -3.937 3.395 1.00 98.31 353 PHE A CA 1
ATOM 2778 C C . PHE A 1 353 ? -1.953 -3.393 3.660 1.00 98.31 353 PHE A C 1
ATOM 2780 O O . PHE A 1 353 ? -2.156 -2.716 4.660 1.00 98.31 353 PHE A O 1
ATOM 2787 N N . ALA A 1 354 ? -2.932 -3.694 2.806 1.00 98.19 354 ALA A N 1
ATOM 2788 C CA . ALA A 1 354 ? -4.271 -3.136 2.944 1.00 98.19 354 ALA A CA 1
ATOM 2789 C C . ALA A 1 354 ? -4.962 -3.620 4.225 1.00 98.19 354 ALA A C 1
ATOM 2791 O O . ALA A 1 354 ? -5.591 -2.824 4.921 1.00 98.19 354 ALA A O 1
ATOM 2792 N N . ILE A 1 355 ? -4.796 -4.897 4.579 1.00 97.25 355 ILE A N 1
ATOM 2793 C CA . ILE A 1 355 ? -5.326 -5.439 5.832 1.00 97.25 355 ILE A CA 1
ATOM 2794 C C . ILE A 1 355 ? -4.648 -4.751 7.020 1.00 97.25 355 ILE A C 1
ATOM 2796 O O . ILE A 1 355 ? -5.319 -4.100 7.810 1.00 97.25 355 ILE A O 1
ATOM 2800 N N . SER A 1 356 ? -3.323 -4.812 7.130 1.00 96.81 356 SER A N 1
ATOM 2801 C CA . SER A 1 356 ? -2.635 -4.292 8.319 1.00 96.81 356 SER A CA 1
ATOM 2802 C C . SER A 1 356 ? -2.697 -2.763 8.448 1.00 96.81 356 SER A C 1
ATOM 2804 O O . SER A 1 356 ? -2.936 -2.229 9.528 1.00 96.81 356 SER A O 1
ATOM 2806 N N . VAL A 1 357 ? -2.511 -2.025 7.356 1.00 96.25 357 VAL A N 1
ATOM 2807 C CA . VAL A 1 357 ? -2.437 -0.559 7.394 1.00 96.25 357 VAL A CA 1
ATOM 2808 C C . VAL A 1 357 ? -3.826 0.058 7.392 1.00 96.25 357 VAL A C 1
ATOM 2810 O O . VAL A 1 357 ? -4.112 0.916 8.225 1.00 96.25 357 VAL A O 1
ATOM 2813 N N . TYR A 1 358 ? -4.708 -0.366 6.483 1.00 96.56 358 TYR A N 1
ATOM 2814 C CA . TYR A 1 358 ? -6.037 0.229 6.404 1.00 96.56 358 TYR A CA 1
ATOM 2815 C C . TYR A 1 358 ? -7.006 -0.424 7.377 1.00 96.56 358 TYR A C 1
ATOM 2817 O O . TYR A 1 358 ? -7.588 0.283 8.192 1.00 96.56 358 TYR A O 1
ATOM 2825 N N . ILE A 1 359 ? -7.170 -1.742 7.373 1.00 96.50 359 ILE A N 1
ATOM 2826 C CA . ILE A 1 359 ? -8.157 -2.351 8.271 1.00 96.50 359 ILE A CA 1
ATOM 2827 C C . ILE A 1 359 ? -7.690 -2.307 9.727 1.00 96.50 359 ILE A C 1
ATOM 2829 O O . ILE A 1 359 ? -8.422 -1.852 10.604 1.00 96.50 359 ILE A O 1
ATOM 2833 N N . GLU A 1 360 ? -6.460 -2.721 10.006 1.00 95.69 360 GLU A N 1
ATOM 2834 C CA . GLU A 1 360 ? -5.974 -2.816 11.384 1.00 95.69 360 GLU A CA 1
ATOM 2835 C C . GLU A 1 360 ? -5.445 -1.495 11.939 1.00 95.69 360 GLU A C 1
ATOM 2837 O O . GLU A 1 360 ? -5.231 -1.391 13.148 1.00 95.69 360 GLU A O 1
ATOM 2842 N N . GLY A 1 361 ? -5.275 -0.475 11.092 1.00 94.25 361 GLY A N 1
ATOM 2843 C CA . GLY A 1 361 ? -4.766 0.835 11.495 1.00 94.25 361 GLY A CA 1
ATOM 2844 C C . GLY A 1 361 ? -3.317 0.799 11.985 1.00 94.25 361 GLY A C 1
ATOM 2845 O O . GLY A 1 361 ? -2.913 1.670 12.758 1.00 94.25 361 GLY A O 1
ATOM 2846 N N . ILE A 1 362 ? -2.538 -0.214 11.588 1.00 93.81 362 ILE A N 1
ATOM 2847 C CA . ILE A 1 362 ? -1.129 -0.333 11.961 1.00 93.81 362 ILE A CA 1
ATOM 2848 C C . ILE A 1 362 ? -0.332 0.736 11.214 1.00 93.81 362 ILE A C 1
ATOM 2850 O O . ILE A 1 362 ? -0.420 0.884 9.993 1.00 93.81 362 ILE A O 1
ATOM 2854 N N . ARG A 1 363 ? 0.483 1.490 11.958 1.00 92.12 363 ARG A N 1
ATOM 2855 C CA . ARG A 1 363 ? 1.384 2.484 11.369 1.00 92.12 363 ARG A CA 1
ATOM 2856 C C . ARG A 1 363 ? 2.475 1.775 10.574 1.00 92.12 363 ARG A C 1
ATOM 2858 O O . ARG A 1 363 ? 3.109 0.839 11.057 1.00 92.12 363 ARG A O 1
ATOM 2865 N N . LEU A 1 364 ? 2.714 2.250 9.357 1.00 93.31 364 LEU A N 1
ATOM 2866 C CA . LEU A 1 364 ? 3.704 1.669 8.458 1.00 93.31 364 LEU A CA 1
ATOM 2867 C C . LEU A 1 364 ? 5.123 2.151 8.787 1.00 93.31 364 LEU A C 1
ATOM 2869 O O . LEU A 1 364 ? 5.710 2.956 8.070 1.00 93.31 364 LEU A O 1
ATOM 2873 N N . GLU A 1 365 ? 5.668 1.660 9.889 1.00 92.88 365 GLU A N 1
ATOM 2874 C CA . GLU A 1 365 ? 7.069 1.872 10.258 1.00 92.88 365 GLU A CA 1
ATOM 2875 C C . GLU A 1 365 ? 7.986 0.884 9.520 1.00 92.88 365 GLU A C 1
ATOM 2877 O O . GLU A 1 365 ? 7.518 -0.123 8.981 1.00 92.88 365 GLU A O 1
ATOM 2882 N N . HIS A 1 366 ? 9.305 1.124 9.531 1.00 92.06 366 HIS A N 1
ATOM 2883 C CA . HIS A 1 366 ? 10.284 0.257 8.857 1.00 92.06 366 HIS A CA 1
ATOM 2884 C C . HIS A 1 366 ? 10.123 -1.221 9.222 1.00 92.06 366 HIS A C 1
ATOM 2886 O O . HIS A 1 366 ? 10.081 -2.064 8.333 1.00 92.06 366 HIS A O 1
ATOM 2892 N N . THR A 1 367 ? 9.979 -1.532 10.512 1.00 92.81 367 THR A N 1
ATOM 2893 C CA . THR A 1 367 ? 9.830 -2.908 11.008 1.00 92.81 367 THR A CA 1
ATOM 2894 C C . THR A 1 367 ? 8.550 -3.574 10.509 1.00 92.81 367 THR A C 1
ATOM 2896 O O . THR A 1 367 ? 8.533 -4.773 10.250 1.00 92.81 367 THR A O 1
ATOM 2899 N N . HIS A 1 368 ? 7.457 -2.821 10.377 1.00 94.50 368 HIS A N 1
ATOM 2900 C CA . HIS A 1 368 ? 6.210 -3.368 9.841 1.00 94.50 368 HIS A CA 1
ATOM 2901 C C . HIS A 1 368 ? 6.299 -3.552 8.325 1.00 94.50 368 HIS A C 1
ATOM 2903 O O . HIS A 1 368 ? 5.915 -4.593 7.798 1.00 94.50 368 HIS A O 1
ATOM 2909 N N . PHE A 1 369 ? 6.893 -2.585 7.623 1.00 95.94 369 PHE A N 1
ATOM 2910 C CA . PHE A 1 369 ? 7.126 -2.678 6.185 1.00 95.94 369 PHE A CA 1
ATOM 2911 C C . PHE A 1 369 ? 8.007 -3.881 5.823 1.00 95.94 369 PHE A C 1
ATOM 2913 O O . PHE A 1 369 ? 7.689 -4.614 4.891 1.00 95.94 369 PHE A O 1
ATOM 2920 N N . THR A 1 370 ? 9.077 -4.146 6.581 1.00 94.81 370 THR A N 1
ATOM 2921 C CA . THR A 1 370 ? 9.934 -5.321 6.351 1.00 94.81 370 THR A CA 1
ATOM 2922 C C . THR A 1 370 ? 9.216 -6.637 6.630 1.00 94.81 370 THR A C 1
ATOM 2924 O O . THR A 1 370 ? 9.483 -7.607 5.927 1.00 94.81 370 THR A O 1
ATOM 2927 N N . LYS A 1 371 ? 8.281 -6.688 7.589 1.00 94.75 371 LYS A N 1
ATOM 2928 C CA . LYS A 1 371 ? 7.419 -7.864 7.806 1.00 94.75 371 LYS A CA 1
ATOM 2929 C C . LYS A 1 371 ? 6.474 -8.108 6.629 1.00 94.75 371 LYS A C 1
ATOM 2931 O O . LYS A 1 371 ? 6.371 -9.241 6.172 1.00 94.75 371 LYS A O 1
ATOM 2936 N N . LEU A 1 372 ? 5.842 -7.054 6.106 1.00 96.12 372 LEU A N 1
ATOM 2937 C CA . LEU A 1 372 ? 4.990 -7.136 4.910 1.00 96.12 372 LEU A CA 1
ATOM 2938 C C . LEU A 1 372 ? 5.769 -7.587 3.675 1.00 96.12 372 LEU A C 1
ATOM 2940 O O . LEU A 1 372 ? 5.275 -8.368 2.869 1.00 96.12 372 LEU A O 1
ATOM 2944 N N . LEU A 1 373 ? 7.000 -7.103 3.525 1.00 95.75 373 LEU A N 1
ATOM 2945 C CA . LEU A 1 373 ? 7.902 -7.618 2.509 1.00 95.75 373 LEU A CA 1
ATOM 2946 C C . LEU A 1 373 ? 8.222 -9.089 2.781 1.00 95.75 373 LEU A C 1
ATOM 2948 O O . LEU A 1 373 ? 8.138 -9.901 1.869 1.00 95.75 373 LEU A O 1
ATOM 2952 N N . GLY A 1 374 ? 8.547 -9.461 4.020 1.00 93.75 374 GLY A N 1
ATOM 2953 C CA . GLY A 1 374 ? 8.859 -10.835 4.427 1.00 93.75 374 GLY A CA 1
ATOM 2954 C C . GLY A 1 374 ? 7.790 -11.858 4.034 1.00 93.75 374 GLY A C 1
ATOM 2955 O O . GLY A 1 374 ? 8.143 -12.922 3.529 1.00 93.75 374 GLY A O 1
ATOM 2956 N N . SER A 1 375 ? 6.505 -11.512 4.163 1.00 93.12 375 SER A N 1
ATOM 2957 C CA . SER A 1 375 ? 5.396 -12.377 3.727 1.00 93.12 375 SER A CA 1
ATOM 2958 C C . SER A 1 375 ? 5.239 -12.465 2.201 1.00 93.12 375 SER A C 1
ATOM 2960 O O . SER A 1 375 ? 4.640 -13.408 1.691 1.00 93.12 375 SER A O 1
ATOM 2962 N N . ALA A 1 376 ? 5.823 -11.532 1.445 1.00 95.31 376 ALA A N 1
ATOM 2963 C CA . ALA A 1 376 ? 5.887 -11.539 -0.014 1.00 95.31 376 ALA A CA 1
ATOM 2964 C C . ALA A 1 376 ? 7.258 -12.042 -0.512 1.00 95.31 376 ALA A C 1
ATOM 2966 O O . ALA A 1 376 ? 7.980 -11.359 -1.241 1.00 95.31 376 ALA A O 1
ATOM 2967 N N . SER A 1 377 ? 7.633 -13.264 -0.125 1.00 90.94 377 SER A N 1
ATOM 2968 C CA . SER A 1 377 ? 8.967 -13.838 -0.374 1.00 90.94 377 SER A CA 1
ATOM 2969 C C . SER A 1 377 ? 9.407 -13.800 -1.847 1.00 90.94 377 SER A C 1
ATOM 2971 O O . SER A 1 377 ? 10.560 -13.476 -2.144 1.00 90.94 377 SER A O 1
ATOM 2973 N N . MET A 1 378 ? 8.492 -14.066 -2.784 1.00 93.06 378 MET A N 1
ATOM 2974 C CA . MET A 1 378 ? 8.779 -14.020 -4.222 1.00 93.06 378 MET A CA 1
ATOM 2975 C C . MET A 1 378 ? 9.034 -12.598 -4.726 1.00 93.06 378 MET A C 1
ATOM 2977 O O . MET A 1 378 ? 9.934 -12.394 -5.539 1.00 93.06 378 MET A O 1
ATOM 2981 N N . LEU A 1 379 ? 8.306 -11.606 -4.204 1.00 94.31 379 LEU A N 1
ATOM 2982 C CA . LEU A 1 379 ? 8.545 -10.198 -4.518 1.00 94.31 379 LEU A CA 1
ATOM 2983 C C . LEU A 1 379 ? 9.952 -9.784 -4.091 1.00 94.31 379 LEU A C 1
ATOM 2985 O O . LEU A 1 379 ? 10.699 -9.221 -4.885 1.00 94.31 379 LEU A O 1
ATOM 2989 N N . ASN A 1 380 ? 10.328 -10.117 -2.859 1.00 89.81 380 ASN A N 1
ATOM 2990 C CA . ASN A 1 380 ? 11.631 -9.780 -2.292 1.00 89.81 380 ASN A CA 1
ATOM 2991 C C . ASN A 1 380 ? 12.794 -10.312 -3.133 1.00 89.81 380 ASN A C 1
ATOM 2993 O O . ASN A 1 380 ? 13.752 -9.597 -3.425 1.00 89.81 380 ASN A O 1
ATOM 2997 N N . ARG A 1 381 ? 12.694 -11.578 -3.551 1.00 90.50 381 ARG A N 1
ATOM 2998 C CA . ARG A 1 381 ? 13.691 -12.223 -4.414 1.00 90.50 381 ARG A CA 1
ATOM 2999 C C . ARG A 1 381 ? 13.754 -11.594 -5.795 1.00 90.50 381 ARG A C 1
ATOM 3001 O O . ARG A 1 381 ? 14.805 -11.619 -6.419 1.00 90.50 381 ARG A O 1
ATOM 3008 N N . HIS A 1 382 ? 12.638 -11.050 -6.266 1.00 92.00 382 HIS A N 1
ATOM 3009 C CA . HIS A 1 382 ? 12.515 -10.498 -7.601 1.00 92.00 382 HIS A CA 1
ATOM 3010 C C . HIS A 1 382 ? 13.045 -9.062 -7.674 1.00 92.00 382 HIS A C 1
ATOM 3012 O O . HIS A 1 382 ? 13.862 -8.738 -8.534 1.00 92.00 382 HIS A O 1
ATOM 3018 N N . THR A 1 383 ? 12.653 -8.192 -6.741 1.00 94.62 383 THR A N 1
ATOM 3019 C CA . THR A 1 383 ? 12.845 -6.744 -6.875 1.00 94.62 383 THR A CA 1
ATOM 3020 C C . THR A 1 383 ? 13.307 -6.070 -5.592 1.00 94.62 383 THR A C 1
ATOM 3022 O O . THR A 1 383 ? 12.887 -6.404 -4.490 1.00 94.62 383 THR A O 1
ATOM 3025 N N . THR A 1 384 ? 14.118 -5.030 -5.755 1.00 95.62 384 THR A N 1
ATOM 3026 C CA . THR A 1 384 ? 14.250 -3.974 -4.752 1.00 95.62 384 THR A CA 1
ATOM 3027 C C . THR A 1 384 ? 12.932 -3.206 -4.644 1.00 95.62 384 THR A C 1
ATOM 3029 O O . THR A 1 384 ? 12.294 -2.943 -5.668 1.00 95.62 384 THR A O 1
ATOM 3032 N N . VAL A 1 385 ? 12.525 -2.833 -3.432 1.00 97.38 385 VAL A N 1
ATOM 3033 C CA . VAL A 1 385 ? 11.318 -2.032 -3.187 1.00 97.38 385 VAL A CA 1
ATOM 3034 C C . VAL A 1 385 ? 11.729 -0.667 -2.651 1.00 97.38 385 VAL A C 1
ATOM 3036 O O . VAL A 1 385 ? 12.475 -0.569 -1.680 1.00 97.38 385 VAL A O 1
ATOM 3039 N N . LEU A 1 386 ? 11.246 0.395 -3.287 1.00 97.75 386 LEU A N 1
ATOM 3040 C CA . LEU A 1 386 ? 11.493 1.771 -2.878 1.00 97.75 386 LEU A CA 1
ATOM 3041 C C . LEU A 1 386 ? 10.211 2.333 -2.267 1.00 97.75 386 LEU A C 1
ATOM 3043 O O . LEU A 1 386 ? 9.161 2.314 -2.905 1.00 97.75 386 LEU A O 1
ATOM 3047 N N . LEU A 1 387 ? 10.301 2.836 -1.040 1.00 97.75 387 LEU A N 1
ATOM 3048 C CA . LEU A 1 387 ? 9.199 3.485 -0.340 1.00 97.75 387 LEU A CA 1
ATOM 3049 C C . LEU A 1 387 ? 9.538 4.955 -0.135 1.00 97.75 387 LEU A C 1
ATOM 3051 O O . LEU A 1 387 ? 10.433 5.284 0.642 1.00 97.75 387 LEU A O 1
ATOM 3055 N N . TYR A 1 388 ? 8.779 5.831 -0.772 1.00 97.12 388 TYR A N 1
ATOM 3056 C CA . TYR A 1 388 ? 8.707 7.228 -0.380 1.00 97.12 388 TYR A CA 1
ATOM 3057 C C . TYR A 1 388 ? 7.618 7.351 0.677 1.00 97.12 388 TYR A C 1
ATOM 3059 O O . TYR A 1 388 ? 6.478 6.999 0.396 1.00 97.12 388 TYR A O 1
ATOM 3067 N N . ALA A 1 389 ? 7.932 7.814 1.881 1.00 96.12 389 ALA A N 1
ATOM 3068 C CA . ALA A 1 389 ? 6.938 7.985 2.939 1.00 96.12 389 ALA A CA 1
ATOM 3069 C C . ALA A 1 389 ? 7.185 9.267 3.729 1.00 96.12 389 ALA A C 1
ATOM 3071 O O . ALA A 1 389 ? 8.333 9.675 3.914 1.00 96.12 389 ALA A O 1
ATOM 3072 N N . ARG A 1 390 ? 6.112 9.902 4.201 1.00 93.69 390 ARG A N 1
ATOM 3073 C CA . ARG A 1 390 ? 6.221 11.009 5.159 1.00 93.69 390 ARG A CA 1
ATOM 3074 C C . ARG A 1 390 ? 6.524 10.439 6.543 1.00 93.69 390 ARG A C 1
ATOM 3076 O O . ARG A 1 390 ? 5.965 9.403 6.905 1.00 93.69 390 ARG A O 1
ATOM 3083 N N . VAL A 1 391 ? 7.389 11.096 7.317 1.00 89.81 391 VAL A N 1
ATOM 3084 C CA . VAL A 1 391 ? 7.675 10.657 8.698 1.00 89.81 391 VAL A CA 1
ATOM 3085 C C . VAL A 1 391 ? 6.487 10.967 9.598 1.00 89.81 391 VAL A C 1
ATOM 3087 O O . VAL A 1 391 ? 6.023 10.114 10.359 1.00 89.81 391 VAL A O 1
ATOM 3090 N N . ALA A 1 392 ? 5.956 12.177 9.457 1.00 89.00 392 ALA A N 1
ATOM 3091 C CA . ALA A 1 392 ? 4.707 12.606 10.054 1.00 89.00 392 ALA A CA 1
ATOM 3092 C C . ALA A 1 392 ? 3.725 13.018 8.956 1.00 89.00 392 ALA A C 1
ATOM 3094 O O . ALA A 1 392 ? 4.121 13.437 7.871 1.00 89.00 392 ALA A O 1
ATOM 3095 N N . ALA A 1 393 ? 2.427 12.886 9.223 1.00 85.31 393 ALA A N 1
ATOM 3096 C CA . ALA A 1 393 ? 1.413 13.112 8.198 1.00 85.31 393 ALA A CA 1
ATOM 3097 C C . ALA A 1 393 ? 1.480 14.536 7.620 1.00 85.31 393 ALA A C 1
ATOM 3099 O O . ALA A 1 393 ? 1.116 14.755 6.464 1.00 85.31 393 ALA A O 1
ATOM 3100 N N . ASP A 1 394 ? 1.848 15.520 8.441 1.00 85.38 394 ASP A N 1
ATOM 3101 C CA . ASP A 1 394 ? 1.941 16.964 8.179 1.00 85.38 394 ASP A CA 1
ATOM 3102 C C . ASP A 1 394 ? 3.276 17.420 7.591 1.00 85.38 394 ASP A C 1
ATOM 3104 O O . ASP A 1 394 ? 3.356 18.533 7.071 1.00 85.38 394 ASP A O 1
ATOM 3108 N N . GLU A 1 395 ? 4.297 16.565 7.581 1.00 89.00 395 GLU A N 1
ATOM 3109 C CA . GLU A 1 395 ? 5.558 16.904 6.935 1.00 89.00 395 GLU A CA 1
ATOM 3110 C C . GLU A 1 395 ? 5.381 17.010 5.420 1.00 89.00 395 GLU A C 1
ATOM 3112 O O . GLU A 1 395 ? 4.826 16.095 4.817 1.00 89.00 395 GLU A O 1
ATOM 3117 N N . PRO A 1 396 ? 5.892 18.068 4.762 1.00 86.62 396 PRO A N 1
ATOM 3118 C CA . PRO A 1 396 ? 5.740 18.263 3.321 1.00 86.62 396 PRO A CA 1
ATOM 3119 C C . PRO A 1 396 ? 6.669 17.377 2.482 1.00 86.62 396 PRO A C 1
ATOM 3121 O O . PRO A 1 396 ? 6.384 17.164 1.302 1.00 86.62 396 PRO A O 1
ATOM 3124 N N . ALA A 1 397 ? 7.732 16.824 3.068 1.00 92.31 397 ALA A N 1
ATOM 3125 C CA . ALA A 1 397 ? 8.716 16.023 2.353 1.00 92.31 397 ALA A CA 1
ATOM 3126 C C . ALA A 1 397 ? 8.496 14.513 2.535 1.00 92.31 397 ALA A C 1
ATOM 3128 O O . ALA A 1 397 ? 8.145 14.033 3.610 1.00 92.31 397 ALA A O 1
ATOM 3129 N N . LEU A 1 398 ? 8.760 13.759 1.474 1.00 94.56 398 LEU A N 1
ATOM 3130 C CA . LEU A 1 398 ? 8.837 12.308 1.465 1.00 94.56 398 LEU A CA 1
ATOM 3131 C C . LEU A 1 398 ? 10.287 11.858 1.670 1.00 94.56 398 LEU A C 1
ATOM 3133 O O . LEU A 1 398 ? 11.214 12.278 0.965 1.00 94.56 398 LEU A O 1
ATOM 3137 N N . GLN A 1 399 ? 10.479 10.934 2.602 1.00 95.06 399 GLN A N 1
ATOM 3138 C CA . GLN A 1 399 ? 11.737 10.228 2.794 1.00 95.06 399 GLN A CA 1
ATOM 3139 C C . GLN A 1 399 ? 11.770 8.974 1.932 1.00 95.06 399 GLN A C 1
ATOM 3141 O O . GLN A 1 399 ? 10.819 8.195 1.922 1.00 95.06 399 GLN A O 1
ATOM 3146 N N . LEU A 1 400 ? 12.873 8.787 1.209 1.00 96.00 400 LEU A N 1
ATOM 3147 C CA . LEU A 1 400 ? 13.103 7.601 0.395 1.00 96.00 400 LEU A CA 1
ATOM 3148 C C . LEU A 1 400 ? 13.786 6.524 1.236 1.00 96.00 400 LEU A C 1
ATOM 3150 O O . LEU A 1 400 ? 14.898 6.721 1.715 1.00 96.00 400 LEU A O 1
ATOM 3154 N N . ASN A 1 401 ? 13.147 5.366 1.322 1.00 95.88 401 ASN A N 1
ATOM 3155 C CA . ASN A 1 401 ? 13.682 4.164 1.934 1.00 95.88 401 ASN A CA 1
ATOM 3156 C C . ASN A 1 401 ? 13.845 3.080 0.877 1.00 95.88 401 ASN A C 1
ATOM 3158 O O . ASN A 1 401 ? 12.924 2.810 0.106 1.00 95.88 401 ASN A O 1
ATOM 3162 N N . ASN A 1 402 ? 15.022 2.464 0.845 1.00 95.44 402 ASN A N 1
ATOM 3163 C CA . ASN A 1 402 ? 15.367 1.441 -0.128 1.00 95.44 402 ASN A CA 1
ATOM 3164 C C . ASN A 1 402 ? 15.465 0.076 0.563 1.00 95.44 402 ASN A C 1
ATOM 3166 O O . ASN A 1 402 ? 16.335 -0.137 1.406 1.00 95.44 402 ASN A O 1
ATOM 3170 N N . TYR A 1 403 ? 14.567 -0.839 0.205 1.00 95.69 403 TYR A N 1
ATOM 3171 C CA . TYR A 1 403 ? 14.502 -2.181 0.764 1.00 95.69 403 TYR A CA 1
ATOM 3172 C C . TYR A 1 403 ? 15.044 -3.183 -0.247 1.00 95.69 403 TYR A C 1
ATOM 3174 O O . TYR A 1 403 ? 14.415 -3.487 -1.266 1.00 95.69 403 TYR A O 1
ATOM 3182 N N . LYS A 1 404 ? 16.224 -3.717 0.065 1.00 94.12 404 LYS A N 1
ATOM 3183 C CA . LYS A 1 404 ? 16.855 -4.804 -0.678 1.00 94.12 404 LYS A CA 1
ATOM 3184 C C . LYS A 1 404 ? 16.763 -6.091 0.125 1.00 94.12 404 LYS A C 1
ATOM 3186 O O . LYS A 1 404 ? 17.166 -6.134 1.285 1.00 94.12 404 LYS A O 1
ATOM 3191 N N . TRP A 1 405 ? 16.255 -7.141 -0.505 1.00 94.19 405 TRP A N 1
ATOM 3192 C CA . TRP A 1 405 ? 16.316 -8.477 0.066 1.00 94.19 405 TRP A CA 1
ATOM 3193 C C . TRP A 1 405 ? 17.717 -9.050 -0.111 1.00 94.19 405 TRP A C 1
ATOM 3195 O O . TRP A 1 405 ? 18.238 -9.055 -1.223 1.00 94.19 405 TRP A O 1
ATOM 3205 N N . SER A 1 406 ? 18.304 -9.537 0.978 1.00 91.19 406 SER A N 1
ATOM 3206 C CA . SER A 1 406 ? 19.644 -10.116 0.996 1.00 91.19 406 SER A CA 1
ATOM 3207 C C . SER A 1 406 ? 19.571 -11.596 1.354 1.00 91.19 406 SER A C 1
ATOM 3209 O O . SER A 1 406 ? 18.819 -11.992 2.244 1.00 91.19 406 SER A O 1
ATOM 3211 N N . HIS A 1 407 ? 20.371 -12.410 0.673 1.00 91.06 407 HIS A N 1
ATOM 3212 C CA . HIS A 1 407 ? 20.538 -13.829 0.968 1.00 91.06 407 HIS A CA 1
ATOM 3213 C C . HIS A 1 407 ? 21.957 -14.266 0.643 1.00 91.06 407 HIS A C 1
ATOM 3215 O O . HIS A 1 407 ? 22.439 -13.980 -0.454 1.00 91.06 407 HIS A O 1
ATOM 3221 N N . LYS A 1 408 ? 22.593 -15.014 1.556 1.00 88.50 408 LYS A N 1
ATOM 3222 C CA . LYS A 1 408 ? 24.012 -15.399 1.460 1.00 88.50 408 LYS A CA 1
ATOM 3223 C C . LYS A 1 408 ? 24.383 -15.997 0.096 1.00 88.50 408 LYS A C 1
ATOM 3225 O O . LYS A 1 408 ? 25.451 -15.691 -0.406 1.00 88.50 408 LYS A O 1
ATOM 3230 N N . THR A 1 409 ? 23.516 -16.807 -0.515 1.00 87.75 409 THR A N 1
ATOM 3231 C CA . THR A 1 409 ? 23.826 -17.536 -1.765 1.00 87.75 409 THR A CA 1
ATOM 3232 C C . THR A 1 409 ? 23.049 -17.089 -3.001 1.00 87.75 409 THR A C 1
ATOM 3234 O O . THR A 1 409 ? 23.352 -17.555 -4.089 1.00 87.75 409 THR A O 1
ATOM 3237 N N . VAL A 1 410 ? 22.038 -16.224 -2.862 1.00 89.75 410 VAL A N 1
ATOM 3238 C CA . VAL A 1 410 ? 21.152 -15.854 -3.990 1.00 89.75 410 VAL A CA 1
ATOM 3239 C C . VAL A 1 410 ? 21.307 -14.382 -4.341 1.00 89.75 410 VAL A C 1
ATOM 3241 O O . VAL A 1 410 ? 21.425 -14.034 -5.513 1.00 89.75 410 VAL A O 1
ATOM 3244 N N . ARG A 1 411 ? 21.328 -13.516 -3.323 1.00 92.38 411 ARG A N 1
ATOM 3245 C CA . ARG A 1 411 ? 21.562 -12.081 -3.475 1.00 92.38 411 ARG A CA 1
ATOM 3246 C C . ARG A 1 411 ? 22.427 -11.562 -2.323 1.00 92.38 411 ARG A C 1
ATOM 3248 O O . ARG A 1 411 ? 21.881 -10.972 -1.383 1.00 92.38 411 ARG A O 1
ATOM 3255 N N . PRO A 1 412 ? 23.738 -11.860 -2.304 1.00 92.69 412 PRO A N 1
ATOM 3256 C CA . PRO A 1 412 ? 24.615 -11.449 -1.210 1.00 92.69 412 PRO A CA 1
ATOM 3257 C C . PRO A 1 412 ? 24.610 -9.921 -1.089 1.00 92.69 412 PRO A C 1
ATOM 3259 O O . PRO A 1 412 ? 24.800 -9.211 -2.072 1.00 92.69 412 PRO A O 1
ATOM 3262 N N . CYS A 1 413 ? 24.318 -9.415 0.112 1.00 90.06 413 CYS A N 1
ATOM 3263 C CA . CYS A 1 413 ? 24.141 -7.980 0.388 1.00 90.06 413 CYS A CA 1
ATOM 3264 C C . CYS A 1 413 ? 23.065 -7.286 -0.480 1.00 90.06 413 CYS A C 1
ATOM 3266 O O . CYS A 1 413 ? 23.037 -6.062 -0.591 1.00 90.06 413 CYS A O 1
ATOM 3268 N N . GLY A 1 414 ? 22.140 -8.059 -1.061 1.00 91.38 414 GLY A N 1
ATOM 3269 C CA . GLY A 1 414 ? 21.082 -7.568 -1.943 1.00 91.38 414 GLY A CA 1
ATOM 3270 C C . GLY A 1 414 ? 21.489 -7.351 -3.399 1.00 91.38 414 GLY A C 1
ATOM 3271 O O . GLY A 1 414 ? 20.665 -6.870 -4.177 1.00 91.38 414 GLY A O 1
ATOM 3272 N N . ASP A 1 415 ? 22.714 -7.716 -3.772 1.00 91.44 415 ASP A N 1
ATOM 3273 C CA . ASP A 1 415 ? 23.190 -7.652 -5.152 1.00 91.44 415 ASP A CA 1
ATOM 3274 C C . ASP A 1 415 ? 22.862 -8.934 -5.916 1.00 91.44 415 ASP A C 1
ATOM 3276 O O . ASP A 1 415 ? 22.822 -10.024 -5.351 1.00 91.44 415 ASP A O 1
ATOM 3280 N N . GLU A 1 416 ? 22.639 -8.821 -7.222 1.00 89.94 416 GLU A N 1
ATOM 3281 C CA . GLU A 1 416 ? 22.331 -9.975 -8.067 1.00 89.94 416 GLU A CA 1
ATOM 3282 C C . GLU A 1 416 ? 23.561 -10.867 -8.269 1.00 89.94 416 GLU A C 1
ATOM 3284 O O . GLU A 1 416 ? 24.605 -10.418 -8.755 1.00 89.94 416 GLU A O 1
ATOM 3289 N N . LEU A 1 417 ? 23.422 -12.150 -7.920 1.00 91.31 417 LEU A N 1
ATOM 3290 C CA . LEU A 1 417 ? 24.412 -13.177 -8.218 1.00 91.31 417 LEU A CA 1
ATOM 3291 C C . LEU A 1 417 ? 24.103 -13.778 -9.598 1.00 91.31 417 LEU A C 1
ATOM 3293 O O . LEU A 1 417 ? 23.028 -14.362 -9.769 1.00 91.31 417 LEU A O 1
ATOM 3297 N N . PRO A 1 418 ? 24.998 -13.665 -10.597 1.00 92.62 418 PRO A N 1
ATOM 3298 C CA . PRO A 1 418 ? 24.745 -14.268 -11.896 1.00 92.62 418 PRO A CA 1
ATOM 3299 C C . PRO A 1 418 ? 24.714 -15.796 -11.777 1.00 92.62 418 PRO A C 1
ATOM 3301 O O . PRO A 1 418 ? 25.548 -16.400 -11.103 1.00 92.62 418 PRO A O 1
ATOM 3304 N N . LEU A 1 419 ? 23.773 -16.430 -12.484 1.00 93.56 419 LEU A N 1
ATOM 3305 C CA . LEU A 1 419 ? 23.646 -17.893 -12.519 1.00 93.56 419 LEU A CA 1
ATOM 3306 C C . LEU A 1 419 ? 24.890 -18.569 -13.123 1.00 93.56 419 LEU A C 1
ATOM 3308 O O . LEU A 1 419 ? 25.199 -19.717 -12.810 1.00 93.56 419 LEU A O 1
ATOM 3312 N N . GLN A 1 420 ? 25.599 -17.850 -13.992 1.00 96.56 420 GLN A N 1
ATOM 3313 C CA . GLN A 1 420 ? 26.783 -18.301 -14.704 1.00 96.56 420 GLN A CA 1
ATOM 3314 C C . GLN A 1 420 ? 27.990 -17.454 -14.295 1.00 96.56 420 GLN A C 1
ATOM 3316 O O . GLN A 1 420 ? 27.899 -16.227 -14.243 1.00 96.56 420 GLN A O 1
ATOM 3321 N N . CYS A 1 421 ? 29.137 -18.088 -14.043 1.00 96.69 421 CYS A N 1
ATOM 3322 C CA . CYS A 1 421 ? 30.373 -17.342 -13.837 1.00 96.69 421 CYS A CA 1
ATOM 3323 C C . CYS A 1 421 ? 30.719 -16.553 -15.116 1.00 96.69 421 CYS A C 1
ATOM 3325 O O . CYS A 1 421 ? 30.862 -17.171 -16.174 1.00 96.69 421 CYS A O 1
ATOM 3327 N N . PRO A 1 422 ? 30.920 -15.225 -15.043 1.00 96.50 422 PRO A N 1
ATOM 3328 C CA . PRO A 1 422 ? 31.142 -14.402 -16.231 1.00 96.50 422 PRO A CA 1
ATOM 3329 C C . PRO A 1 422 ? 32.497 -14.657 -16.906 1.00 96.50 422 PRO A C 1
ATOM 3331 O O . PRO A 1 422 ? 32.651 -14.321 -18.073 1.00 96.50 422 PRO A O 1
ATOM 3334 N N . ASN A 1 423 ? 33.467 -15.253 -16.198 1.00 97.56 423 ASN A N 1
ATOM 3335 C CA . ASN A 1 423 ? 34.771 -15.588 -16.774 1.00 97.56 423 ASN A CA 1
ATOM 3336 C C . ASN A 1 423 ? 34.754 -16.947 -17.510 1.00 97.56 423 ASN A C 1
ATOM 3338 O O . ASN A 1 423 ? 34.971 -17.008 -18.714 1.00 97.56 423 ASN A O 1
ATOM 3342 N N . CYS A 1 424 ? 34.450 -18.051 -16.814 1.00 97.25 424 CYS A N 1
ATOM 3343 C CA . CYS A 1 424 ? 34.508 -19.398 -17.405 1.00 97.25 424 CYS A CA 1
ATOM 3344 C C . CYS A 1 424 ? 33.191 -19.917 -18.008 1.00 97.25 424 CYS A C 1
ATOM 3346 O O . CYS A 1 424 ? 33.199 -20.936 -18.695 1.00 97.25 424 CYS A O 1
ATOM 3348 N N . GLY A 1 425 ? 32.050 -19.281 -17.733 1.00 96.38 425 GLY A N 1
ATOM 3349 C CA . GLY A 1 425 ? 30.754 -19.765 -18.200 1.00 96.38 425 GLY A CA 1
ATOM 3350 C C . GLY A 1 425 ? 30.170 -20.946 -17.402 1.00 96.38 425 GLY A C 1
ATOM 3351 O O . GLY A 1 425 ? 29.158 -21.514 -17.810 1.00 96.38 425 GLY A O 1
ATOM 3352 N N . CYS A 1 426 ? 30.754 -21.359 -16.277 1.00 96.31 426 CYS A N 1
ATOM 3353 C CA . CYS A 1 426 ? 30.204 -22.465 -15.486 1.00 96.31 426 CYS A CA 1
ATOM 3354 C C . CYS A 1 426 ? 28.967 -22.024 -14.690 1.00 96.31 426 CYS A C 1
ATOM 3356 O O . CYS A 1 426 ? 29.033 -21.069 -13.908 1.00 96.31 426 CYS A O 1
ATOM 3358 N N . LEU A 1 427 ? 27.853 -22.738 -14.869 1.00 96.31 427 LEU A N 1
ATOM 3359 C CA . LEU A 1 427 ? 26.609 -22.535 -14.121 1.00 96.31 427 LEU A CA 1
ATOM 3360 C C . LEU A 1 427 ? 26.778 -22.946 -12.657 1.00 96.31 427 LEU A C 1
ATOM 3362 O O . LEU A 1 427 ? 27.458 -23.929 -12.376 1.00 96.31 427 LEU A O 1
ATOM 3366 N N . ALA A 1 428 ? 26.160 -22.192 -11.745 1.00 93.31 428 ALA A N 1
ATOM 3367 C CA . ALA A 1 428 ? 26.130 -22.468 -10.305 1.00 93.31 428 ALA A CA 1
ATOM 3368 C C . ALA A 1 428 ? 27.517 -22.694 -9.657 1.00 93.31 428 ALA A C 1
ATOM 3370 O O . ALA A 1 428 ? 27.621 -23.310 -8.604 1.00 93.31 428 ALA A O 1
ATOM 3371 N N . SER A 1 429 ? 28.588 -22.178 -10.270 1.00 95.75 429 SER A N 1
ATOM 3372 C CA . SER A 1 429 ? 29.969 -22.353 -9.797 1.00 95.75 429 SER A CA 1
ATOM 3373 C C . SER A 1 429 ? 30.418 -21.296 -8.784 1.00 95.75 429 SER A C 1
ATOM 3375 O O . SER A 1 429 ? 31.544 -21.354 -8.299 1.00 95.75 429 SER A O 1
ATOM 3377 N N . LEU A 1 430 ? 29.586 -20.291 -8.496 1.00 96.31 430 LEU A N 1
ATOM 3378 C CA . LEU A 1 430 ? 29.932 -19.193 -7.595 1.00 96.31 430 LEU A CA 1
ATOM 3379 C C . LEU A 1 430 ? 29.628 -19.566 -6.145 1.00 96.31 430 LEU A C 1
ATOM 3381 O O . LEU A 1 430 ? 28.468 -19.705 -5.765 1.00 96.31 430 LEU A O 1
ATOM 3385 N N . LYS A 1 431 ? 30.671 -19.643 -5.317 1.00 95.56 431 LYS A N 1
ATOM 3386 C CA . LYS A 1 431 ? 30.550 -19.840 -3.871 1.00 95.56 431 LYS A CA 1
ATOM 3387 C C . LYS A 1 431 ? 30.770 -18.542 -3.124 1.00 95.56 431 LYS A C 1
ATOM 3389 O O . LYS A 1 431 ? 31.790 -17.882 -3.317 1.00 95.56 431 LYS A O 1
ATOM 3394 N N . ILE A 1 432 ? 29.831 -18.206 -2.247 1.00 95.69 432 ILE A N 1
ATOM 3395 C CA . ILE A 1 432 ? 29.918 -17.024 -1.392 1.00 95.69 432 ILE A CA 1
ATOM 3396 C C . ILE A 1 432 ? 30.560 -17.414 -0.061 1.00 95.69 432 ILE A C 1
ATOM 3398 O O . ILE A 1 432 ? 30.087 -18.325 0.614 1.00 95.69 432 ILE A O 1
ATOM 3402 N N . LYS A 1 433 ? 31.642 -16.728 0.308 1.00 93.12 433 LYS A N 1
ATOM 3403 C CA . LYS A 1 433 ? 32.349 -16.890 1.585 1.00 93.12 433 LYS A CA 1
ATOM 3404 C C . LYS A 1 433 ? 32.422 -15.554 2.318 1.00 93.12 433 LYS A C 1
ATOM 3406 O O . LYS A 1 433 ? 32.478 -14.504 1.680 1.00 93.12 433 LYS A O 1
ATOM 3411 N N . THR A 1 434 ? 32.459 -15.590 3.645 1.00 90.31 434 THR A N 1
ATOM 3412 C CA . THR A 1 434 ? 32.689 -14.395 4.466 1.00 90.31 434 THR A CA 1
ATOM 3413 C C . THR A 1 434 ? 34.152 -13.967 4.346 1.00 90.31 434 THR A C 1
ATOM 3415 O O . THR A 1 434 ? 35.060 -14.759 4.596 1.00 90.31 434 THR A O 1
ATOM 3418 N N . GLY A 1 435 ? 34.379 -12.730 3.914 1.00 83.81 435 GLY A N 1
ATOM 3419 C CA . GLY A 1 435 ? 35.679 -12.070 3.880 1.00 83.81 435 GLY A CA 1
ATOM 3420 C C . GLY A 1 435 ? 35.965 -11.272 5.161 1.00 83.81 435 GLY A C 1
ATOM 3421 O O . GLY A 1 435 ? 35.130 -11.206 6.067 1.00 83.81 435 GLY A O 1
ATOM 3422 N N . PRO A 1 436 ? 37.153 -10.654 5.263 1.00 83.62 436 PRO A N 1
ATOM 3423 C CA . PRO A 1 436 ? 37.473 -9.753 6.367 1.00 83.62 436 PRO A CA 1
ATOM 3424 C C . PRO A 1 436 ? 36.543 -8.524 6.360 1.00 83.62 436 PRO A C 1
ATOM 3426 O O . PRO A 1 436 ? 36.305 -7.928 5.315 1.00 83.62 436 PRO A O 1
ATOM 3429 N N . GLY A 1 437 ? 36.024 -8.131 7.529 1.00 79.19 437 GLY A N 1
ATOM 3430 C CA . GLY A 1 437 ? 35.263 -6.881 7.693 1.00 79.19 437 GLY A CA 1
ATOM 3431 C C . GLY A 1 437 ? 33.784 -6.916 7.275 1.00 79.19 437 GLY A C 1
ATOM 3432 O O . GLY A 1 437 ? 33.291 -5.922 6.755 1.00 79.19 437 GLY A O 1
ATOM 3433 N N . ASN A 1 438 ? 33.065 -8.025 7.504 1.00 80.19 438 ASN A N 1
ATOM 3434 C CA . ASN A 1 438 ? 31.655 -8.233 7.101 1.00 80.19 438 ASN A CA 1
ATOM 3435 C C . ASN A 1 438 ? 31.399 -8.184 5.577 1.00 80.19 438 ASN A C 1
ATOM 3437 O O . ASN A 1 438 ? 30.245 -8.173 5.147 1.00 80.19 438 ASN A O 1
ATOM 3441 N N . GLU A 1 439 ? 32.449 -8.184 4.754 1.00 88.44 439 GLU A N 1
ATOM 3442 C CA . GLU A 1 439 ? 32.344 -8.325 3.300 1.00 88.44 439 GLU A CA 1
ATOM 3443 C C . GLU A 1 439 ? 32.002 -9.780 2.939 1.00 88.44 439 GLU A C 1
ATOM 3445 O O . GLU A 1 439 ? 32.567 -10.717 3.500 1.00 88.44 439 GLU A O 1
ATOM 3450 N N . LEU A 1 440 ? 31.104 -9.999 1.978 1.00 91.56 440 LEU A N 1
ATOM 3451 C CA . LEU A 1 440 ? 30.904 -11.309 1.358 1.00 91.56 440 LEU A CA 1
ATOM 3452 C C . LEU A 1 440 ? 31.701 -11.363 0.052 1.00 91.56 440 LEU A C 1
ATOM 3454 O O . LEU A 1 440 ? 31.708 -10.411 -0.717 1.00 91.56 440 LEU A O 1
ATOM 3458 N N . ARG A 1 441 ? 32.362 -12.479 -0.248 1.00 94.94 441 ARG A N 1
ATOM 3459 C CA . ARG A 1 441 ? 33.142 -12.655 -1.480 1.00 94.94 441 ARG A CA 1
ATOM 3460 C C . ARG A 1 441 ? 32.648 -13.868 -2.246 1.00 94.94 441 ARG A C 1
ATOM 3462 O O . ARG A 1 441 ? 32.658 -14.976 -1.718 1.00 94.94 441 ARG A O 1
ATOM 3469 N N . GLY A 1 442 ? 32.225 -13.660 -3.490 1.00 95.38 442 GLY A N 1
ATOM 3470 C CA . GLY A 1 442 ? 31.868 -14.739 -4.404 1.00 95.38 442 GLY A CA 1
ATOM 3471 C C . GLY A 1 442 ? 33.051 -15.154 -5.260 1.00 95.38 442 GLY A C 1
ATOM 3472 O O . GLY A 1 442 ? 33.554 -14.329 -6.016 1.00 95.38 442 GLY A O 1
ATOM 3473 N N . THR A 1 443 ? 33.470 -16.413 -5.172 1.00 97.00 443 THR A N 1
ATOM 3474 C CA . THR A 1 443 ? 34.565 -16.992 -5.969 1.00 97.00 443 THR A CA 1
ATOM 3475 C C . THR A 1 443 ? 34.052 -18.133 -6.837 1.00 97.00 443 THR A C 1
ATOM 3477 O O . THR A 1 443 ? 33.259 -18.944 -6.357 1.00 97.00 443 THR A O 1
ATOM 3480 N N . CYS A 1 444 ? 34.509 -18.230 -8.086 1.00 97.50 444 CYS A N 1
ATOM 3481 C CA . CYS A 1 444 ? 34.214 -19.388 -8.930 1.00 97.50 444 CYS A CA 1
ATOM 3482 C C . CYS A 1 444 ? 35.006 -20.621 -8.459 1.00 97.50 444 CYS A C 1
ATOM 3484 O O . CYS A 1 444 ? 36.217 -20.546 -8.283 1.00 97.50 444 CYS A O 1
ATOM 3486 N N . GLU A 1 445 ? 34.335 -21.758 -8.271 1.00 97.50 445 GLU A N 1
ATOM 3487 C CA . GLU A 1 445 ? 34.964 -23.030 -7.881 1.00 97.50 445 GLU A CA 1
ATOM 3488 C C . GLU A 1 445 ? 35.519 -23.828 -9.076 1.00 97.50 445 GLU A C 1
ATOM 3490 O O . GLU A 1 445 ? 36.148 -24.871 -8.892 1.00 97.50 445 GLU A O 1
ATOM 3495 N N . GLN A 1 446 ? 35.324 -23.356 -10.312 1.00 97.44 446 GLN A N 1
ATOM 3496 C CA . GLN A 1 446 ? 35.834 -24.047 -11.494 1.00 97.44 446 GLN A CA 1
ATOM 3497 C C . GLN A 1 446 ? 37.366 -23.997 -11.543 1.00 97.44 446 GLN A C 1
ATOM 3499 O O . GLN A 1 446 ? 37.973 -22.924 -11.532 1.00 97.44 446 GLN A O 1
ATOM 3504 N N . LYS A 1 447 ? 38.002 -25.165 -11.699 1.00 97.31 447 LYS A N 1
ATOM 3505 C CA . LYS A 1 447 ? 39.461 -25.276 -11.831 1.00 97.31 447 LYS A CA 1
ATOM 3506 C C . LYS A 1 447 ? 39.980 -24.410 -12.986 1.00 97.31 447 LYS A C 1
ATOM 3508 O O . LYS A 1 447 ? 39.544 -24.565 -14.124 1.00 97.31 447 LYS A O 1
ATOM 3513 N N . GLY A 1 448 ? 40.944 -23.540 -12.682 1.00 96.69 448 GLY A N 1
ATOM 3514 C CA . GLY A 1 448 ? 41.555 -22.621 -13.648 1.00 96.69 448 GLY A CA 1
ATOM 3515 C C . GLY A 1 448 ? 40.778 -21.320 -13.875 1.00 96.69 448 GLY A C 1
ATOM 3516 O O . GLY A 1 448 ? 41.202 -20.520 -14.700 1.00 96.69 448 GLY A O 1
ATOM 3517 N N . CYS A 1 449 ? 39.671 -21.092 -13.160 1.00 97.38 449 CYS A N 1
ATOM 3518 C CA . CYS A 1 449 ? 38.972 -19.812 -13.156 1.00 97.38 449 CYS A CA 1
ATOM 3519 C C . CYS A 1 449 ? 39.356 -18.996 -11.916 1.00 97.38 449 CYS A C 1
ATOM 3521 O O . CYS A 1 449 ? 39.256 -19.477 -10.792 1.00 97.38 449 CYS A O 1
ATOM 3523 N N . ASP A 1 450 ? 39.764 -17.749 -12.123 1.00 97.69 450 ASP A N 1
ATOM 3524 C CA . ASP A 1 450 ? 40.172 -16.794 -11.087 1.00 97.69 450 ASP A CA 1
ATOM 3525 C C . ASP A 1 450 ? 39.080 -15.757 -10.761 1.00 97.69 450 ASP A C 1
ATOM 3527 O O . ASP A 1 450 ? 39.332 -14.768 -10.071 1.00 97.69 450 ASP A O 1
ATOM 3531 N N . PHE A 1 451 ? 37.848 -15.965 -11.244 1.00 97.38 451 PHE A N 1
ATOM 3532 C CA . PHE A 1 451 ? 36.764 -15.016 -11.015 1.00 97.38 451 PHE A CA 1
ATOM 3533 C C . PHE A 1 451 ? 36.449 -14.879 -9.522 1.00 97.38 451 PHE A C 1
ATOM 3535 O O . PHE A 1 451 ? 36.079 -15.846 -8.849 1.00 97.38 451 PHE A O 1
ATOM 3542 N N . SER A 1 452 ? 36.524 -13.641 -9.038 1.00 95.75 452 SER A N 1
ATOM 3543 C CA . SER A 1 452 ? 36.152 -13.245 -7.686 1.00 95.75 452 SER A CA 1
ATOM 3544 C C . SER A 1 452 ? 35.446 -11.892 -7.720 1.00 95.75 452 SER A C 1
ATOM 3546 O O . SER A 1 452 ? 35.940 -10.952 -8.341 1.00 95.75 452 SER A O 1
ATOM 3548 N N . ARG A 1 453 ? 34.330 -11.760 -6.999 1.00 95.81 453 ARG A N 1
ATOM 3549 C CA . ARG A 1 453 ? 33.597 -10.498 -6.834 1.00 95.81 453 ARG A CA 1
ATOM 3550 C C . ARG A 1 453 ? 33.290 -10.234 -5.355 1.00 95.81 453 ARG A C 1
ATOM 3552 O O . ARG A 1 453 ? 32.724 -11.118 -4.705 1.00 95.81 453 ARG A O 1
ATOM 3559 N N . PRO A 1 454 ? 33.644 -9.057 -4.815 1.00 94.50 454 PRO A N 1
ATOM 3560 C CA . PRO A 1 454 ? 33.194 -8.640 -3.495 1.00 94.50 454 PRO A CA 1
ATOM 3561 C C . PRO A 1 454 ? 31.729 -8.180 -3.515 1.00 94.50 454 PRO A C 1
ATOM 3563 O O . PRO A 1 454 ? 31.254 -7.618 -4.502 1.00 94.50 454 PRO A O 1
ATOM 3566 N N . TYR A 1 455 ? 31.048 -8.395 -2.396 1.00 93.19 455 TYR A N 1
ATOM 3567 C CA . TYR A 1 455 ? 29.698 -7.945 -2.085 1.00 93.19 455 TYR A CA 1
ATOM 3568 C C . TYR A 1 455 ? 29.737 -7.295 -0.702 1.00 93.19 455 TYR A C 1
ATOM 3570 O O . TYR A 1 455 ? 29.832 -7.970 0.327 1.00 93.19 455 TYR A O 1
ATOM 3578 N N . ALA A 1 456 ? 29.690 -5.970 -0.677 1.00 89.69 456 ALA A N 1
ATOM 3579 C CA . ALA A 1 456 ? 29.724 -5.191 0.550 1.00 89.69 456 ALA A CA 1
ATOM 3580 C C . ALA A 1 456 ? 28.331 -4.643 0.861 1.00 89.69 456 ALA A C 1
ATOM 3582 O O . ALA A 1 456 ? 27.559 -4.312 -0.041 1.00 89.69 456 ALA A O 1
ATOM 3583 N N . LEU A 1 457 ? 28.010 -4.535 2.150 1.00 82.81 457 LEU A N 1
ATOM 3584 C CA . LEU A 1 457 ? 26.850 -3.759 2.564 1.00 82.81 457 LEU A CA 1
ATOM 3585 C C . LEU A 1 457 ? 27.119 -2.294 2.190 1.00 82.81 457 LEU A C 1
ATOM 3587 O O . LEU A 1 457 ? 28.135 -1.736 2.593 1.00 82.81 457 LEU A O 1
ATOM 3591 N N . LEU A 1 458 ? 26.235 -1.687 1.400 1.00 80.88 458 LEU A N 1
ATOM 3592 C CA . LEU A 1 458 ? 26.366 -0.277 1.038 1.00 80.88 458 LEU A CA 1
ATOM 3593 C C . LEU A 1 458 ? 26.240 0.606 2.288 1.00 80.88 458 LEU A C 1
ATOM 3595 O O . LEU A 1 458 ? 25.402 0.342 3.157 1.00 80.88 458 LEU A O 1
ATOM 3599 N N . ASP A 1 459 ? 27.018 1.687 2.337 1.00 80.94 459 ASP A N 1
ATOM 3600 C CA . ASP A 1 459 ? 26.926 2.676 3.409 1.00 80.94 459 ASP A CA 1
ATOM 3601 C C . ASP A 1 459 ? 25.482 3.174 3.577 1.00 80.94 459 ASP A C 1
ATOM 3603 O O . ASP A 1 459 ? 24.772 3.469 2.612 1.00 80.94 459 ASP A O 1
ATOM 3607 N N . GLY A 1 460 ? 25.028 3.237 4.830 1.00 79.38 460 GLY A N 1
ATOM 3608 C CA . GLY A 1 460 ? 23.671 3.656 5.187 1.00 79.38 460 GLY A CA 1
ATOM 3609 C C . GLY A 1 460 ? 22.614 2.545 5.182 1.00 79.38 460 GLY A C 1
ATOM 3610 O O . GLY A 1 460 ? 21.515 2.775 5.691 1.00 79.38 460 GLY A O 1
ATOM 3611 N N . TYR A 1 461 ? 22.917 1.336 4.697 1.00 78.56 461 TYR A N 1
ATOM 3612 C CA . TYR A 1 461 ? 22.015 0.194 4.865 1.00 78.56 461 TYR A CA 1
ATOM 3613 C C . TYR A 1 461 ? 22.118 -0.367 6.283 1.00 78.56 461 TYR A C 1
ATOM 3615 O O . TYR A 1 461 ? 23.199 -0.510 6.851 1.00 78.56 461 TYR A O 1
ATOM 3623 N N . LYS A 1 462 ? 20.966 -0.715 6.859 1.00 79.69 462 LYS A N 1
ATOM 3624 C CA . LYS A 1 462 ? 20.870 -1.419 8.139 1.00 79.69 462 LYS A CA 1
ATOM 3625 C C . LYS A 1 462 ? 20.222 -2.772 7.895 1.00 79.69 462 LYS A C 1
ATOM 3627 O O . LYS A 1 462 ? 19.146 -2.841 7.305 1.00 79.69 462 LYS A O 1
ATOM 3632 N N . MET A 1 463 ? 20.867 -3.839 8.359 1.00 74.12 463 MET A N 1
ATOM 3633 C CA . MET A 1 463 ? 20.255 -5.165 8.381 1.00 74.12 463 MET A CA 1
ATOM 3634 C C . MET A 1 463 ? 19.083 -5.133 9.366 1.00 74.12 463 MET A C 1
ATOM 3636 O O . MET A 1 463 ? 19.272 -4.877 10.552 1.00 74.12 463 MET A O 1
ATOM 3640 N N . SER A 1 464 ? 17.867 -5.333 8.863 1.00 64.62 464 SER A N 1
ATOM 3641 C CA . SER A 1 464 ? 16.640 -5.291 9.671 1.00 64.62 464 SER A CA 1
ATOM 3642 C C . SER A 1 464 ? 16.450 -6.537 10.534 1.00 64.62 464 SER A C 1
ATOM 3644 O O . SER A 1 464 ? 15.755 -6.477 11.544 1.00 64.62 464 SER A O 1
ATOM 3646 N N . PHE A 1 465 ? 17.096 -7.640 10.161 1.00 61.66 465 PHE A N 1
ATOM 3647 C CA . PHE A 1 465 ? 17.156 -8.871 10.934 1.00 61.66 465 PHE A CA 1
ATOM 3648 C C . PHE A 1 465 ? 18.615 -9.315 11.024 1.00 61.66 465 PHE A C 1
ATOM 3650 O O . PHE A 1 465 ? 19.343 -9.178 10.031 1.00 61.66 465 PHE A O 1
ATOM 3657 N N . PRO A 1 466 ? 19.071 -9.840 12.175 1.00 49.81 466 PRO A N 1
ATOM 3658 C CA . PRO A 1 466 ? 20.327 -10.569 12.191 1.00 49.81 466 PRO A CA 1
ATOM 3659 C C . PRO A 1 466 ? 20.231 -11.666 11.127 1.00 49.81 466 PRO A C 1
ATOM 3661 O O . PRO A 1 466 ? 19.183 -12.303 10.988 1.00 49.81 466 PRO A O 1
ATOM 3664 N N . LEU A 1 467 ? 21.302 -11.864 10.346 1.00 51.16 467 LEU A N 1
ATOM 3665 C CA . LEU A 1 467 ? 21.425 -13.099 9.571 1.00 51.16 467 LEU A CA 1
ATOM 3666 C C . LEU A 1 467 ? 21.105 -14.243 10.539 1.00 51.16 467 LEU A C 1
ATOM 3668 O O . LEU A 1 467 ? 21.592 -14.167 11.676 1.00 51.16 467 LEU A O 1
ATOM 3672 N N . PRO A 1 468 ? 20.300 -15.248 10.140 1.00 48.56 468 PRO A N 1
ATOM 3673 C CA . PRO A 1 468 ? 20.178 -16.457 10.935 1.00 48.56 468 PRO A CA 1
ATOM 3674 C C . PRO A 1 468 ? 21.596 -16.830 11.353 1.00 48.56 468 PRO A C 1
ATOM 3676 O O . PRO A 1 468 ? 22.479 -16.927 10.484 1.00 48.56 468 PRO A O 1
ATOM 3679 N N . ARG A 1 469 ? 21.848 -16.892 12.671 1.00 44.97 469 ARG A N 1
ATOM 3680 C CA . ARG A 1 469 ? 23.097 -17.487 13.145 1.00 44.97 469 ARG A CA 1
ATOM 3681 C C . ARG A 1 469 ? 23.175 -18.827 12.432 1.00 44.97 469 ARG A C 1
ATOM 3683 O O . ARG A 1 469 ? 22.137 -19.470 12.248 1.00 44.97 469 ARG A O 1
ATOM 3690 N N . GLU A 1 470 ? 24.358 -19.165 11.918 1.00 46.69 470 GLU A N 1
ATOM 3691 C CA . GLU A 1 470 ? 24.543 -20.530 11.433 1.00 46.69 470 GLU A CA 1
ATOM 3692 C C . GLU A 1 470 ? 24.010 -21.439 12.535 1.00 46.69 470 GLU A C 1
ATOM 3694 O O . GLU A 1 470 ? 24.295 -21.140 13.698 1.00 46.69 470 GLU A O 1
ATOM 3699 N N . PRO A 1 471 ? 23.106 -22.380 12.208 1.00 44.91 471 PRO A N 1
ATOM 3700 C CA . PRO A 1 471 ? 22.599 -23.287 13.216 1.00 44.91 471 PRO A CA 1
ATOM 3701 C C . PRO A 1 471 ? 23.817 -23.821 13.964 1.00 44.91 471 PRO A C 1
ATOM 3703 O O . PRO A 1 471 ? 24.705 -24.383 13.322 1.00 44.91 471 PRO A O 1
ATOM 3706 N N . ASP A 1 472 ? 23.897 -23.558 15.273 1.00 42.84 472 ASP A N 1
ATOM 3707 C CA . ASP A 1 472 ? 24.868 -24.245 16.119 1.00 42.84 472 ASP A CA 1
ATOM 3708 C C . ASP A 1 472 ? 24.688 -25.747 15.835 1.00 42.84 472 ASP A C 1
ATOM 3710 O O . ASP A 1 472 ? 23.566 -26.176 15.546 1.00 42.84 472 ASP A O 1
ATOM 3714 N N . ASP A 1 473 ? 25.755 -26.548 15.876 1.00 47.47 473 ASP A N 1
ATOM 3715 C CA . ASP A 1 473 ? 25.709 -27.988 15.550 1.00 47.47 473 ASP A CA 1
ATOM 3716 C C . ASP A 1 473 ? 24.616 -28.764 16.337 1.00 47.47 473 ASP A C 1
ATOM 3718 O O . ASP A 1 473 ? 24.239 -29.871 15.966 1.00 47.47 473 ASP A O 1
ATOM 3722 N N . GLU A 1 474 ? 24.031 -28.154 17.376 1.00 44.75 474 GLU A N 1
ATOM 3723 C CA . GLU A 1 474 ? 22.846 -28.603 18.118 1.00 44.75 474 GLU A CA 1
ATOM 3724 C C . GLU A 1 474 ? 21.496 -28.496 17.367 1.00 44.75 474 GLU A C 1
ATOM 3726 O O . GLU A 1 474 ? 20.482 -28.988 17.858 1.00 44.75 474 GLU A O 1
ATOM 3731 N N . ALA A 1 475 ? 21.431 -27.890 16.176 1.00 42.44 475 ALA A N 1
ATOM 3732 C CA . ALA A 1 475 ? 20.208 -27.809 15.361 1.00 42.44 475 ALA A CA 1
ATOM 3733 C C . ALA A 1 475 ? 20.024 -29.010 14.414 1.00 42.44 475 ALA A C 1
ATOM 3735 O O . ALA A 1 475 ? 19.323 -28.913 13.404 1.00 42.44 475 ALA A O 1
ATOM 3736 N N . TYR A 1 476 ? 20.661 -30.136 14.721 1.00 41.34 476 TYR A N 1
ATOM 3737 C CA . TYR A 1 476 ? 20.525 -31.393 13.999 1.00 41.34 476 TYR A CA 1
ATOM 3738 C C . TYR A 1 476 ? 20.081 -32.488 14.973 1.00 41.34 476 TYR A C 1
ATOM 3740 O O . TYR A 1 476 ? 20.651 -32.635 16.050 1.00 41.34 476 TYR A O 1
ATOM 3748 N N . ILE A 1 477 ? 19.079 -33.279 14.583 1.00 38.62 477 ILE A N 1
ATOM 3749 C CA . ILE A 1 477 ? 18.820 -34.601 15.176 1.00 38.62 477 ILE A CA 1
ATOM 3750 C C . ILE A 1 477 ? 19.147 -35.602 14.072 1.00 38.62 477 ILE A C 1
ATOM 3752 O O . ILE A 1 477 ? 18.601 -35.494 12.975 1.00 38.62 477 ILE A O 1
ATOM 3756 N N . ASP A 1 478 ? 20.075 -36.521 14.336 1.00 36.56 478 ASP A N 1
ATOM 3757 C CA . ASP A 1 478 ? 20.501 -37.570 13.399 1.00 36.56 478 ASP A CA 1
ATOM 3758 C C . ASP A 1 478 ? 20.880 -37.044 12.002 1.00 36.56 478 ASP A C 1
ATOM 3760 O O . ASP A 1 478 ? 20.412 -37.540 10.979 1.00 36.56 478 ASP A O 1
ATOM 3764 N N . TRP A 1 479 ? 21.705 -35.989 11.949 1.00 36.97 479 TRP A N 1
ATOM 3765 C CA . TRP A 1 479 ? 22.180 -35.349 10.705 1.00 36.97 479 TRP A CA 1
ATOM 3766 C C . TRP A 1 479 ? 21.084 -34.762 9.802 1.00 36.97 479 TRP A C 1
ATOM 3768 O O . TRP A 1 479 ? 21.377 -34.205 8.742 1.00 36.97 479 TRP A O 1
ATOM 3778 N N . CYS A 1 480 ? 19.828 -34.795 10.242 1.00 31.89 480 CYS A N 1
ATOM 3779 C CA . CYS A 1 480 ? 18.739 -34.070 9.619 1.00 31.89 480 CYS A CA 1
ATOM 3780 C C . CYS A 1 480 ? 18.704 -32.657 10.194 1.00 31.89 480 CYS A C 1
ATOM 3782 O O . CYS A 1 480 ? 18.617 -32.468 11.409 1.00 31.89 480 CYS A O 1
ATOM 3784 N N . ALA A 1 481 ? 18.772 -31.655 9.316 1.00 31.47 481 ALA A N 1
ATOM 3785 C CA . ALA A 1 481 ? 18.599 -30.270 9.724 1.00 31.47 481 ALA A CA 1
ATOM 3786 C C . ALA A 1 481 ? 17.236 -30.121 10.412 1.00 31.47 481 ALA A C 1
ATOM 3788 O O . ALA A 1 481 ? 16.195 -30.363 9.793 1.00 31.47 481 ALA A O 1
ATOM 3789 N N . ILE A 1 482 ? 17.231 -29.698 11.677 1.00 37.97 482 ILE A N 1
ATOM 3790 C CA . ILE A 1 482 ? 16.026 -29.183 12.317 1.00 37.97 482 ILE A CA 1
ATOM 3791 C C . ILE A 1 482 ? 15.745 -27.861 11.613 1.00 37.97 482 ILE A C 1
ATOM 3793 O O . ILE A 1 482 ? 16.358 -26.833 11.895 1.00 37.97 482 ILE A O 1
ATOM 3797 N N . ILE A 1 483 ? 14.842 -27.892 10.640 1.00 36.00 483 ILE A N 1
ATOM 3798 C CA . ILE A 1 483 ? 14.260 -26.678 10.083 1.00 36.00 483 ILE A CA 1
ATOM 3799 C C . ILE A 1 483 ? 13.141 -26.296 11.056 1.00 36.00 483 ILE A C 1
ATOM 3801 O O . ILE A 1 483 ? 12.118 -26.983 11.062 1.00 36.00 483 ILE A O 1
ATOM 3805 N N . PRO A 1 484 ? 13.286 -25.259 11.902 1.00 31.38 484 PRO A N 1
ATOM 3806 C CA . PRO A 1 484 ? 12.136 -24.715 12.606 1.00 31.38 484 PRO A CA 1
ATOM 3807 C C . PRO A 1 484 ? 11.135 -24.239 11.548 1.00 31.38 484 PRO A C 1
ATOM 3809 O O . PRO A 1 484 ? 11.396 -23.317 10.773 1.00 31.38 484 PRO A O 1
ATOM 3812 N N . LEU A 1 485 ? 10.022 -24.961 11.439 1.00 37.88 485 LEU A N 1
ATOM 3813 C CA . LEU A 1 485 ? 8.951 -24.666 10.499 1.00 37.88 485 LEU A CA 1
ATOM 3814 C C . LEU A 1 485 ? 8.039 -23.624 11.142 1.00 37.88 485 LEU A C 1
ATOM 3816 O O . LEU A 1 485 ? 7.111 -23.971 11.866 1.00 37.88 485 LEU A O 1
ATOM 3820 N N . ASP A 1 486 ? 8.311 -22.350 10.876 1.00 39.75 486 ASP A N 1
ATOM 3821 C CA . ASP A 1 486 ? 7.508 -21.253 11.423 1.00 39.75 486 ASP A CA 1
ATOM 3822 C C . ASP A 1 486 ? 6.128 -21.112 10.736 1.00 39.75 486 ASP A C 1
ATOM 3824 O O . ASP A 1 486 ? 5.249 -20.462 11.300 1.00 39.75 486 ASP A O 1
ATOM 3828 N N . ASP A 1 487 ? 5.892 -21.706 9.548 1.00 46.22 487 ASP A N 1
ATOM 3829 C CA . ASP A 1 487 ? 4.601 -21.557 8.839 1.00 46.22 487 ASP A CA 1
ATOM 3830 C C . ASP A 1 487 ? 4.269 -22.652 7.787 1.00 46.22 487 ASP A C 1
ATOM 3832 O O . ASP A 1 487 ? 3.985 -22.376 6.618 1.00 46.22 487 ASP A O 1
ATOM 3836 N N . THR A 1 488 ? 4.255 -23.934 8.174 1.00 52.03 488 THR A N 1
ATOM 3837 C CA . THR A 1 488 ? 3.785 -25.032 7.292 1.00 52.03 488 THR A CA 1
ATOM 3838 C C . THR A 1 488 ? 2.311 -24.895 6.907 1.00 52.03 488 THR A C 1
ATOM 3840 O O . THR A 1 488 ? 1.896 -25.392 5.861 1.00 52.03 488 THR A O 1
ATOM 3843 N N . ALA A 1 489 ? 1.501 -24.205 7.714 1.00 47.41 489 ALA A N 1
ATOM 3844 C CA . ALA A 1 489 ? 0.090 -23.990 7.418 1.00 47.41 489 ALA A CA 1
ATOM 3845 C C . ALA A 1 489 ? -0.097 -23.123 6.164 1.00 47.41 489 ALA A C 1
ATOM 3847 O O . ALA A 1 489 ? -0.977 -23.419 5.353 1.00 47.41 489 ALA A O 1
ATOM 3848 N N . TYR A 1 490 ? 0.733 -22.094 5.966 1.00 47.97 490 TYR A N 1
ATOM 3849 C CA . TYR A 1 490 ? 0.682 -21.255 4.773 1.00 47.97 490 TYR A CA 1
ATOM 3850 C C . TYR A 1 490 ? 1.114 -22.010 3.514 1.00 47.97 490 TYR A C 1
ATOM 3852 O O . TYR A 1 490 ? 0.378 -21.997 2.528 1.00 47.97 490 TYR A O 1
ATOM 3860 N N . ASP A 1 491 ? 2.240 -22.724 3.546 1.00 43.69 491 ASP A N 1
ATOM 3861 C CA . ASP A 1 491 ? 2.751 -23.444 2.372 1.00 43.69 491 ASP A CA 1
ATOM 3862 C C . ASP A 1 491 ? 1.853 -24.628 1.976 1.00 43.69 491 ASP A C 1
ATOM 3864 O O . ASP A 1 491 ? 1.571 -24.823 0.790 1.00 43.69 491 ASP A O 1
ATOM 3868 N N . ILE A 1 492 ? 1.294 -25.356 2.953 1.00 50.47 492 ILE A N 1
ATOM 3869 C CA . ILE A 1 492 ? 0.273 -26.387 2.706 1.00 50.47 492 ILE A CA 1
ATOM 3870 C C . ILE A 1 492 ? -0.995 -25.748 2.125 1.00 50.47 492 ILE A C 1
ATOM 3872 O O . ILE A 1 492 ? -1.582 -26.279 1.182 1.00 50.47 492 ILE A O 1
ATOM 3876 N N . ARG A 1 493 ? -1.412 -24.576 2.619 1.00 48.16 493 ARG A N 1
ATOM 3877 C CA . ARG A 1 493 ? -2.580 -23.852 2.096 1.00 48.16 493 ARG A CA 1
ATOM 3878 C C . ARG A 1 493 ? -2.349 -23.327 0.680 1.00 48.16 493 ARG A C 1
ATOM 3880 O O . ARG A 1 493 ? -3.268 -23.412 -0.126 1.00 48.16 493 ARG A O 1
ATOM 3887 N N . GLN A 1 494 ? -1.156 -22.834 0.350 1.00 50.50 494 GLN A N 1
ATOM 3888 C CA . GLN A 1 494 ? -0.800 -22.404 -1.007 1.00 50.50 494 GLN A CA 1
ATOM 3889 C C . GLN A 1 494 ? -0.737 -23.590 -1.970 1.00 50.50 494 GLN A C 1
ATOM 3891 O O . GLN A 1 494 ? -1.284 -23.509 -3.067 1.00 50.50 494 GLN A O 1
ATOM 3896 N N . LEU A 1 495 ? -0.164 -24.719 -1.546 1.00 42.91 495 LEU A N 1
ATOM 3897 C CA . LEU A 1 495 ? -0.160 -25.952 -2.329 1.00 42.91 495 LEU A CA 1
ATOM 3898 C C . LEU A 1 495 ? -1.590 -26.444 -2.597 1.00 42.91 495 LEU A C 1
ATOM 3900 O O . LEU A 1 495 ? -1.933 -26.750 -3.736 1.00 42.91 495 LEU A O 1
ATOM 3904 N N . LEU A 1 496 ? -2.454 -26.449 -1.576 1.00 48.31 496 LEU A N 1
ATOM 3905 C CA . LEU A 1 496 ? -3.867 -26.794 -1.730 1.00 48.31 496 LEU A CA 1
ATOM 3906 C C . LEU A 1 496 ? -4.591 -25.800 -2.651 1.00 48.31 496 LEU A C 1
ATOM 3908 O O . LEU A 1 496 ? -5.322 -26.223 -3.539 1.00 48.31 496 LEU A O 1
ATOM 3912 N N . LEU A 1 497 ? -4.360 -24.493 -2.513 1.00 48.53 497 LEU A N 1
ATOM 3913 C CA . LEU A 1 497 ? -4.961 -23.473 -3.381 1.00 48.53 497 LEU A CA 1
ATOM 3914 C C . LEU A 1 497 ? -4.532 -23.623 -4.845 1.00 48.53 497 LEU A C 1
ATOM 3916 O O . LEU A 1 497 ? -5.373 -23.479 -5.726 1.00 48.53 497 LEU A O 1
ATOM 3920 N N . VAL A 1 498 ? -3.270 -23.968 -5.116 1.00 45.22 498 VAL A N 1
ATOM 3921 C CA . VAL A 1 498 ? -2.775 -24.264 -6.471 1.00 45.22 498 VAL A CA 1
ATOM 3922 C C . VAL A 1 498 ? -3.415 -25.543 -7.021 1.00 45.22 498 VAL A C 1
ATOM 3924 O O . VAL A 1 498 ? -3.893 -25.547 -8.155 1.00 45.22 498 VAL A O 1
ATOM 3927 N N . LEU A 1 499 ? -3.505 -26.606 -6.215 1.00 41.34 499 LEU A N 1
ATOM 3928 C CA . LEU A 1 499 ? -4.154 -27.863 -6.606 1.00 41.34 499 LEU A CA 1
ATOM 3929 C C . LEU A 1 499 ? -5.656 -27.690 -6.894 1.00 41.34 499 LEU A C 1
ATOM 3931 O O . LEU A 1 499 ? -6.180 -28.326 -7.809 1.00 41.34 499 LEU A O 1
ATOM 3935 N N . TYR A 1 500 ? -6.348 -26.814 -6.159 1.00 47.44 500 TYR A N 1
ATOM 3936 C CA . TYR A 1 500 ? -7.767 -26.515 -6.377 1.00 47.44 500 TYR A CA 1
ATOM 3937 C C . TYR A 1 500 ? -8.008 -25.491 -7.498 1.00 47.44 500 TYR A C 1
ATOM 3939 O O . TYR A 1 500 ? -8.978 -25.637 -8.238 1.00 47.44 500 TYR A O 1
ATOM 3947 N N . ALA A 1 501 ? -7.125 -24.506 -7.693 1.00 42.50 501 ALA A N 1
ATOM 3948 C CA . ALA A 1 501 ? -7.214 -23.548 -8.802 1.00 42.50 501 ALA A CA 1
ATOM 3949 C C . ALA A 1 501 ? -7.002 -24.212 -10.175 1.00 42.50 501 ALA A C 1
ATOM 3951 O O . ALA A 1 501 ? -7.535 -23.742 -11.178 1.00 42.50 501 ALA A O 1
ATOM 3952 N N . LEU A 1 502 ? -6.295 -25.347 -10.217 1.00 38.56 502 LEU A N 1
ATOM 3953 C CA . LEU A 1 502 ? -6.154 -26.187 -11.411 1.00 38.56 502 LEU A CA 1
ATOM 3954 C C . LEU A 1 502 ? -7.422 -26.987 -11.766 1.00 38.56 502 LEU A C 1
ATOM 3956 O O . LEU A 1 502 ? -7.462 -27.640 -12.808 1.00 38.56 502 LEU A O 1
ATOM 3960 N N . LYS A 1 503 ? -8.489 -26.911 -10.961 1.00 36.94 503 LYS A N 1
ATOM 3961 C CA . LYS A 1 503 ? -9.812 -27.437 -11.312 1.00 36.94 503 LYS A CA 1
ATOM 3962 C C . LYS A 1 503 ? -10.837 -26.313 -11.372 1.00 36.94 503 LYS A C 1
ATOM 3964 O O . LYS A 1 503 ? -11.535 -26.080 -10.399 1.00 36.94 503 LYS A O 1
ATOM 3969 N N . TYR A 1 504 ? -10.987 -25.695 -12.544 1.00 35.56 504 TYR A N 1
ATOM 3970 C CA . TYR A 1 504 ? -12.299 -25.593 -13.199 1.00 35.56 504 TYR A CA 1
ATOM 3971 C C . TYR A 1 504 ? -12.150 -25.200 -14.680 1.00 35.56 504 TYR A C 1
ATOM 3973 O O . TYR A 1 504 ? -12.065 -24.029 -15.036 1.00 35.56 504 TYR A O 1
ATOM 3981 N N . VAL A 1 505 ? -12.217 -26.206 -15.553 1.00 29.38 505 VAL A N 1
ATOM 3982 C CA . VAL A 1 505 ? -12.999 -26.112 -16.791 1.00 29.38 505 VAL A CA 1
ATOM 3983 C C . VAL A 1 505 ? -14.168 -27.064 -16.587 1.00 29.38 505 VAL A C 1
ATOM 3985 O O . VAL A 1 505 ? -13.986 -28.263 -16.384 1.00 29.38 505 VAL A O 1
ATOM 3988 N N . ALA A 1 506 ? -15.371 -26.508 -16.538 1.00 34.03 506 ALA A N 1
ATOM 3989 C CA . ALA A 1 506 ? -16.597 -27.265 -16.385 1.00 34.03 506 ALA A CA 1
ATOM 3990 C C . ALA A 1 506 ? -16.822 -28.161 -17.612 1.00 34.03 506 ALA A C 1
ATOM 3992 O O . ALA A 1 506 ? -17.038 -27.668 -18.713 1.00 34.03 506 ALA A O 1
ATOM 3993 N N . SER A 1 507 ? -16.807 -29.476 -17.417 1.00 32.47 507 SER A N 1
ATOM 3994 C CA . SER A 1 507 ? -17.697 -30.427 -18.091 1.00 32.47 507 SER A CA 1
ATOM 3995 C C . SER A 1 507 ? -17.510 -31.818 -17.473 1.00 32.47 507 SER A C 1
ATOM 3997 O O . SER A 1 507 ? -16.392 -32.245 -17.227 1.00 32.47 507 SER A O 1
ATOM 3999 N N . HIS A 1 508 ? -18.630 -32.506 -17.227 1.00 28.00 508 HIS A N 1
ATOM 4000 C CA . HIS A 1 508 ? -18.746 -33.883 -16.704 1.00 28.00 508 HIS A CA 1
ATOM 4001 C C . HIS A 1 508 ? -18.744 -34.037 -15.177 1.00 28.00 508 HIS A C 1
ATOM 4003 O O . HIS A 1 508 ? -17.928 -34.735 -14.584 1.00 28.00 508 HIS A O 1
ATOM 4009 N N . LEU A 1 509 ? -19.782 -33.477 -14.552 1.00 27.31 509 LEU A N 1
ATOM 4010 C CA . LEU A 1 509 ? -20.379 -34.058 -13.349 1.00 27.31 509 LEU A CA 1
ATOM 4011 C C . LEU A 1 509 ? -21.620 -34.861 -13.769 1.00 27.31 509 LEU A C 1
ATOM 4013 O O . LEU A 1 509 ? -22.761 -34.454 -13.573 1.00 27.31 509 LEU A O 1
ATOM 4017 N N . THR A 1 510 ? -21.366 -36.013 -14.388 1.00 28.03 510 THR A N 1
ATOM 4018 C CA . THR A 1 510 ? -22.361 -37.065 -14.608 1.00 28.03 510 THR A CA 1
ATOM 4019 C C . THR A 1 510 ? -21.777 -38.342 -14.023 1.00 28.03 510 THR A C 1
ATOM 4021 O O . THR A 1 510 ? -20.814 -38.860 -14.574 1.00 28.03 510 THR A O 1
ATOM 4024 N N . CYS A 1 511 ? -22.346 -38.773 -12.892 1.00 26.53 511 CYS A N 1
ATOM 4025 C CA . CYS A 1 511 ? -22.279 -40.096 -12.241 1.00 26.53 511 CYS A CA 1
ATOM 4026 C C . CYS A 1 511 ? -22.001 -40.001 -10.737 1.00 26.53 511 CYS A C 1
ATOM 4028 O O . CYS A 1 511 ? -20.889 -40.220 -10.276 1.00 26.53 511 CYS A O 1
ATOM 4030 N N . LEU A 1 512 ? -23.064 -39.735 -9.975 1.00 23.25 512 LEU A N 1
ATOM 4031 C CA . LEU A 1 512 ? -23.404 -40.493 -8.764 1.00 23.25 512 LEU A CA 1
ATOM 4032 C C . LEU A 1 512 ? -24.868 -40.196 -8.418 1.00 23.25 512 LEU A C 1
ATOM 4034 O O . LEU A 1 512 ? -25.208 -39.401 -7.550 1.00 23.25 512 LEU A O 1
ATOM 4038 N N . ARG A 1 513 ? -25.749 -40.826 -9.199 1.00 24.20 513 ARG A N 1
ATOM 4039 C CA . ARG A 1 513 ? -27.153 -41.058 -8.862 1.00 24.20 513 ARG A CA 1
ATOM 4040 C C . ARG A 1 513 ? -27.194 -42.447 -8.231 1.00 24.20 513 ARG A C 1
ATOM 4042 O O . ARG A 1 513 ? -27.038 -43.425 -8.953 1.00 24.20 513 ARG A O 1
ATOM 4049 N N . LEU A 1 514 ? -27.404 -42.536 -6.923 1.00 23.78 514 LEU A N 1
ATOM 4050 C CA . LEU A 1 514 ? -27.914 -43.749 -6.287 1.00 23.78 514 LEU A CA 1
ATOM 4051 C C . LEU A 1 514 ? -29.047 -43.356 -5.331 1.00 23.78 514 LEU A C 1
ATOM 4053 O O . LEU A 1 514 ? -28.828 -42.822 -4.252 1.00 23.78 514 LEU A O 1
ATOM 4057 N N . CYS A 1 515 ? -30.257 -43.564 -5.852 1.00 24.16 515 CYS A N 1
ATOM 4058 C CA . CYS A 1 515 ? -31.471 -44.030 -5.186 1.00 24.16 515 CYS A CA 1
ATOM 4059 C C . CYS A 1 515 ? -31.805 -43.472 -3.793 1.00 24.16 515 CYS A C 1
ATOM 4061 O O . CYS A 1 515 ? -31.578 -44.123 -2.781 1.00 24.16 515 CYS A O 1
ATOM 4063 N N . ALA A 1 516 ? -32.528 -42.352 -3.778 1.00 24.83 516 ALA A N 1
ATOM 4064 C CA . ALA A 1 516 ? -33.621 -42.170 -2.831 1.00 24.83 516 ALA A CA 1
ATOM 4065 C C . ALA A 1 516 ? -34.927 -42.497 -3.571 1.00 24.83 516 ALA A C 1
ATOM 4067 O O . ALA A 1 516 ? -35.323 -41.751 -4.464 1.00 24.83 516 ALA A O 1
ATOM 4068 N N . ASN A 1 517 ? -35.558 -43.624 -3.237 1.00 25.42 517 ASN A N 1
ATOM 4069 C CA . ASN A 1 517 ? -36.961 -43.883 -3.555 1.00 25.42 517 ASN A CA 1
ATOM 4070 C C . ASN A 1 517 ? -37.716 -44.009 -2.231 1.00 25.42 517 ASN A C 1
ATOM 4072 O O . ASN A 1 517 ? -37.323 -44.782 -1.358 1.00 25.42 517 ASN A O 1
ATOM 4076 N N . GLN A 1 518 ? -38.772 -43.212 -2.109 1.00 30.86 518 GLN A N 1
ATOM 4077 C CA . GLN A 1 518 ? -39.794 -43.293 -1.073 1.00 30.86 518 GLN A CA 1
ATOM 4078 C C . GLN A 1 518 ? -40.880 -44.322 -1.446 1.00 30.86 518 GLN A C 1
ATOM 4080 O O . GLN A 1 518 ? -41.051 -44.650 -2.619 1.00 30.86 518 GLN A O 1
ATOM 4085 N N . ASP A 1 519 ? -41.617 -44.727 -0.403 1.00 29.09 519 ASP A N 1
ATOM 4086 C CA . ASP A 1 519 ? -42.986 -45.277 -0.359 1.00 29.09 519 ASP A CA 1
ATOM 4087 C C . ASP A 1 519 ? -43.194 -46.803 -0.316 1.00 29.09 519 ASP A C 1
ATOM 4089 O O . ASP A 1 519 ? -43.321 -47.467 -1.339 1.00 29.09 519 ASP A O 1
ATOM 4093 N N . SER A 1 520 ? -43.396 -47.353 0.895 1.00 26.33 520 SER A N 1
ATOM 4094 C CA . SER A 1 520 ? -44.751 -47.679 1.409 1.00 26.33 520 SER A CA 1
ATOM 4095 C C . SER A 1 520 ? -44.755 -48.263 2.846 1.00 26.33 520 SER A C 1
ATOM 4097 O O . SER A 1 520 ? -43.703 -48.680 3.328 1.00 26.33 520 SER A O 1
ATOM 4099 N N . PRO A 1 521 ? -45.914 -48.271 3.551 1.00 43.25 521 PRO A N 1
ATOM 4100 C CA . PRO A 1 521 ? -46.027 -48.279 5.015 1.00 43.25 521 PRO A CA 1
ATOM 4101 C C . PRO A 1 521 ? -46.379 -49.653 5.624 1.00 43.25 521 PRO A C 1
ATOM 4103 O O . PRO A 1 521 ? -46.931 -50.499 4.933 1.00 43.25 521 PRO A O 1
ATOM 4106 N N . HIS A 1 522 ? -46.102 -49.844 6.928 1.00 25.73 522 HIS A N 1
ATOM 4107 C CA . HIS A 1 522 ? -47.019 -50.362 7.975 1.00 25.73 522 HIS A CA 1
ATOM 4108 C C . HIS A 1 522 ? -46.285 -50.822 9.271 1.00 25.73 522 HIS A C 1
ATOM 4110 O O . HIS A 1 522 ? -45.482 -51.742 9.248 1.00 25.73 522 HIS A O 1
ATOM 4116 N N . ILE A 1 523 ? -46.634 -50.159 10.391 1.00 25.67 523 ILE A N 1
ATOM 4117 C CA . ILE A 1 523 ? -46.924 -50.632 11.775 1.00 25.67 523 ILE A CA 1
ATOM 4118 C C . ILE A 1 523 ? -45.965 -51.621 12.511 1.00 25.67 523 ILE A C 1
ATOM 4120 O O . ILE A 1 523 ? -45.974 -52.805 12.208 1.00 25.67 523 ILE A O 1
ATOM 4124 N N . PHE A 1 524 ? -45.271 -51.183 13.585 1.00 22.66 524 PHE A N 1
ATOM 4125 C CA . PHE A 1 524 ? -45.541 -51.450 15.034 1.00 22.66 524 PHE A CA 1
ATOM 4126 C C . PHE A 1 524 ? -44.354 -51.041 15.956 1.00 22.66 524 PHE A C 1
ATOM 4128 O O . PHE A 1 524 ? -43.215 -51.416 15.717 1.00 22.66 524 PHE A O 1
ATOM 4135 N N . ASN A 1 525 ? -44.714 -50.274 16.996 1.00 24.80 525 ASN A N 1
ATOM 4136 C CA . ASN A 1 525 ? -44.140 -49.883 18.307 1.00 24.80 525 ASN A CA 1
ATOM 4137 C C . ASN A 1 525 ? -42.696 -50.180 18.818 1.00 24.80 525 ASN A C 1
ATOM 4139 O O . ASN A 1 525 ? -42.027 -51.105 18.376 1.00 24.80 525 ASN A O 1
ATOM 4143 N N . PRO A 1 526 ? -42.259 -49.402 19.847 1.00 45.28 526 PRO A N 1
ATOM 4144 C CA . PRO A 1 526 ? -40.871 -49.204 20.260 1.00 45.28 526 PRO A CA 1
ATOM 4145 C C . PRO A 1 526 ? -40.451 -50.079 21.449 1.00 45.28 526 PRO A C 1
ATOM 4147 O O . PRO A 1 526 ? -41.249 -50.325 22.352 1.00 45.28 526 PRO A O 1
ATOM 4150 N N . LEU A 1 527 ? -39.164 -50.425 21.518 1.00 23.62 527 LEU A N 1
ATOM 4151 C CA . LEU A 1 527 ? -38.484 -50.796 22.760 1.00 23.62 527 LEU A CA 1
ATOM 4152 C C . LEU A 1 527 ? -37.040 -50.272 22.763 1.00 23.62 527 LEU A C 1
ATOM 4154 O O . LEU A 1 527 ? -36.414 -50.091 21.724 1.00 23.62 527 LEU A O 1
ATOM 4158 N N . ALA A 1 528 ? -36.604 -49.955 23.977 1.00 26.69 528 ALA A N 1
ATOM 4159 C CA . ALA A 1 528 ? -35.448 -49.164 24.373 1.00 26.69 528 ALA A CA 1
ATOM 4160 C C . ALA A 1 528 ? -34.095 -49.926 24.227 1.00 26.69 528 ALA A C 1
ATOM 4162 O O . ALA A 1 528 ? -34.083 -51.056 23.740 1.00 26.69 528 ALA A O 1
ATOM 4163 N N . PRO A 1 529 ? -32.957 -49.303 24.600 1.00 44.38 529 PRO A N 1
ATOM 4164 C CA . PRO A 1 529 ? -31.632 -49.542 24.035 1.00 44.38 529 PRO A CA 1
ATOM 4165 C C . PRO A 1 529 ? -30.917 -50.735 24.672 1.00 44.38 529 PRO A C 1
ATOM 4167 O O . PRO A 1 529 ? -31.121 -51.003 25.851 1.00 44.38 529 PRO A O 1
ATOM 4170 N N . ASN A 1 530 ? -30.046 -51.395 23.903 1.00 26.05 530 ASN A N 1
ATOM 4171 C CA . ASN A 1 530 ? -28.713 -51.830 24.331 1.00 26.05 530 ASN A CA 1
ATOM 4172 C C . ASN A 1 530 ? -27.934 -52.435 23.152 1.00 26.05 530 ASN A C 1
ATOM 4174 O O . ASN A 1 530 ? -28.496 -53.139 22.320 1.00 26.05 530 ASN A O 1
ATOM 4178 N N . GLU A 1 531 ? -26.645 -52.099 23.128 1.00 34.12 531 GLU A N 1
ATOM 4179 C CA . GLU A 1 531 ? -25.507 -52.891 22.645 1.00 34.12 531 GLU A CA 1
ATOM 4180 C C . GLU A 1 531 ? -25.702 -53.748 21.381 1.00 34.12 531 GLU A C 1
ATOM 4182 O O . GLU A 1 531 ? -26.221 -54.861 21.415 1.00 34.12 531 GLU A O 1
ATOM 4187 N N . CYS A 1 532 ? -25.135 -53.271 20.271 1.00 22.50 532 CYS A N 1
ATOM 4188 C CA . CYS A 1 532 ? -24.581 -54.141 19.237 1.00 22.50 532 CYS A CA 1
ATOM 4189 C C . CYS A 1 532 ? -23.337 -53.490 18.627 1.00 22.50 532 CYS A C 1
ATOM 4191 O O . CYS A 1 532 ? -23.414 -52.450 17.972 1.00 22.50 532 CYS A O 1
ATOM 4193 N N . GLU A 1 533 ? -22.194 -54.134 18.857 1.00 32.00 533 GLU A N 1
ATOM 4194 C CA . GLU A 1 533 ? -20.976 -54.000 18.066 1.00 32.00 533 GLU A CA 1
ATOM 4195 C C . GLU A 1 533 ? -21.273 -54.233 16.578 1.00 32.00 533 GLU A C 1
ATOM 4197 O O . GLU A 1 533 ? -21.810 -55.274 16.215 1.00 32.00 533 GLU A O 1
ATOM 4202 N N . PHE A 1 534 ? -20.850 -53.314 15.709 1.00 22.00 534 PHE A N 1
ATOM 4203 C CA . PHE A 1 534 ? -20.578 -53.576 14.289 1.00 22.00 534 PHE A CA 1
ATOM 4204 C C . PHE A 1 534 ? -19.411 -52.661 13.881 1.00 22.00 534 PHE A C 1
ATOM 4206 O O . PHE A 1 534 ? -19.495 -51.445 14.013 1.00 22.00 534 PHE A O 1
ATOM 4213 N N . SER A 1 535 ? -18.210 -53.198 13.651 1.00 23.36 535 SER A N 1
ATOM 4214 C CA . SER A 1 535 ? -17.745 -53.904 12.444 1.00 23.36 535 SER A CA 1
ATOM 4215 C C . SER A 1 535 ? -17.587 -52.971 11.239 1.00 23.36 535 SER A C 1
ATOM 4217 O O . SER A 1 535 ? -18.559 -52.495 10.653 1.00 23.36 535 SER A O 1
ATOM 4219 N N . MET A 1 536 ? -16.326 -52.723 10.868 1.00 21.25 536 MET A N 1
ATOM 4220 C CA . MET A 1 536 ? -15.945 -52.085 9.610 1.00 21.25 536 MET A CA 1
ATOM 4221 C C . MET A 1 536 ? -16.465 -52.916 8.432 1.00 21.25 536 MET A C 1
ATOM 4223 O O . MET A 1 536 ? -16.046 -54.055 8.229 1.00 21.25 536 MET A O 1
ATOM 4227 N N . VAL A 1 537 ? -17.331 -52.327 7.609 1.00 21.02 537 VAL A N 1
ATOM 4228 C CA . VAL A 1 537 ? -17.703 -52.904 6.314 1.00 21.02 537 VAL A CA 1
ATOM 4229 C C . VAL A 1 537 ? -16.529 -52.721 5.351 1.00 21.02 537 VAL A C 1
ATOM 4231 O O . VAL A 1 537 ? -16.322 -51.643 4.795 1.00 21.02 537 VAL A O 1
ATOM 4234 N N . ALA A 1 538 ? -15.753 -53.785 5.154 1.00 24.22 538 ALA A N 1
ATOM 4235 C CA . ALA A 1 538 ? -14.834 -53.900 4.032 1.00 24.22 538 ALA A CA 1
ATOM 4236 C C . ALA A 1 538 ? -15.635 -54.181 2.750 1.00 24.22 538 ALA A C 1
ATOM 4238 O O . ALA A 1 538 ? -16.440 -55.112 2.695 1.00 24.22 538 ALA A O 1
ATOM 4239 N N . ALA A 1 539 ? -15.414 -53.388 1.703 1.00 24.84 539 ALA A N 1
ATOM 4240 C CA . ALA A 1 539 ? -15.945 -53.685 0.379 1.00 24.84 539 ALA A CA 1
ATOM 4241 C C . ALA A 1 539 ? -15.177 -54.875 -0.227 1.00 24.84 539 ALA A C 1
ATOM 4243 O O . ALA A 1 539 ? -13.983 -54.780 -0.501 1.00 24.84 539 ALA A O 1
ATOM 4244 N N . LEU A 1 540 ? -15.867 -55.996 -0.442 1.00 24.66 540 LEU A N 1
ATOM 4245 C CA . LEU A 1 540 ? -15.357 -57.151 -1.183 1.00 24.66 540 LEU A CA 1
ATOM 4246 C C . LEU A 1 540 ? -15.537 -56.916 -2.686 1.00 24.66 540 LEU A C 1
ATOM 4248 O O . LEU A 1 540 ? -16.664 -56.824 -3.172 1.00 24.66 540 LEU A O 1
ATOM 4252 N N . ILE A 1 541 ? -14.433 -56.861 -3.434 1.00 28.03 541 ILE A N 1
ATOM 4253 C CA . ILE A 1 541 ? -14.463 -56.882 -4.902 1.00 28.03 541 ILE A CA 1
ATOM 4254 C C . ILE A 1 541 ? -14.244 -58.323 -5.365 1.00 28.03 541 ILE A C 1
ATOM 4256 O O . ILE A 1 541 ? -13.237 -58.950 -5.042 1.00 28.03 541 ILE A O 1
ATOM 4260 N N . ARG A 1 542 ? -15.203 -58.850 -6.130 1.00 25.38 542 ARG A N 1
ATOM 4261 C CA . ARG A 1 542 ? -15.143 -60.179 -6.747 1.00 25.38 542 ARG A CA 1
ATOM 4262 C C . ARG A 1 542 ? -14.360 -60.104 -8.057 1.00 25.38 542 ARG A C 1
ATOM 4264 O O . ARG A 1 542 ? -14.735 -59.347 -8.949 1.00 25.38 542 ARG A O 1
ATOM 4271 N N . VAL A 1 543 ? -13.334 -60.940 -8.203 1.00 30.86 543 VAL A N 1
ATOM 4272 C CA . VAL A 1 543 ? -12.669 -61.192 -9.490 1.00 30.86 543 VAL A CA 1
ATOM 4273 C C . VAL A 1 543 ? -12.739 -62.694 -9.763 1.00 30.86 543 VAL A C 1
ATOM 4275 O O . VAL A 1 543 ? -11.975 -63.479 -9.209 1.00 30.86 543 VAL A O 1
ATOM 4278 N N . GLY A 1 544 ? -13.711 -63.104 -10.582 1.00 48.34 544 GLY A N 1
ATOM 4279 C CA . GLY A 1 544 ? -13.993 -64.516 -10.870 1.00 48.34 544 GLY A CA 1
ATOM 4280 C C . GLY A 1 544 ? -14.618 -65.283 -9.693 1.00 48.34 544 GLY A C 1
ATOM 4281 O O . GLY A 1 544 ? -15.393 -64.722 -8.914 1.00 48.34 544 GLY A O 1
ATOM 4282 N N . ASP A 1 545 ? -14.296 -66.576 -9.574 1.00 28.50 545 ASP A N 1
ATOM 4283 C CA . ASP A 1 545 ? -14.949 -67.518 -8.643 1.00 28.50 545 ASP A CA 1
ATOM 4284 C C . ASP A 1 545 ? -14.140 -67.822 -7.368 1.00 28.50 545 ASP A C 1
ATOM 4286 O O . ASP A 1 545 ? -14.294 -68.881 -6.761 1.00 28.50 545 ASP A O 1
ATOM 4290 N N . LYS A 1 546 ? -13.272 -66.903 -6.925 1.00 28.02 546 LYS A N 1
ATOM 4291 C CA . LYS A 1 546 ? -12.553 -67.031 -5.646 1.00 28.02 546 LYS A CA 1
ATOM 4292 C C . LYS A 1 546 ? -12.587 -65.738 -4.834 1.00 28.02 546 LYS A C 1
ATOM 4294 O O . LYS A 1 546 ? -12.481 -64.645 -5.384 1.00 28.02 546 LYS A O 1
ATOM 4299 N N . TYR A 1 547 ? -12.675 -65.894 -3.514 1.00 31.58 547 TYR A N 1
ATOM 4300 C CA . TYR A 1 547 ? -12.455 -64.842 -2.524 1.00 31.58 547 TYR A CA 1
ATOM 4301 C C . TYR A 1 547 ? -11.087 -65.079 -1.876 1.00 31.58 547 TYR A C 1
ATOM 4303 O O . TYR A 1 547 ? -10.872 -66.138 -1.291 1.00 31.58 547 TYR A O 1
ATOM 4311 N N . CYS A 1 548 ? -10.163 -64.124 -1.986 1.00 27.03 548 CYS A N 1
ATOM 4312 C CA . CYS A 1 548 ? -8.861 -64.183 -1.315 1.00 27.03 548 CYS A CA 1
ATOM 4313 C C . CYS A 1 548 ? -8.660 -62.950 -0.435 1.00 27.03 548 CYS A C 1
ATOM 4315 O O . CYS A 1 548 ? -8.941 -61.829 -0.855 1.00 27.03 548 CYS A O 1
ATOM 4317 N N . MET A 1 549 ? -8.125 -63.178 0.764 1.00 35.53 549 MET A N 1
ATOM 4318 C CA . MET A 1 549 ? -7.646 -62.156 1.685 1.00 35.53 549 MET A CA 1
ATOM 4319 C C . MET A 1 549 ? -6.174 -62.454 1.980 1.00 35.53 549 MET A C 1
ATOM 4321 O O . MET A 1 549 ? -5.878 -63.399 2.702 1.00 35.53 549 MET A O 1
ATOM 4325 N N . THR A 1 550 ? -5.272 -61.659 1.405 1.00 25.88 550 THR A N 1
ATOM 4326 C CA . THR A 1 550 ? -3.865 -61.526 1.815 1.00 25.88 550 THR A CA 1
ATOM 4327 C C . THR A 1 550 ? -3.297 -60.246 1.205 1.00 25.88 550 THR A C 1
ATOM 4329 O O . THR A 1 550 ? -3.391 -60.028 0.000 1.00 25.88 550 THR A O 1
ATOM 4332 N N . VAL A 1 551 ? -2.696 -59.411 2.051 1.00 37.28 551 VAL A N 1
ATOM 4333 C CA . VAL A 1 551 ? -1.807 -58.315 1.652 1.00 37.28 551 VAL A CA 1
ATOM 4334 C C . VAL A 1 551 ? -0.382 -58.791 1.920 1.00 37.28 551 VAL A C 1
ATOM 4336 O O . VAL A 1 551 ? -0.091 -59.184 3.050 1.00 37.28 551 VAL A O 1
ATOM 4339 N N . PRO A 1 552 ? 0.502 -58.748 0.917 1.00 28.59 552 PRO A N 1
ATOM 4340 C CA . PRO A 1 552 ? 1.888 -58.383 1.167 1.00 28.59 552 PRO A CA 1
ATOM 4341 C C . PRO A 1 552 ? 2.167 -57.019 0.537 1.00 28.59 552 PRO A C 1
ATOM 4343 O O . PRO A 1 552 ? 1.827 -56.761 -0.618 1.00 28.59 552 PRO A O 1
ATOM 4346 N N . SER A 1 553 ? 2.734 -56.146 1.363 1.00 44.59 553 SER A N 1
ATOM 4347 C CA . SER A 1 553 ? 3.287 -54.839 1.026 1.00 44.59 553 SER A CA 1
ATOM 4348 C C . SER A 1 553 ? 4.267 -54.913 -0.143 1.00 44.59 553 SER A C 1
ATOM 4350 O O . SER A 1 553 ? 4.943 -55.925 -0.270 1.00 44.59 553 SER A O 1
ATOM 4352 N N . ASP A 1 554 ? 4.333 -53.842 -0.945 1.00 30.88 554 ASP A N 1
ATOM 4353 C CA . ASP A 1 554 ? 5.574 -53.234 -1.475 1.00 30.88 554 ASP A CA 1
ATOM 4354 C C . ASP A 1 554 ? 5.257 -52.122 -2.491 1.00 30.88 554 ASP A C 1
ATOM 4356 O O . ASP A 1 554 ? 5.663 -52.159 -3.646 1.00 30.88 554 ASP A O 1
ATOM 4360 N N . HIS A 1 555 ? 4.531 -51.088 -2.067 1.00 34.53 555 HIS A N 1
ATOM 4361 C CA . HIS A 1 555 ? 4.468 -49.797 -2.759 1.00 34.53 555 HIS A CA 1
ATOM 4362 C C . HIS A 1 555 ? 4.282 -48.718 -1.694 1.00 34.53 555 HIS A C 1
ATOM 4364 O O . HIS A 1 555 ? 3.543 -48.949 -0.744 1.00 34.53 555 HIS A O 1
ATOM 4370 N N . TRP A 1 556 ? 4.955 -47.574 -1.834 1.00 34.47 556 TRP A N 1
ATOM 4371 C CA . TRP A 1 556 ? 4.866 -46.428 -0.923 1.00 34.47 556 TRP A CA 1
ATOM 4372 C C . TRP A 1 556 ? 3.869 -45.404 -1.487 1.00 34.47 556 TRP A C 1
ATOM 4374 O O . TRP A 1 556 ? 4.230 -44.671 -2.412 1.00 34.47 556 TRP A O 1
ATOM 4384 N N . PRO A 1 557 ? 2.626 -45.306 -0.987 1.00 32.53 557 PRO A N 1
ATOM 4385 C CA . PRO A 1 557 ? 1.712 -44.245 -1.370 1.00 32.53 557 PRO A CA 1
ATOM 4386 C C . PRO A 1 557 ? 1.841 -43.087 -0.378 1.00 32.53 557 PRO A C 1
ATOM 4388 O O . PRO A 1 557 ? 1.939 -43.277 0.834 1.00 32.53 557 PRO A O 1
ATOM 4391 N N . LEU A 1 558 ? 1.767 -41.858 -0.884 1.00 30.95 558 LEU A N 1
ATOM 4392 C CA . LEU A 1 558 ? 1.404 -40.717 -0.053 1.00 30.95 558 LEU A CA 1
ATOM 4393 C C . LEU A 1 558 ? -0.030 -40.947 0.445 1.00 30.95 558 LEU A C 1
ATOM 4395 O O . LEU A 1 558 ? -0.976 -40.894 -0.342 1.00 30.95 558 LEU A O 1
ATOM 4399 N N . HIS A 1 559 ? -0.198 -41.212 1.738 1.00 35.81 559 HIS A N 1
ATOM 4400 C CA . HIS A 1 559 ? -1.517 -41.363 2.340 1.00 35.81 559 HIS A CA 1
ATOM 4401 C C . HIS A 1 559 ? -1.965 -40.041 2.963 1.00 35.81 559 HIS A C 1
ATOM 4403 O O . HIS A 1 559 ? -1.322 -39.510 3.866 1.00 35.81 559 HIS A O 1
ATOM 4409 N N . VAL A 1 560 ? -3.089 -39.514 2.476 1.00 35.00 560 VAL A N 1
ATOM 4410 C CA . VAL A 1 560 ? -3.774 -38.361 3.068 1.00 35.00 560 VAL A CA 1
ATOM 4411 C C . VAL A 1 560 ? -5.001 -38.886 3.799 1.00 35.00 560 VAL A C 1
ATOM 4413 O O . VAL A 1 560 ? -5.939 -39.373 3.167 1.00 35.00 560 VAL A O 1
ATOM 4416 N N . PHE A 1 561 ? -5.001 -38.798 5.127 1.00 37.16 561 PHE A N 1
ATOM 4417 C CA . PHE A 1 561 ? -6.141 -39.208 5.944 1.00 37.16 561 PHE A CA 1
ATOM 4418 C C . PHE A 1 561 ? -7.000 -37.993 6.292 1.00 37.16 561 PHE A C 1
ATOM 4420 O O . PHE A 1 561 ? -6.492 -36.967 6.749 1.00 37.16 561 PHE A O 1
ATOM 4427 N N . ARG A 1 562 ? -8.316 -38.119 6.096 1.00 36.16 562 ARG A N 1
ATOM 4428 C CA . ARG A 1 562 ? -9.309 -37.175 6.617 1.00 36.16 562 ARG A CA 1
ATOM 4429 C C . ARG A 1 562 ? -9.705 -37.637 8.015 1.00 36.16 562 ARG A C 1
ATOM 4431 O O . ARG A 1 562 ? -10.272 -38.718 8.151 1.00 36.16 562 ARG A O 1
ATOM 4438 N N . LEU A 1 563 ? -9.444 -36.820 9.029 1.00 34.62 563 LEU A N 1
ATOM 4439 C CA . LEU A 1 563 ? -10.002 -37.040 10.360 1.00 34.62 563 LEU A CA 1
ATOM 4440 C C . LEU A 1 563 ? -11.432 -36.492 10.369 1.00 34.62 563 LEU A C 1
ATOM 4442 O O . LEU A 1 563 ? -11.647 -35.294 10.189 1.00 34.62 563 LEU A O 1
ATOM 4446 N N . ALA A 1 564 ? -12.410 -37.383 10.520 1.00 35.94 564 ALA A N 1
ATOM 4447 C CA . ALA A 1 564 ? -13.754 -37.002 10.932 1.00 35.94 564 ALA A CA 1
ATOM 4448 C C . ALA A 1 564 ? -13.751 -36.956 12.463 1.00 35.94 564 ALA A C 1
ATOM 4450 O O . ALA A 1 564 ? -13.526 -37.979 13.107 1.00 35.94 564 ALA A O 1
ATOM 4451 N N . ASP A 1 565 ? -13.919 -35.766 13.031 1.00 37.44 565 ASP A N 1
ATOM 4452 C CA . ASP A 1 565 ? -14.005 -35.586 14.478 1.00 37.44 565 ASP A CA 1
ATOM 4453 C C . ASP A 1 565 ? -15.335 -36.188 14.984 1.00 37.44 565 ASP A C 1
ATOM 4455 O O . ASP A 1 565 ? -16.386 -35.839 14.435 1.00 37.44 565 ASP A O 1
ATOM 4459 N N . PRO A 1 566 ? -15.350 -37.099 15.976 1.00 36.69 566 PRO A N 1
ATOM 4460 C CA . PRO A 1 566 ? -16.592 -37.688 16.471 1.00 36.69 566 PRO A CA 1
ATOM 4461 C C . PRO A 1 566 ? -17.421 -36.743 17.355 1.00 36.69 566 PRO A C 1
ATOM 4463 O O . PRO A 1 566 ? -18.514 -37.129 17.766 1.00 36.69 566 PRO A O 1
ATOM 4466 N N . LEU A 1 567 ? -16.919 -35.551 17.703 1.00 37.06 567 LEU A N 1
ATOM 4467 C CA . LEU A 1 567 ? -17.474 -34.766 18.812 1.00 37.06 567 LEU A CA 1
ATOM 4468 C C . LEU A 1 567 ? -18.366 -33.573 18.449 1.00 37.06 567 LEU A C 1
ATOM 4470 O O . LEU A 1 567 ? -18.886 -32.949 19.370 1.00 37.06 567 LEU A O 1
ATOM 4474 N N . ASP A 1 568 ? -18.641 -33.282 17.174 1.00 42.69 568 ASP A N 1
ATOM 4475 C CA . ASP A 1 568 ? -19.655 -32.263 16.862 1.00 42.69 568 ASP A CA 1
ATOM 4476 C C . ASP A 1 568 ? -20.376 -32.508 15.528 1.00 42.69 568 ASP A C 1
ATOM 4478 O O . ASP A 1 568 ? -19.932 -32.120 14.447 1.00 42.69 568 ASP A O 1
ATOM 4482 N N . ALA A 1 569 ? -21.530 -33.176 15.597 1.00 38.47 569 ALA A N 1
ATOM 4483 C CA . ALA A 1 569 ? -22.355 -33.515 14.437 1.00 38.47 569 ALA A CA 1
ATOM 4484 C C . ALA A 1 569 ? -23.099 -32.308 13.817 1.00 38.47 569 ALA A C 1
ATOM 4486 O O . ALA A 1 569 ? -23.915 -32.500 12.913 1.00 38.47 569 ALA A O 1
ATOM 4487 N N . ALA A 1 570 ? -22.853 -31.075 14.279 1.00 37.94 570 ALA A N 1
ATOM 4488 C CA . ALA A 1 570 ? -23.617 -29.895 13.873 1.00 37.94 570 ALA A CA 1
ATOM 4489 C C . ALA A 1 570 ? -22.889 -28.909 12.933 1.00 37.94 570 ALA A C 1
ATOM 4491 O O . ALA A 1 570 ? -23.568 -28.056 12.355 1.00 37.94 570 ALA A O 1
ATOM 4492 N N . ASP A 1 571 ? -21.569 -29.009 12.705 1.00 43.00 571 ASP A N 1
ATOM 4493 C CA . ASP A 1 571 ? -20.861 -28.097 11.781 1.00 43.00 571 ASP A CA 1
ATOM 4494 C C . ASP A 1 571 ? -20.045 -28.833 10.695 1.00 43.00 571 ASP A C 1
ATOM 4496 O O . ASP A 1 571 ? -18.949 -29.330 10.954 1.00 43.00 571 ASP A O 1
ATOM 4500 N N . PRO A 1 572 ? -20.511 -28.871 9.431 1.00 39.25 572 PRO A N 1
ATOM 4501 C CA . PRO A 1 572 ? -19.833 -29.576 8.338 1.00 39.25 572 PRO A CA 1
ATOM 4502 C C . PRO A 1 572 ? -18.569 -28.870 7.800 1.00 39.25 572 PRO A C 1
ATOM 4504 O O . PRO A 1 572 ? -18.083 -29.221 6.721 1.00 39.25 572 PRO A O 1
ATOM 4507 N N . ARG A 1 573 ? -18.038 -27.847 8.483 1.00 35.56 573 ARG A N 1
ATOM 4508 C CA . ARG A 1 573 ? -17.012 -26.946 7.922 1.00 35.56 573 ARG A CA 1
ATOM 4509 C C . ARG A 1 573 ? -15.588 -27.152 8.425 1.00 35.56 573 ARG A C 1
ATOM 4511 O O . ARG A 1 573 ? -14.671 -26.629 7.790 1.00 35.56 573 ARG A O 1
ATOM 4518 N N . THR A 1 574 ? -15.357 -27.959 9.452 1.00 32.94 574 THR A N 1
ATOM 4519 C CA . THR A 1 574 ? -14.000 -28.185 9.973 1.00 32.94 574 THR A CA 1
ATOM 4520 C C . THR A 1 574 ? -13.416 -29.468 9.384 1.00 32.94 574 THR A C 1
ATOM 4522 O O . THR A 1 574 ? -13.915 -30.561 9.629 1.00 32.94 574 THR A O 1
ATOM 4525 N N . HIS A 1 575 ? -12.377 -29.341 8.556 1.00 36.81 575 HIS A N 1
ATOM 4526 C CA . HIS A 1 575 ? -11.645 -30.478 7.995 1.00 36.81 575 HIS A CA 1
ATOM 4527 C C . HIS A 1 575 ? -10.213 -30.464 8.526 1.00 36.81 575 HIS A C 1
ATOM 4529 O O . HIS A 1 575 ? -9.467 -29.526 8.244 1.00 36.81 575 HIS A O 1
ATOM 4535 N N . SER A 1 576 ? -9.831 -31.516 9.245 1.00 32.84 576 SER A N 1
ATOM 4536 C CA . SER A 1 576 ? -8.461 -31.737 9.715 1.00 32.84 576 SER A CA 1
ATOM 4537 C C . SER A 1 576 ? -7.835 -32.889 8.928 1.00 32.84 576 SER A C 1
ATOM 4539 O O . SER A 1 576 ? -8.470 -33.927 8.717 1.00 32.84 576 SER A O 1
ATOM 4541 N N . PHE A 1 577 ? -6.591 -32.711 8.483 1.00 38.03 577 PHE A N 1
ATOM 4542 C CA . PHE A 1 577 ? -5.833 -33.720 7.740 1.00 38.03 577 PHE A CA 1
ATOM 4543 C C . PHE A 1 577 ? -4.504 -33.995 8.442 1.00 38.03 577 PHE A C 1
ATOM 4545 O O . PHE A 1 577 ? -3.843 -33.061 8.894 1.00 38.03 577 PHE A O 1
ATOM 4552 N N . LEU A 1 578 ? -4.111 -35.268 8.504 1.00 29.03 578 LEU A N 1
ATOM 4553 C CA . LEU A 1 578 ? -2.801 -35.698 8.996 1.00 29.03 578 LEU A CA 1
ATOM 4554 C C . LEU A 1 578 ? -1.948 -36.139 7.796 1.00 29.03 578 LEU A C 1
ATOM 4556 O O . LEU A 1 578 ? -2.417 -36.929 6.973 1.00 29.03 578 LEU A O 1
ATOM 4560 N N . LEU A 1 579 ? -0.717 -35.634 7.693 1.00 30.33 579 LEU A N 1
ATOM 4561 C CA . LEU A 1 579 ? 0.253 -36.027 6.664 1.00 30.33 579 LEU A CA 1
ATOM 4562 C C . LEU A 1 579 ? 1.389 -36.820 7.318 1.00 30.33 579 LEU A C 1
ATOM 4564 O O . LEU A 1 579 ? 2.007 -36.333 8.261 1.00 30.33 579 LEU A O 1
ATOM 4568 N N . TYR A 1 580 ? 1.669 -38.019 6.805 1.00 27.09 580 TYR A N 1
ATOM 4569 C CA . TYR A 1 580 ? 2.794 -38.855 7.231 1.00 27.09 580 TYR A CA 1
ATOM 4570 C C . TYR A 1 580 ? 3.819 -38.937 6.095 1.00 27.09 580 TYR A C 1
ATOM 4572 O O . TYR A 1 580 ? 3.465 -39.263 4.961 1.00 27.09 580 TYR A O 1
ATOM 4580 N N . LEU A 1 581 ? 5.084 -38.641 6.394 1.00 28.47 581 LEU A N 1
ATOM 4581 C CA . LEU A 1 581 ? 6.223 -38.788 5.485 1.00 28.47 581 LEU A CA 1
ATOM 4582 C C . LEU A 1 581 ? 7.247 -39.694 6.172 1.00 28.47 581 LEU A C 1
ATOM 4584 O O . LEU A 1 581 ? 7.786 -39.321 7.209 1.00 28.47 581 LEU A O 1
ATOM 4588 N N . CYS A 1 582 ? 7.517 -40.871 5.610 1.00 29.48 582 CYS A N 1
ATOM 4589 C CA . CYS A 1 582 ? 8.634 -41.712 6.042 1.00 29.48 582 CYS A CA 1
ATOM 4590 C C . CYS A 1 582 ? 9.803 -41.555 5.060 1.00 29.48 582 CYS A C 1
ATOM 4592 O O . CYS A 1 582 ? 9.616 -41.664 3.848 1.00 29.48 582 CYS A O 1
ATOM 4594 N N . ALA A 1 583 ? 10.989 -41.270 5.601 1.00 30.41 583 ALA A N 1
ATOM 4595 C CA . ALA A 1 583 ? 12.253 -41.145 4.881 1.00 30.41 583 ALA A CA 1
ATOM 4596 C C . ALA A 1 583 ? 12.956 -42.510 4.696 1.00 30.41 583 ALA A C 1
ATOM 4598 O O . ALA A 1 583 ? 12.658 -43.478 5.393 1.00 30.41 583 ALA A O 1
ATOM 4599 N N . HIS A 1 584 ? 13.862 -42.560 3.716 1.00 30.14 584 HIS A N 1
ATOM 4600 C CA . HIS A 1 584 ? 14.613 -43.722 3.211 1.00 30.14 584 HIS A CA 1
ATOM 4601 C C . HIS A 1 584 ? 15.760 -44.163 4.161 1.00 30.14 584 HIS A C 1
ATOM 4603 O O . HIS A 1 584 ? 16.289 -43.288 4.843 1.00 30.14 584 HIS A O 1
ATOM 4609 N N . PRO A 1 585 ? 16.215 -45.443 4.173 1.00 33.38 585 PRO A N 1
ATOM 4610 C CA . PRO A 1 585 ? 17.405 -45.870 4.924 1.00 33.38 585 PRO A CA 1
ATOM 4611 C C . PRO A 1 585 ? 18.735 -45.569 4.207 1.00 33.38 585 PRO A C 1
ATOM 4613 O O . PRO A 1 585 ? 18.767 -45.437 2.979 1.00 33.38 585 PRO A O 1
ATOM 4616 N N . ASP A 1 586 ? 19.793 -45.519 5.020 1.00 33.50 586 ASP A N 1
ATOM 4617 C CA . ASP A 1 586 ? 21.165 -45.037 4.800 1.00 33.50 586 ASP A CA 1
ATOM 4618 C C . ASP A 1 586 ? 22.019 -45.717 3.714 1.00 33.50 586 ASP A C 1
ATOM 4620 O O . ASP A 1 586 ? 21.839 -46.876 3.347 1.00 33.50 586 ASP A O 1
ATOM 4624 N N . GLY A 1 587 ? 23.031 -44.967 3.255 1.00 38.19 587 GLY A N 1
ATOM 4625 C CA . GLY A 1 587 ? 24.019 -45.339 2.238 1.00 38.19 587 GLY A CA 1
ATOM 4626 C C . GLY A 1 587 ? 25.398 -45.778 2.752 1.00 38.19 587 GLY A C 1
ATOM 4627 O O . GLY A 1 587 ? 26.368 -45.604 2.022 1.00 38.19 587 GLY A O 1
ATOM 4628 N N . GLU A 1 588 ? 25.524 -46.350 3.956 1.00 34.69 588 GLU A N 1
ATOM 4629 C CA . GLU A 1 588 ? 26.828 -46.809 4.494 1.00 34.69 588 GLU A CA 1
ATOM 4630 C C . GLU A 1 588 ? 26.943 -48.322 4.771 1.00 34.69 588 GLU A C 1
ATOM 4632 O O . GLU A 1 588 ? 27.822 -48.768 5.501 1.00 34.69 588 GLU A O 1
ATOM 4637 N N . ALA A 1 589 ? 26.136 -49.153 4.111 1.00 35.34 589 ALA A N 1
ATOM 4638 C CA . ALA A 1 589 ? 26.343 -50.604 4.095 1.00 35.34 589 ALA A CA 1
ATOM 4639 C C . ALA A 1 589 ? 26.362 -51.141 2.656 1.00 35.34 589 ALA A C 1
ATOM 4641 O O . ALA A 1 589 ? 25.460 -51.852 2.227 1.00 35.34 589 ALA A O 1
ATOM 4642 N N . ILE A 1 590 ? 27.391 -50.776 1.884 1.00 40.78 590 ILE A N 1
ATOM 4643 C CA . ILE A 1 590 ? 27.696 -51.420 0.596 1.00 40.78 590 ILE A CA 1
ATOM 4644 C C . ILE A 1 590 ? 29.149 -51.885 0.626 1.00 40.78 590 ILE A C 1
ATOM 4646 O O . ILE A 1 590 ? 30.054 -51.274 0.062 1.00 40.78 590 ILE A O 1
ATOM 4650 N N . SER A 1 591 ? 29.355 -53.002 1.311 1.00 39.69 591 SER A N 1
ATOM 4651 C CA . SER A 1 591 ? 30.469 -53.907 1.051 1.00 39.69 591 SER A CA 1
ATOM 4652 C C . SER A 1 591 ? 29.967 -55.341 1.198 1.00 39.69 591 SER A C 1
ATOM 4654 O O . SER A 1 591 ? 30.422 -56.077 2.067 1.00 39.69 591 SER A O 1
ATOM 4656 N N . ASP A 1 592 ? 28.978 -55.719 0.392 1.00 38.19 592 ASP A N 1
ATOM 4657 C CA . ASP A 1 592 ? 28.757 -57.132 0.105 1.00 38.19 592 ASP A CA 1
ATOM 4658 C C . ASP A 1 592 ? 28.171 -57.295 -1.302 1.00 38.19 592 ASP A C 1
ATOM 4660 O O . ASP A 1 592 ? 27.220 -56.612 -1.688 1.00 38.19 592 ASP A O 1
ATOM 4664 N N . ASP A 1 593 ? 28.795 -58.166 -2.091 1.00 43.84 593 ASP A N 1
ATOM 4665 C CA . ASP A 1 593 ? 28.635 -58.318 -3.547 1.00 43.84 593 ASP A CA 1
ATOM 4666 C C . ASP A 1 593 ? 27.306 -58.999 -3.957 1.00 43.84 593 ASP A C 1
ATOM 4668 O O . ASP A 1 593 ? 27.130 -59.426 -5.096 1.00 43.84 593 ASP A O 1
ATOM 4672 N N . SER A 1 594 ? 26.328 -59.090 -3.052 1.00 43.38 594 SER A N 1
A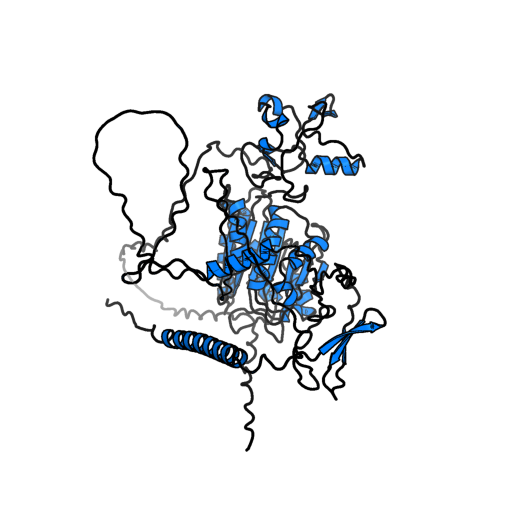TOM 4673 C CA . SER A 1 594 ? 25.069 -59.817 -3.268 1.00 43.38 594 SER A CA 1
ATOM 4674 C C . SER A 1 594 ? 23.970 -58.991 -3.950 1.00 43.38 594 SER A C 1
ATOM 4676 O O . SER A 1 594 ? 23.051 -59.551 -4.543 1.00 43.38 594 SER A O 1
ATOM 4678 N N . ALA A 1 595 ? 24.064 -57.657 -3.957 1.00 43.00 595 ALA A N 1
ATOM 4679 C CA . ALA A 1 595 ? 23.022 -56.792 -4.532 1.00 43.00 595 ALA A CA 1
ATOM 4680 C C . ALA A 1 595 ? 23.044 -56.698 -6.074 1.00 43.00 595 ALA A C 1
ATOM 4682 O O . ALA A 1 595 ? 22.203 -56.019 -6.671 1.00 43.00 595 ALA A O 1
ATOM 4683 N N . ARG A 1 596 ? 24.000 -57.359 -6.741 1.00 41.91 596 ARG A N 1
ATOM 4684 C CA . ARG A 1 596 ? 24.133 -57.334 -8.206 1.00 41.91 596 ARG A CA 1
ATOM 4685 C C . ARG A 1 596 ? 23.405 -58.469 -8.929 1.00 41.91 596 ARG A C 1
ATOM 4687 O O . ARG A 1 596 ? 23.193 -58.339 -10.132 1.00 41.91 596 ARG A O 1
ATOM 4694 N N . GLU A 1 597 ? 22.981 -59.526 -8.236 1.00 43.22 597 GLU A N 1
ATOM 4695 C CA . GLU A 1 597 ? 22.384 -60.701 -8.895 1.00 43.22 597 GLU A CA 1
ATOM 4696 C C . GLU A 1 597 ? 20.880 -60.575 -9.179 1.00 43.22 597 GLU A C 1
ATOM 4698 O O . GLU A 1 597 ? 20.395 -61.169 -10.139 1.00 43.22 597 GLU A O 1
ATOM 4703 N N . ASP A 1 598 ? 20.143 -59.720 -8.465 1.00 45.97 598 ASP A N 1
ATOM 4704 C CA . ASP A 1 598 ? 18.682 -59.678 -8.620 1.00 45.97 598 ASP A CA 1
ATOM 4705 C C . ASP A 1 598 ? 18.160 -58.679 -9.661 1.00 45.97 598 ASP A C 1
ATOM 4707 O O . ASP A 1 598 ? 16.948 -58.581 -9.860 1.00 45.97 598 ASP A O 1
ATOM 4711 N N . GLY A 1 599 ? 19.022 -57.920 -10.347 1.00 42.53 599 GLY A N 1
ATOM 4712 C CA . GLY A 1 599 ? 18.603 -56.973 -11.397 1.00 42.53 599 GLY A CA 1
ATOM 4713 C C . GLY A 1 599 ? 17.690 -55.834 -10.907 1.00 42.53 599 GLY A C 1
ATOM 4714 O O . GLY A 1 599 ? 17.052 -55.153 -11.709 1.00 42.53 599 GLY A O 1
ATOM 4715 N N . ALA A 1 600 ? 17.602 -55.610 -9.591 1.00 45.69 600 ALA A N 1
ATOM 4716 C CA . ALA A 1 600 ? 16.723 -54.611 -8.981 1.00 45.69 600 ALA A CA 1
ATOM 4717 C C . ALA A 1 600 ? 17.080 -53.172 -9.397 1.00 45.69 600 ALA A C 1
ATOM 4719 O O . ALA A 1 600 ? 16.186 -52.360 -9.640 1.00 45.69 600 ALA A O 1
ATOM 4720 N N . LEU A 1 601 ? 18.376 -52.881 -9.558 1.00 44.09 601 LEU A N 1
ATOM 4721 C CA . LEU A 1 601 ? 18.859 -51.580 -10.025 1.00 44.09 601 LEU A CA 1
ATOM 4722 C C . LEU A 1 601 ? 18.461 -51.313 -11.486 1.00 44.09 601 LEU A C 1
ATOM 4724 O O . LEU A 1 601 ? 17.962 -50.232 -11.798 1.00 44.09 601 LEU A O 1
ATOM 4728 N N . ASP A 1 602 ? 18.591 -52.311 -12.361 1.00 50.03 602 ASP A N 1
ATOM 4729 C CA . ASP A 1 602 ? 18.175 -52.194 -13.763 1.00 50.03 602 ASP A CA 1
ATOM 4730 C C . ASP A 1 602 ? 16.652 -52.083 -13.896 1.00 50.03 602 ASP A C 1
ATOM 4732 O O . ASP A 1 602 ? 16.161 -51.311 -14.722 1.00 50.03 602 ASP A O 1
ATOM 4736 N N . ARG A 1 603 ? 15.877 -52.758 -13.033 1.00 50.62 603 ARG A N 1
ATOM 4737 C CA . ARG A 1 603 ? 14.414 -52.589 -12.967 1.00 50.62 603 ARG A CA 1
ATOM 4738 C C . ARG A 1 603 ? 14.016 -51.184 -12.511 1.00 50.62 603 ARG A C 1
ATOM 4740 O O . ARG A 1 603 ? 13.120 -50.593 -13.111 1.00 50.62 603 ARG A O 1
ATOM 4747 N N . ALA A 1 604 ? 14.698 -50.620 -11.514 1.00 41.97 604 ALA A N 1
ATOM 4748 C CA . ALA A 1 604 ? 14.440 -49.262 -11.034 1.00 41.97 604 ALA A CA 1
ATOM 4749 C C . ALA A 1 604 ? 14.784 -48.194 -12.089 1.00 41.97 604 ALA A C 1
ATOM 4751 O O . ALA A 1 604 ? 14.023 -47.244 -12.291 1.00 41.97 604 ALA A O 1
ATOM 4752 N N . LEU A 1 605 ? 15.896 -48.366 -12.811 1.00 45.12 605 LEU A N 1
ATOM 4753 C CA . LEU A 1 605 ? 16.293 -47.470 -13.898 1.00 45.12 605 LEU A CA 1
ATOM 4754 C C . LEU A 1 605 ? 15.359 -47.592 -15.111 1.00 45.12 605 LEU A C 1
ATOM 4756 O O . LEU A 1 605 ? 14.942 -46.570 -15.656 1.00 45.12 605 LEU A O 1
ATOM 4760 N N . THR A 1 606 ? 14.944 -48.811 -15.466 1.00 51.53 606 THR A N 1
ATOM 4761 C CA . THR A 1 606 ? 13.950 -49.058 -16.527 1.00 51.53 606 THR A CA 1
ATOM 4762 C C . THR A 1 606 ? 12.601 -48.425 -16.179 1.00 51.53 606 THR A C 1
ATOM 4764 O O . THR A 1 606 ? 11.996 -47.754 -17.014 1.00 51.53 606 THR A O 1
ATOM 4767 N N . PHE A 1 607 ? 12.155 -48.554 -14.926 1.00 47.50 607 PHE A N 1
ATOM 4768 C CA . PHE A 1 607 ? 10.912 -47.950 -14.445 1.00 47.50 607 PHE A CA 1
ATOM 4769 C C . PHE A 1 607 ? 10.961 -46.416 -14.469 1.00 47.50 607 PHE A C 1
ATOM 4771 O O . PHE A 1 607 ? 10.016 -45.771 -14.919 1.00 47.50 607 PHE A O 1
ATOM 4778 N N . LYS A 1 608 ? 12.086 -45.814 -14.061 1.00 44.72 608 LYS A N 1
ATOM 4779 C CA . LYS A 1 608 ? 12.301 -44.362 -14.143 1.00 44.72 608 LYS A CA 1
ATOM 4780 C C . LYS A 1 608 ? 12.228 -43.856 -15.586 1.00 44.72 608 LYS A C 1
ATOM 4782 O O . LYS A 1 608 ? 11.567 -42.850 -15.841 1.00 44.72 608 LYS A O 1
ATOM 4787 N N . SER A 1 609 ? 12.888 -44.540 -16.520 1.00 47.41 609 SER A N 1
ATOM 4788 C CA . SER A 1 609 ? 12.865 -44.170 -17.939 1.00 47.41 609 SER A CA 1
ATOM 4789 C C . SER A 1 609 ? 11.471 -44.311 -18.555 1.00 47.41 609 SER A C 1
ATOM 4791 O O . SER A 1 609 ? 11.065 -43.454 -19.338 1.00 47.41 609 SER A O 1
ATOM 4793 N N . GLU A 1 610 ? 10.706 -45.326 -18.153 1.00 48.97 610 GLU A N 1
ATOM 4794 C CA . GLU A 1 610 ? 9.329 -45.530 -18.610 1.00 48.97 610 GLU A CA 1
ATOM 4795 C C . GLU A 1 610 ? 8.370 -44.462 -18.055 1.00 48.97 610 GLU A C 1
ATOM 4797 O O . GLU A 1 610 ? 7.558 -43.913 -18.799 1.00 48.97 610 GLU A O 1
ATOM 4802 N N . LEU A 1 611 ? 8.522 -44.072 -16.785 1.00 42.22 611 LEU A N 1
ATOM 4803 C CA . LEU A 1 611 ? 7.746 -42.985 -16.181 1.00 42.22 611 LEU A CA 1
ATOM 4804 C C . LEU A 1 611 ? 8.034 -41.638 -16.869 1.00 42.22 611 LEU A C 1
ATOM 4806 O O . LEU A 1 611 ? 7.120 -40.870 -17.165 1.00 42.22 611 LEU A O 1
ATOM 4810 N N . GLN A 1 612 ? 9.306 -41.365 -17.178 1.00 43.03 612 GLN A N 1
ATOM 4811 C CA . GLN A 1 612 ? 9.709 -40.164 -17.913 1.00 43.03 612 GLN A CA 1
ATOM 4812 C C . GLN A 1 612 ? 9.154 -40.155 -19.343 1.00 43.03 612 GLN A C 1
ATOM 4814 O O . GLN A 1 612 ? 8.681 -39.114 -19.799 1.00 43.03 612 GLN A O 1
ATOM 4819 N N . ARG A 1 613 ? 9.142 -41.308 -20.026 1.00 53.47 613 ARG A N 1
ATOM 4820 C CA . ARG A 1 613 ? 8.546 -41.465 -21.360 1.00 53.47 613 ARG A CA 1
ATOM 4821 C C . ARG A 1 613 ? 7.041 -41.202 -21.346 1.00 53.47 613 ARG A C 1
ATOM 4823 O O . ARG A 1 613 ? 6.561 -40.449 -22.186 1.00 53.47 613 ARG A O 1
ATOM 4830 N N . GLN A 1 614 ? 6.309 -41.741 -20.372 1.00 45.59 614 GLN A N 1
ATOM 4831 C CA . GLN A 1 614 ? 4.856 -41.559 -20.271 1.00 45.59 614 GLN A CA 1
ATOM 4832 C C . GLN A 1 614 ? 4.457 -40.114 -19.940 1.00 45.59 614 GLN A C 1
ATOM 4834 O O . GLN A 1 614 ? 3.473 -39.608 -20.479 1.00 45.59 614 GLN A O 1
ATOM 4839 N N . VAL A 1 615 ? 5.245 -39.414 -19.117 1.00 41.97 615 VAL A N 1
ATOM 4840 C CA . VAL A 1 615 ? 5.038 -37.982 -18.837 1.00 41.97 615 VAL A CA 1
ATOM 4841 C C . VAL A 1 615 ? 5.306 -37.125 -20.081 1.00 41.97 615 VAL A C 1
ATOM 4843 O O . VAL A 1 615 ? 4.535 -36.209 -20.369 1.00 41.97 615 VAL A O 1
ATOM 4846 N N . LEU A 1 616 ? 6.345 -37.443 -20.861 1.00 43.16 616 LEU A N 1
ATOM 4847 C CA . LEU A 1 616 ? 6.646 -36.771 -22.133 1.00 43.16 616 LEU A CA 1
ATOM 4848 C C . LEU A 1 616 ? 5.593 -37.059 -23.217 1.00 43.16 616 LEU A C 1
ATOM 4850 O O . LEU A 1 616 ? 5.177 -36.141 -23.918 1.00 43.16 616 LEU A O 1
ATOM 4854 N N . GLU A 1 617 ? 5.101 -38.294 -23.325 1.00 44.59 617 GLU A N 1
ATOM 4855 C CA . GLU A 1 617 ? 4.024 -38.655 -24.257 1.00 44.59 617 GLU A CA 1
ATOM 4856 C C . GLU A 1 617 ? 2.691 -37.990 -23.886 1.00 44.59 617 GLU A C 1
ATOM 4858 O O . GLU A 1 617 ? 1.951 -37.561 -24.774 1.00 44.59 617 GLU A O 1
ATOM 4863 N N . ALA A 1 618 ? 2.394 -37.848 -22.591 1.00 38.94 618 ALA A N 1
ATOM 4864 C CA . ALA A 1 618 ? 1.236 -37.094 -22.122 1.00 38.94 618 ALA A CA 1
ATOM 4865 C C . ALA A 1 618 ? 1.369 -35.598 -22.450 1.00 38.94 618 ALA A C 1
ATOM 4867 O O . ALA A 1 618 ? 0.412 -35.000 -22.936 1.00 38.94 618 ALA A O 1
ATOM 4868 N N . ALA A 1 619 ? 2.556 -35.009 -22.272 1.00 36.81 619 ALA A N 1
ATOM 4869 C CA . ALA A 1 619 ? 2.819 -33.613 -22.620 1.00 36.81 619 ALA A CA 1
ATOM 4870 C C . ALA A 1 619 ? 2.711 -33.349 -24.137 1.00 36.81 619 ALA A C 1
ATOM 4872 O O . ALA A 1 619 ? 2.062 -32.387 -24.543 1.00 36.81 619 ALA A O 1
ATOM 4873 N N . CYS A 1 620 ? 3.241 -34.237 -24.988 1.00 36.44 620 CYS A N 1
ATOM 4874 C CA . CYS A 1 620 ? 3.134 -34.101 -26.448 1.00 36.44 620 CYS A CA 1
ATOM 4875 C C . CYS A 1 620 ? 1.698 -34.273 -26.975 1.00 36.44 620 CYS A C 1
ATOM 4877 O O . CYS A 1 620 ? 1.334 -33.652 -27.974 1.00 36.44 620 CYS A O 1
ATOM 4879 N N . ARG A 1 621 ? 0.847 -35.068 -26.308 1.00 37.28 621 ARG A N 1
ATOM 4880 C CA . ARG A 1 621 ? -0.583 -35.170 -26.666 1.00 37.28 621 ARG A CA 1
ATOM 4881 C C . ARG A 1 621 ? -1.373 -33.899 -26.335 1.00 37.28 621 ARG A C 1
ATOM 4883 O O . ARG A 1 621 ? -2.399 -33.662 -26.965 1.00 37.28 621 ARG A O 1
ATOM 4890 N N . PHE A 1 622 ? -0.897 -33.071 -25.403 1.00 36.62 622 PHE A N 1
ATOM 4891 C CA . PHE A 1 622 ? -1.527 -31.788 -25.072 1.00 36.62 622 PHE A CA 1
ATOM 4892 C C . PHE A 1 622 ? -1.196 -30.670 -26.079 1.00 36.62 622 PHE A C 1
ATOM 4894 O O . PHE A 1 622 ? -2.042 -29.806 -26.300 1.00 36.62 622 PHE A O 1
ATOM 4901 N N . GLU A 1 623 ? -0.041 -30.709 -26.757 1.00 37.00 623 GLU A N 1
ATOM 4902 C CA . GLU A 1 623 ? 0.292 -29.733 -27.813 1.00 37.00 623 GLU A CA 1
ATOM 4903 C C . GLU A 1 623 ? -0.495 -29.957 -29.119 1.00 37.00 623 GLU A C 1
ATOM 4905 O O . GLU A 1 623 ? -0.834 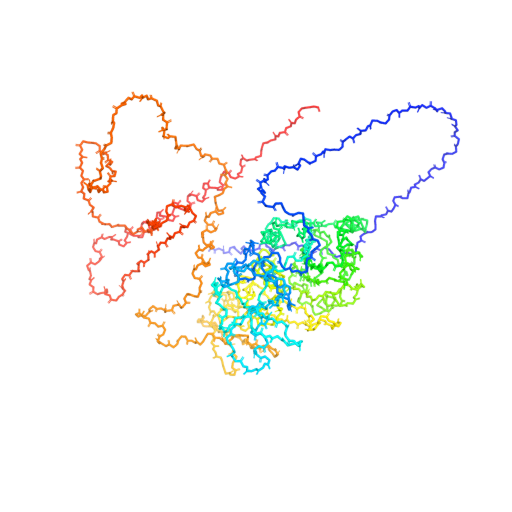-28.991 -29.796 1.00 37.00 623 GLU A O 1
ATOM 4910 N N . GLN A 1 624 ? -0.891 -31.193 -29.449 1.00 35.47 624 GLN A N 1
ATOM 4911 C CA . GLN A 1 624 ? -1.649 -31.476 -30.683 1.00 35.47 624 GLN A CA 1
ATOM 4912 C C . GLN A 1 624 ? -3.145 -31.111 -30.626 1.00 35.47 624 GLN A C 1
ATOM 4914 O O . GLN A 1 624 ? -3.787 -31.006 -31.669 1.00 35.47 624 GLN A O 1
ATOM 4919 N N . VAL A 1 625 ? -3.717 -30.882 -29.439 1.00 35.22 625 VAL A N 1
ATOM 4920 C CA . VAL A 1 625 ? -5.142 -30.512 -29.283 1.00 35.22 625 VAL A CA 1
ATOM 4921 C C . VAL A 1 625 ? -5.346 -28.985 -29.279 1.00 35.22 625 VAL A C 1
ATOM 4923 O O . VAL A 1 625 ? -6.465 -28.507 -29.457 1.00 35.22 625 VAL A O 1
ATOM 4926 N N . ALA A 1 626 ? -4.271 -28.196 -29.169 1.00 33.78 626 ALA A N 1
ATOM 4927 C CA . ALA A 1 626 ? -4.337 -26.733 -29.141 1.00 33.78 626 ALA A CA 1
ATOM 4928 C C . ALA A 1 626 ? -4.457 -26.063 -30.533 1.00 33.78 626 ALA A C 1
ATOM 4930 O O . ALA A 1 626 ? -4.758 -24.873 -30.599 1.00 33.78 626 ALA A O 1
ATOM 4931 N N . GLU A 1 627 ? -4.292 -26.794 -31.645 1.00 32.91 627 GLU A N 1
ATOM 4932 C CA . GLU A 1 627 ? -4.310 -26.218 -33.007 1.00 32.91 627 GLU A CA 1
ATOM 4933 C C . GLU A 1 627 ? -5.636 -26.367 -33.788 1.00 32.91 627 GLU A C 1
ATOM 4935 O O . GLU A 1 627 ? -5.738 -25.877 -34.910 1.00 32.91 627 GLU A O 1
ATOM 4940 N N . TRP A 1 628 ? -6.691 -26.979 -33.235 1.00 30.11 628 TRP A N 1
ATOM 4941 C CA . TRP A 1 628 ? -7.948 -27.244 -33.972 1.00 30.11 628 TRP A CA 1
ATOM 4942 C C . TRP A 1 628 ? -9.184 -26.543 -33.381 1.00 30.11 628 TRP A C 1
ATOM 4944 O O . TRP A 1 628 ? -10.255 -27.127 -33.231 1.00 30.11 628 TRP A O 1
ATOM 4954 N N . GLY A 1 629 ? -9.044 -25.252 -33.068 1.00 32.00 629 GLY A N 1
ATOM 4955 C CA . GLY A 1 629 ? -10.101 -24.420 -32.481 1.00 32.00 629 GLY A CA 1
ATOM 4956 C C . GLY A 1 629 ? -10.375 -23.105 -33.214 1.00 32.00 629 GLY A C 1
ATOM 4957 O O . GLY A 1 629 ? -10.708 -22.120 -32.567 1.00 32.00 629 GLY A O 1
ATOM 4958 N N . ALA A 1 630 ? -10.222 -23.051 -34.540 1.00 31.47 630 ALA A N 1
ATOM 4959 C CA . ALA A 1 630 ? -10.628 -21.900 -35.350 1.00 31.47 630 ALA A CA 1
ATOM 4960 C C . ALA A 1 630 ? -11.650 -22.333 -36.411 1.00 31.47 630 ALA A C 1
ATOM 4962 O O . ALA A 1 630 ? -11.295 -22.696 -37.530 1.00 31.47 630 ALA A O 1
ATOM 4963 N N . CYS A 1 631 ? -12.941 -22.281 -36.070 1.00 26.34 631 CYS A N 1
ATOM 4964 C CA . CYS A 1 631 ? -14.021 -22.354 -37.051 1.00 26.34 631 CYS A CA 1
ATOM 4965 C C . CYS A 1 631 ? -14.973 -21.167 -36.903 1.00 26.34 631 CYS A C 1
ATOM 4967 O O . CYS A 1 631 ? -15.442 -20.827 -35.820 1.00 26.34 631 CYS A O 1
ATOM 4969 N N . ARG A 1 632 ? -15.179 -20.521 -38.051 1.00 30.70 632 ARG A N 1
ATOM 4970 C CA . ARG A 1 632 ? -15.932 -19.293 -38.297 1.00 30.70 632 ARG A CA 1
ATOM 4971 C C . ARG A 1 632 ? -17.405 -19.467 -37.932 1.00 30.70 632 ARG A C 1
ATOM 4973 O O . ARG A 1 632 ? -18.024 -20.437 -38.355 1.00 30.70 632 ARG A O 1
ATOM 4980 N N . TYR A 1 633 ? -17.980 -18.463 -37.276 1.00 24.59 633 TYR A N 1
ATOM 4981 C CA . TYR A 1 633 ? -19.424 -18.249 -37.258 1.00 24.59 633 TYR A CA 1
ATOM 4982 C C . TYR A 1 633 ? -19.728 -16.960 -38.027 1.00 24.59 633 TYR A C 1
ATOM 4984 O O . TYR A 1 633 ? -19.308 -15.875 -37.630 1.00 24.59 633 TYR A O 1
ATOM 4992 N N . VAL A 1 634 ? -20.410 -17.103 -39.163 1.00 29.00 634 VAL A N 1
ATOM 4993 C CA . VAL A 1 634 ? -21.005 -16.010 -39.942 1.00 29.00 634 VAL A CA 1
ATOM 4994 C C . VAL A 1 634 ? -22.493 -15.999 -39.590 1.00 29.00 634 VAL A C 1
ATOM 4996 O O . VAL A 1 634 ? -23.142 -17.021 -39.816 1.00 29.00 634 VAL A O 1
ATOM 4999 N N . PRO A 1 635 ? -23.070 -14.910 -39.058 1.00 32.47 635 PRO A N 1
ATOM 5000 C CA . PRO A 1 635 ? -24.514 -14.786 -38.998 1.00 32.47 635 PRO A CA 1
ATOM 5001 C C . PRO A 1 635 ? -25.026 -14.199 -40.316 1.00 32.47 635 PRO A C 1
ATOM 5003 O O . PRO A 1 635 ? -24.580 -13.140 -40.754 1.00 32.47 635 PRO A O 1
ATOM 5006 N N . GLY A 1 636 ? -25.952 -14.922 -40.945 1.00 31.45 636 GLY A N 1
ATOM 5007 C CA . GLY A 1 636 ? -26.773 -14.409 -42.033 1.00 31.45 636 GLY A CA 1
ATOM 5008 C C . GLY A 1 636 ? -27.756 -13.353 -41.525 1.00 31.45 636 GLY A C 1
ATOM 5009 O O . GLY A 1 636 ? -28.357 -13.518 -40.461 1.00 31.45 636 GLY A O 1
ATOM 5010 N N . GLY A 1 637 ? -27.880 -12.292 -42.317 1.00 30.48 637 GLY A N 1
ATOM 5011 C CA . GLY A 1 637 ? -28.714 -11.111 -42.129 1.00 30.48 637 GLY A CA 1
ATOM 5012 C C . GLY A 1 637 ? -28.252 -10.035 -43.091 1.00 30.48 637 GLY A C 1
ATOM 5013 O O . GLY A 1 637 ? -27.342 -9.280 -42.690 1.00 30.48 637 GLY A O 1
#

Foldseek 3Di:
DDDDDDDDPDPPPPFQDADAADAPPPPPPPPPPDDDDDDDDDDDDDDDPDDDDDDDDDDDDDDDDDDPDDDDPLAAQAAQFPRHHDCWDAAPVDRAIHHCVQFVVSVPDDPVRCVQKGFHQPLRVVVVCVVVVHDDAALGIFHQDPNDTDRPDPDHTGGNGDRPDPSLFHFFLFAEEQEEEEAQPDDPVLFLSNLLLVLCCVSCVVPNVSYHYHYQHAAGNHLVRLVVSLVVVLVVCVVLVVCPLTAYAYEYEYYFEAGLPQRFTHNHPSYGYPDNLSVCPSRHHLNCQVSLQRYAYEYEYNYFQSCVVDPVSVVVVQCSQQPSRHDRLHAKYKYWNARDGPSSLCNQLSNLCCCCCPGGVHDPDPLNSVVSVVRSVVRQLRTWMWMFGDPDSPDSGTDIDIDARDDQQQQHLRHGDDQAQPFPRDGPQWDWDQDPPRKIKTAGNDPPDGDIDIDDNDPPDDDSDPDPDPPDPVCDDPNDGVDPCPPPPVVVVVVVVVVVVVDDDDDDPPDDDDDDDDDDDDDDDDDDDDDDDDDDDDDFDDDPDDGDDDDDDDDDDFDKDWDDDPPDPPDPPDTDIDGDDDDDDDDPPPDDPPVPPPCVVVVVVVVVVVVVVVVVVVVVVVVVVVPPPDDDDDDDD

Secondary structure (DSSP, 8-state):
-------------PPPPB-PPBPP-------------------------PPP------------------S--SS-SSBTTTS--SSEEE-TTSS-EEEGGG-HHHHTS-HHHHTTEEE--HHHHHHHHHHTT--PPP--EEEEETTEEEESSSSPPP------S-TT-----S-EEEEEEEETTS-STT-HHHHHHHHHTTTTSS-GGGEEEEEEEE--SBHHHHHHHHHHHHHHHGGGGGSSS---EEEEEEE--B-TTT-PBEEETTEE-S-HHHHHHHHS-HHHHHHTTSSEEEEEEE--THHHH-HHHHHHHHHIIIIISTT--EEEEEEE--TT--GGGGHHHHHHHIIIIIIS-----HHHHHHHHHH-HHHHHH--EEEEE-SSTT-SPPEEEEE---BTTTBGGGPPPPSB-TTT--BT-EEEEE-GGG-EEEEE-STT---EEEE-PPTT---SS---PPPPGGGEETTEE----S-HHHHHHHHHHHHHHT-------------------------------------PPPBTTB-------------EEEE--TT-TT-TT--EEEE--PPPPPS-----GGGGSS-HHHHHHHHHHHHHHHHHHHHHHHHTTTT------PPP-

Sequence (637 aa):
MARTKRSTPNSTGEAAPRAPLGRKAKAATMVESRDSSDDKNVSGKREKKESPSMVVEKRIKIQPPNTPQSSHSGHDDWCSMCLNGGDMIECDKCERTACKKHFPQIEQLSQEQLEPLVFKCTSCEVRESHKLKAHGSYKGLYKILNGKEVPYFDGFTRVDAVNLRPLHARVNTAPIVIVHIRLKSLADAGSPARVTHAALQWYYSRNPQDLVYIDAPYAFEYTDDAEQYRKTLDNRLKFLDQNDGRATRLLVFIYTHSLDSSGDLFWKDGLAATDLTEWFQEVIPPRMWTSGMTVDVTLALLSCGSLMQSEEKRKIVKAVAERLVQPMRVQRVVCFGAAALQAPLTVPFFMGFAISVYIEGIRLEHTHFTKLLGSASMLNRHTTVLLYARVAADEPALQLNNYKWSHKTVRPCGDELPLQCPNCGCLASLKIKTGPGNELRGTCEQKGCDFSRPYALLDGYKMSFPLPREPDDEAYIDWCAIIPLDDTAYDIRQLLLVLYALKYVASHLTCLRLCANQDSPHIFNPLAPNECEFSMVAALIRVGDKYCMTVPSDHWPLHVFRLADPLDAADPRTHSFLLYLCAHPDGEAISDDSAREDGALDRALTFKSELQRQVLEAACRFEQVAEWGACRYVPGG

Organism: NCBI:txid2498619